Protein AF-L0IMA5-F1 (afdb_monomer)

pLDDT: mean 84.7, std 15.55, range [27.23, 98.81]

Solvent-accessible surface area (backbone atoms only — not comparable to full-atom values): 24412 Å² total; per-residue (Å²): 110,71,70,56,56,54,47,52,53,62,70,69,49,65,63,64,60,57,53,49,35,58,75,68,68,55,53,71,69,54,45,50,59,67,49,50,46,60,71,43,41,28,52,52,49,40,49,51,49,52,52,46,50,52,63,60,64,46,41,69,70,52,60,75,67,38,84,49,84,90,59,44,49,73,46,42,48,54,47,53,59,67,64,53,100,50,88,76,51,69,67,60,54,53,50,52,54,55,62,64,46,47,63,59,50,55,52,42,68,73,37,46,71,30,40,60,51,33,56,52,53,74,75,47,80,81,77,88,80,80,95,62,97,65,77,67,71,73,43,80,38,48,45,71,73,41,60,26,35,35,29,27,64,38,61,41,78,90,80,57,36,36,37,40,29,28,25,37,75,46,14,68,44,50,76,104,41,82,41,38,40,46,31,29,38,20,78,74,83,44,52,31,42,26,61,42,73,23,31,66,75,56,93,85,54,65,60,72,41,55,46,34,40,39,39,69,45,80,55,97,91,30,24,34,36,23,25,15,24,21,37,57,95,93,47,52,28,16,18,27,33,26,39,21,88,37,89,73,34,65,36,38,87,56,19,90,53,54,44,54,67,82,97,38,47,28,32,34,28,32,87,46,66,48,96,88,67,52,36,28,40,31,24,22,39,36,19,92,79,61,37,39,8,25,34,34,35,33,50,31,36,95,83,56,46,36,40,73,60,87,75,65,41,80,67,44,44,65,77,77,69,71,63,89,49,62,32,78,44,73,41,82,92,75,74,43,66,25,32,62,44,40,34,46,32,78,46,77,35,83,72,49,24,30,36,36,38,29,18,36,36,38,40,68,44,43,96,78,71,26,65,36,35,36,14,25,39,39,33,36,10,78,73,39,40,88,84,31,69,66,44,77,47,90,70,60,74,37,49,72,24,25,29,35,50,38,76,38,55,49,98,87,67,48,44,32,39,30,18,17,34,45,69,68,64,81,88,66,16,14,42,44,49,34,39,44,47,75,54,54,85,48,76,47,69,46,79,91,48,52,72,86,122

Nearest PDB structures (foldseek):
  5c0p-assembly1_A  TM=9.604E-01  e=7.590E-30  Bacteroides thetaiotaomicron VPI-5482
  3qed-assembly1_A  TM=7.618E-01  e=8.273E-16  Cellvibrio japonicus Ueda107
  3qef-assembly1_A  TM=7.280E-01  e=2.024E-16  Cellvibrio japonicus Ueda107
  8hcj-assembly2_F  TM=7.328E-01  e=5.503E-15  Pseudopedobacter saltans DSM 12145
  6nu7-assembly1_A  TM=6.766E-01  e=5.592E-08  Lactobacillus gasseri 224-1

Secondary structure (DSSP, 8-state):
-HHHHHHHHHHTS-HHHHHHHHHTT--HHHIIIIIIHHHHHHHHHHHHHHHHHHHHT--HHHHHH--SGGG--HHHHHHHHHSSS-TT-HHHHHHHHHHHHHHHHHHHHHHHHHHHHHHHHHHS----------PPPPEEEEGGGS--EEEEEEEETTTTEEEEEEE-TTTT--TTS---EEEEEESSSSEEEEEEEEE-PPTT-S--EEEEEEEEEEETTEEEEEEEEE-STTPPEEEEEEEESSTT--BEE-SSS--S-TTS-EEEEEEEE-TTS-EEEEEEEPHHHHSB-EEEEEEBPTTSSSBS-S-PEEEEETTTS--TTBPPEEETTTTEEEB--EEEEEEE-TTS-EEEEEEEEBPTTGGGT---SEEEEEEEETT--TT---EEEEEEEE-SSEEEEEEEE-TTS-EEEEEEE--SSTT--EEEEEEEEE-SS-EEEEEEEE---

InterPro domains:
  IPR000515 ABC transporter type 1, transmembrane domain MetI-like [PF00528] (4-119)
  IPR000515 ABC transporter type 1, transmembrane domain MetI-like [PS50928] (1-111)
  IPR000515 ABC transporter type 1, transmembrane domain MetI-like [cd06261] (3-105)
  IPR006710 Glycoside hydrolase, family 43 [PF04616] (149-425)
  IPR023296 Glycosyl hydrolase, five-bladed beta-propeller domain superfamily [G3DSA:2.115.10.20] (127-442)
  IPR023296 Glycosyl hydrolase, five-bladed beta-propeller domain superfamily [SSF75005] (146-431)
  IPR035906 MetI-like superfamily [G3DSA:1.10.3720.10] (1-117)
  IPR035906 MetI-like superfamily [SSF161098] (3-120)

Foldseek 3Di:
DLVVVLVVVVVLPDVVVVVVCVVVVPDPVCCVPPPSCVVCVLVCLQVVLVVCCCVLLDDPVQVVPVPDPVSHRLNPNLVVCVPDPPPPDPPVSVVSVVVSCVVSVVSCVVSVVSPVVVVVPVVPRDDDDDDDPDPDDKDKDFQLVDFFALWEWDQDLVVQKIKIWFDAPQQQPDPPDQRFTFIWIDNPNTITIDGDTQEDDDPPQFFRGDFGNWYWDDDPQWIKTWTWGAGDVPAAIATFIWTANDSSDNTHGQAPDHQAAGPFHKGQWDWDAAPVRWIKTWTWGFCLGVLWIWIWIFTADSSRRHGPDNDIQTADTRVPQPQQFFDWDADPVSRGIHWGKAQWEWDQFQLLKIKTKIWTWTDDCQVNDARTAIFIWMWIANVNDPNGPIGTDSDTQGRQCKDSWYWDARNVRWIKIKIWPNPPPPNSIGIKIFTWDGDRGDIHTPVVPIPPD

Radius of gyration: 26.71 Å; Cα contacts (8 Å, |Δi|>4): 977; chains: 1; bounding box: 71×65×70 Å

Structure (mmCIF, N/CA/C/O backbone):
data_AF-L0IMA5-F1
#
_entry.id   AF-L0IMA5-F1
#
loop_
_atom_site.group_PDB
_atom_site.id
_atom_site.type_symbol
_atom_site.label_atom_id
_atom_site.label_alt_id
_atom_site.label_comp_id
_atom_site.label_asym_id
_atom_site.label_entity_id
_atom_site.label_seq_id
_atom_site.pdbx_PDB_ins_code
_atom_site.Cartn_x
_atom_site.Cartn_y
_atom_site.Cartn_z
_atom_site.occupancy
_atom_site.B_iso_or_equiv
_atom_site.auth_seq_id
_atom_site.auth_comp_id
_atom_site.auth_asym_id
_atom_site.auth_atom_id
_atom_site.pdbx_PDB_model_num
ATOM 1 N N . MET A 1 1 ? 40.764 0.657 -14.087 1.00 55.31 1 MET A N 1
ATOM 2 C CA . MET A 1 1 ? 39.383 0.745 -13.569 1.00 55.31 1 MET A CA 1
ATOM 3 C C . MET A 1 1 ? 38.565 -0.447 -14.053 1.00 55.31 1 MET A C 1
ATOM 5 O O . MET A 1 1 ? 38.043 -1.174 -13.223 1.00 55.31 1 MET A O 1
ATOM 9 N N . ASP A 1 2 ? 38.570 -0.728 -15.355 1.00 59.28 2 ASP A N 1
ATOM 10 C CA . ASP A 1 2 ? 37.786 -1.817 -15.970 1.00 59.28 2 ASP A CA 1
ATOM 11 C C . ASP A 1 2 ? 38.118 -3.214 -15.414 1.00 59.28 2 ASP A C 1
ATOM 13 O O . ASP A 1 2 ? 37.226 -3.967 -15.036 1.00 59.28 2 ASP A O 1
ATOM 17 N N . VAL A 1 3 ? 39.411 -3.524 -15.248 1.00 72.94 3 VAL A N 1
ATOM 18 C CA . VAL A 1 3 ? 39.878 -4.788 -14.639 1.00 72.94 3 VAL A CA 1
ATOM 19 C C . VAL A 1 3 ? 39.411 -4.936 -13.185 1.00 72.94 3 VAL A C 1
ATOM 21 O O . VAL A 1 3 ? 39.095 -6.035 -12.746 1.00 72.94 3 VAL A O 1
ATOM 24 N N . TYR A 1 4 ? 39.330 -3.829 -12.443 1.00 69.94 4 TYR A N 1
ATOM 25 C CA . TYR A 1 4 ? 38.923 -3.823 -11.035 1.00 69.94 4 TYR A CA 1
ATOM 26 C C . TYR A 1 4 ? 37.420 -4.094 -10.871 1.00 69.94 4 TYR A C 1
ATOM 28 O O . TYR A 1 4 ? 37.024 -4.828 -9.972 1.00 69.94 4 TYR A O 1
ATOM 36 N N . LEU A 1 5 ? 36.586 -3.561 -11.771 1.00 63.78 5 LEU A N 1
ATOM 37 C CA . LEU A 1 5 ? 35.138 -3.795 -11.761 1.00 63.78 5 LEU A CA 1
ATOM 38 C C . LEU A 1 5 ? 34.787 -5.246 -12.103 1.00 63.78 5 LEU A C 1
ATOM 40 O O . LEU A 1 5 ? 33.967 -5.854 -11.420 1.00 63.78 5 LEU A O 1
ATOM 44 N N . ILE A 1 6 ? 35.456 -5.823 -13.105 1.00 71.94 6 ILE A N 1
ATOM 45 C CA . ILE A 1 6 ? 35.287 -7.242 -13.454 1.00 71.94 6 ILE A CA 1
ATOM 46 C C . ILE A 1 6 ? 35.784 -8.140 -12.313 1.00 71.94 6 ILE A C 1
ATOM 48 O O . ILE A 1 6 ? 35.131 -9.125 -11.979 1.00 71.94 6 ILE A O 1
ATOM 52 N N . TYR A 1 7 ? 36.909 -7.788 -11.685 1.00 74.44 7 TYR A N 1
ATOM 53 C CA . TYR A 1 7 ? 37.449 -8.529 -10.547 1.00 74.44 7 TYR A CA 1
ATOM 54 C C . TYR A 1 7 ? 36.499 -8.542 -9.342 1.00 74.44 7 TYR A C 1
ATOM 56 O O . TYR A 1 7 ? 36.273 -9.604 -8.770 1.00 74.44 7 TYR A O 1
ATOM 64 N N . ASN A 1 8 ? 35.916 -7.398 -8.972 1.00 66.56 8 ASN A N 1
ATOM 65 C CA . ASN A 1 8 ? 34.973 -7.341 -7.851 1.00 66.56 8 ASN A CA 1
ATOM 66 C C . ASN A 1 8 ? 33.707 -8.158 -8.124 1.00 66.56 8 ASN A C 1
ATOM 68 O O . ASN A 1 8 ? 33.292 -8.920 -7.262 1.00 66.56 8 ASN A O 1
ATOM 72 N N . PHE A 1 9 ? 33.160 -8.094 -9.341 1.00 67.31 9 PHE A N 1
ATOM 73 C CA . PHE A 1 9 ? 32.018 -8.931 -9.714 1.00 67.31 9 PHE A CA 1
ATOM 74 C C . PHE A 1 9 ? 32.332 -10.431 -9.630 1.00 67.31 9 PHE A C 1
ATOM 76 O O . PHE A 1 9 ? 31.527 -11.211 -9.136 1.00 67.31 9 PHE A O 1
ATOM 83 N N . LEU A 1 10 ? 33.516 -10.840 -10.094 1.00 70.75 10 LEU A N 1
ATOM 84 C CA . LEU A 1 10 ? 33.964 -12.230 -10.005 1.00 70.75 10 LEU A CA 1
ATOM 85 C C . LEU A 1 10 ? 34.194 -12.689 -8.563 1.00 70.75 10 LEU A C 1
ATOM 87 O O . LEU A 1 10 ? 34.015 -13.863 -8.260 1.00 70.75 10 LEU A O 1
ATOM 91 N N . LYS A 1 11 ? 34.602 -11.779 -7.677 1.00 71.00 11 LYS A N 1
ATOM 92 C CA . LYS A 1 11 ? 34.815 -12.073 -6.258 1.00 71.00 11 LYS A CA 1
ATOM 93 C C . LYS A 1 11 ? 33.499 -12.299 -5.507 1.00 71.00 11 LYS A C 1
ATOM 95 O O . LYS A 1 11 ? 33.481 -13.104 -4.580 1.00 71.00 11 LYS A O 1
ATOM 100 N N . ASP A 1 12 ? 32.438 -11.615 -5.927 1.00 61.12 12 ASP A N 1
ATOM 101 C CA . ASP A 1 12 ? 31.089 -11.723 -5.360 1.00 61.12 12 ASP A CA 1
ATOM 102 C C . ASP A 1 12 ? 30.232 -12.793 -6.070 1.00 61.12 12 ASP A C 1
ATOM 104 O O . ASP A 1 12 ? 29.037 -12.917 -5.807 1.00 61.12 12 ASP A O 1
ATOM 108 N N . PHE A 1 13 ? 30.827 -13.576 -6.979 1.00 68.44 13 PHE A N 1
ATOM 109 C CA . PHE A 1 13 ? 30.145 -14.676 -7.654 1.00 68.44 13 PHE A CA 1
ATOM 110 C C . PHE A 1 13 ? 29.778 -15.786 -6.641 1.00 68.44 13 PHE A C 1
ATOM 112 O O . PHE A 1 13 ? 30.637 -16.158 -5.833 1.00 68.44 13 PHE A O 1
ATOM 119 N N . PRO A 1 14 ? 28.540 -16.330 -6.659 1.00 62.06 14 PRO A N 1
ATOM 120 C CA . PRO A 1 14 ? 28.090 -17.294 -5.656 1.00 62.06 14 PRO A CA 1
ATOM 121 C C . PRO A 1 14 ? 28.953 -18.557 -5.681 1.00 62.06 14 PRO A C 1
ATOM 123 O O . PRO A 1 14 ? 29.070 -19.227 -6.713 1.00 62.06 14 PRO A O 1
ATOM 126 N N . LYS A 1 15 ? 29.537 -18.913 -4.533 1.00 63.50 15 LYS A N 1
ATOM 127 C CA . LYS A 1 15 ? 30.319 -20.155 -4.389 1.00 63.50 15 LYS A CA 1
ATOM 128 C C . LYS A 1 15 ? 29.440 -21.389 -4.548 1.00 63.50 15 LYS A C 1
ATOM 130 O O . LYS A 1 15 ? 29.908 -22.432 -4.990 1.00 63.50 15 LYS A O 1
ATOM 135 N N . GLU A 1 16 ? 28.158 -21.243 -4.254 1.00 58.91 16 GLU A N 1
ATOM 136 C CA . GLU A 1 16 ? 27.126 -22.261 -4.367 1.00 58.91 16 GLU A CA 1
ATOM 137 C C . GLU A 1 16 ? 26.983 -22.763 -5.814 1.00 58.91 16 GLU A C 1
ATOM 139 O O . GLU A 1 16 ? 26.757 -23.953 -6.026 1.00 58.91 16 GLU A O 1
ATOM 144 N N . LEU A 1 17 ? 27.187 -21.896 -6.819 1.00 62.25 17 LEU A N 1
ATOM 145 C CA . LEU A 1 17 ? 27.179 -22.286 -8.236 1.00 62.25 17 LEU A CA 1
ATOM 146 C C . LEU A 1 17 ? 28.426 -23.091 -8.625 1.00 62.25 17 LEU A C 1
ATOM 148 O O . LEU A 1 17 ? 28.335 -24.015 -9.436 1.00 62.25 17 LEU A O 1
ATOM 152 N N . GLU A 1 18 ? 29.585 -22.775 -8.042 1.00 60.94 18 GLU A N 1
ATOM 153 C CA . GLU A 1 18 ? 30.802 -23.574 -8.225 1.00 60.94 18 GLU A CA 1
ATOM 154 C C . GLU A 1 18 ? 30.660 -24.945 -7.550 1.00 60.94 18 GLU A C 1
ATOM 156 O O . GLU A 1 18 ? 30.978 -25.971 -8.153 1.00 60.94 18 GLU A O 1
ATOM 161 N N . GLU A 1 19 ? 30.117 -24.980 -6.331 1.00 64.50 19 GLU A N 1
ATOM 162 C CA . GLU A 1 19 ? 29.863 -26.210 -5.575 1.00 64.50 19 GLU A CA 1
ATOM 163 C C . GLU A 1 19 ? 28.814 -27.099 -6.262 1.00 64.50 19 GLU A C 1
ATOM 165 O O . GLU A 1 19 ? 29.023 -28.310 -6.386 1.00 64.50 19 GLU A O 1
ATOM 170 N N . ALA A 1 20 ? 27.740 -26.515 -6.804 1.00 60.12 20 ALA A N 1
ATOM 171 C CA . ALA A 1 20 ? 26.739 -27.229 -7.598 1.00 60.12 20 ALA A CA 1
ATOM 172 C C . ALA A 1 20 ? 27.345 -27.836 -8.873 1.00 60.12 20 ALA A C 1
ATOM 174 O O . ALA A 1 20 ? 27.118 -29.008 -9.177 1.00 60.12 20 ALA A O 1
ATOM 175 N N . ALA A 1 21 ? 28.190 -27.088 -9.584 1.00 60.59 21 ALA A N 1
ATOM 176 C CA . ALA A 1 21 ? 28.844 -27.582 -10.791 1.00 60.59 21 ALA A CA 1
ATOM 177 C C . ALA A 1 21 ? 29.867 -28.703 -10.505 1.00 60.59 21 ALA A C 1
ATOM 179 O O . ALA A 1 21 ? 30.040 -29.610 -11.328 1.00 60.59 21 ALA A O 1
ATOM 180 N N . VAL A 1 22 ? 30.505 -28.690 -9.326 1.00 64.12 22 VAL A N 1
ATOM 181 C CA . VAL A 1 22 ? 31.356 -29.790 -8.834 1.00 64.12 22 VAL A CA 1
ATOM 182 C C . VAL A 1 22 ? 30.520 -31.037 -8.526 1.00 64.12 22 VAL A C 1
ATOM 184 O O . VAL A 1 22 ? 30.923 -32.143 -8.901 1.00 64.12 22 VAL A O 1
ATOM 187 N N . ILE A 1 23 ? 29.346 -30.875 -7.907 1.00 71.12 23 ILE A N 1
ATOM 188 C CA . ILE A 1 23 ? 28.399 -31.972 -7.638 1.00 71.12 23 ILE A CA 1
ATOM 189 C C . ILE A 1 23 ? 27.889 -32.588 -8.954 1.00 71.12 23 ILE A C 1
ATOM 191 O O . ILE A 1 23 ? 27.809 -33.814 -9.070 1.00 71.12 23 ILE A O 1
ATOM 195 N N . GLU A 1 24 ? 27.640 -31.766 -9.975 1.00 66.69 24 GLU A N 1
ATOM 196 C CA . GLU A 1 24 ? 27.185 -32.194 -11.307 1.00 66.69 24 GLU A CA 1
ATOM 197 C C . GLU A 1 24 ? 28.314 -32.649 -12.259 1.00 66.69 24 GLU A C 1
ATOM 199 O O . GLU A 1 24 ? 28.050 -33.040 -13.397 1.00 66.69 24 GLU A O 1
ATOM 204 N N . ARG A 1 25 ? 29.578 -32.667 -11.804 1.00 68.62 25 ARG A N 1
ATOM 205 C CA . ARG A 1 25 ? 30.773 -33.056 -12.589 1.00 68.62 25 ARG A CA 1
ATOM 206 C C . ARG A 1 25 ? 30.966 -32.264 -13.891 1.00 68.62 25 ARG A C 1
ATOM 208 O O . ARG A 1 25 ? 31.522 -32.785 -14.864 1.00 68.62 25 ARG A O 1
ATOM 215 N N . VAL A 1 26 ? 30.551 -31.003 -13.918 1.00 73.81 26 VAL A N 1
ATOM 216 C CA . VAL A 1 26 ? 30.793 -30.109 -15.057 1.00 73.81 26 VAL A CA 1
ATOM 217 C C . VAL A 1 26 ? 32.269 -29.693 -15.063 1.00 73.81 26 VAL A C 1
ATOM 219 O O . VAL A 1 26 ? 32.867 -29.432 -14.020 1.00 73.81 26 VAL A O 1
ATOM 222 N N . SER A 1 27 ? 32.906 -29.653 -16.238 1.00 75.75 27 SER A N 1
ATOM 223 C CA . SER A 1 27 ? 34.314 -29.249 -16.330 1.00 75.75 27 SER A CA 1
ATOM 224 C C . SER A 1 27 ? 34.482 -27.754 -16.026 1.00 75.75 27 SER A C 1
ATOM 226 O O . SER A 1 27 ? 33.698 -26.928 -16.492 1.00 75.75 27 SER A O 1
ATOM 228 N N . LEU A 1 28 ? 35.552 -27.386 -15.311 1.00 68.00 28 LEU A N 1
ATOM 229 C CA . LEU A 1 28 ? 35.894 -25.988 -14.983 1.00 68.00 28 LEU A CA 1
ATOM 230 C C . LEU A 1 28 ? 35.919 -25.072 -16.212 1.00 68.00 28 LEU A C 1
ATOM 232 O O . LEU A 1 28 ? 35.494 -23.922 -16.156 1.00 68.00 28 LEU A O 1
ATOM 236 N N . PHE A 1 29 ? 36.371 -25.599 -17.350 1.00 73.31 29 PHE A N 1
ATOM 237 C CA . PHE A 1 29 ? 36.376 -24.859 -18.607 1.00 73.31 29 PHE A CA 1
ATOM 238 C C . PHE A 1 29 ? 34.958 -24.558 -19.119 1.00 73.31 29 PHE A C 1
ATOM 240 O O . PHE A 1 29 ? 34.708 -23.483 -19.659 1.00 73.31 29 PHE A O 1
ATOM 247 N N . SER A 1 30 ? 34.012 -25.479 -18.920 1.00 70.19 30 SER A N 1
ATOM 248 C CA . SER A 1 30 ? 32.616 -25.286 -19.311 1.00 70.19 30 SER A CA 1
ATOM 249 C C . SER A 1 30 ? 31.887 -24.317 -18.378 1.00 70.19 30 SER A C 1
ATOM 251 O O . SER A 1 30 ? 31.101 -23.510 -18.863 1.00 70.19 30 SER A O 1
ATOM 253 N N . ILE A 1 31 ? 32.213 -24.316 -17.081 1.00 67.31 31 ILE A N 1
ATOM 254 C CA . ILE A 1 31 ? 31.730 -23.313 -16.114 1.00 67.31 31 ILE A CA 1
ATOM 255 C C . ILE A 1 31 ? 32.220 -21.918 -16.517 1.00 67.31 31 ILE A C 1
ATOM 257 O O . ILE A 1 31 ? 31.425 -20.985 -16.641 1.00 67.31 31 ILE A O 1
ATOM 261 N N . LEU A 1 32 ? 33.522 -21.795 -16.798 1.00 72.44 32 LEU A N 1
ATOM 262 C CA . LEU A 1 32 ? 34.132 -20.534 -17.207 1.00 72.44 32 LEU A CA 1
ATOM 263 C C . LEU A 1 32 ? 33.472 -19.975 -18.470 1.00 72.44 32 LEU A C 1
ATOM 265 O O . LEU A 1 32 ? 33.096 -18.807 -18.487 1.00 72.44 32 LEU A O 1
ATOM 269 N N . ILE A 1 33 ? 33.307 -20.795 -19.513 1.00 72.94 33 ILE A N 1
ATOM 270 C CA . ILE A 1 33 ? 32.754 -20.324 -20.787 1.00 72.94 33 ILE A CA 1
ATOM 271 C C . ILE A 1 33 ? 31.238 -20.144 -20.742 1.00 72.94 33 ILE A C 1
ATOM 273 O O . ILE A 1 33 ? 30.765 -19.118 -21.209 1.00 72.94 33 ILE A O 1
ATOM 277 N N . ASN A 1 34 ? 30.458 -21.080 -20.205 1.00 69.75 34 ASN A N 1
ATOM 278 C CA . ASN A 1 34 ? 28.999 -21.037 -20.374 1.00 69.75 34 ASN A CA 1
ATOM 279 C C . ASN A 1 34 ? 28.280 -20.267 -19.264 1.00 69.75 34 ASN A C 1
ATOM 281 O O . ASN A 1 34 ? 27.252 -19.648 -19.529 1.00 69.75 34 ASN A O 1
ATOM 285 N N . ILE A 1 35 ? 28.812 -20.297 -18.040 1.00 69.88 35 ILE A N 1
ATOM 286 C CA . ILE A 1 35 ? 28.162 -19.699 -16.870 1.00 69.88 35 ILE A CA 1
ATOM 287 C C . ILE A 1 35 ? 28.781 -18.328 -16.601 1.00 69.88 35 ILE A C 1
ATOM 289 O O . ILE A 1 35 ? 28.105 -17.305 -16.699 1.00 69.88 35 ILE A O 1
ATOM 293 N N . ILE A 1 36 ? 30.092 -18.284 -16.355 1.00 73.19 36 ILE A N 1
ATOM 294 C CA . ILE A 1 36 ? 30.775 -17.052 -15.943 1.00 73.19 36 ILE A CA 1
ATOM 295 C C . ILE A 1 36 ? 30.734 -15.987 -17.051 1.00 73.19 36 ILE A C 1
ATOM 297 O O . ILE A 1 36 ? 30.405 -14.833 -16.770 1.00 73.19 36 ILE A O 1
ATOM 301 N N . THR A 1 37 ? 31.004 -16.333 -18.320 1.00 73.25 37 THR A N 1
ATOM 302 C CA . THR A 1 37 ? 30.959 -15.306 -19.386 1.00 73.25 37 THR A CA 1
ATOM 303 C C . THR A 1 37 ? 29.563 -14.728 -19.600 1.00 73.25 37 THR A C 1
ATOM 305 O O . THR A 1 37 ? 29.443 -13.533 -19.874 1.00 73.25 37 THR A O 1
ATOM 308 N N . GLN A 1 38 ? 28.510 -15.533 -19.442 1.00 70.06 38 GLN A N 1
ATOM 309 C CA . GLN A 1 38 ? 27.138 -15.074 -19.624 1.00 70.06 38 GLN A CA 1
ATOM 310 C C . GLN A 1 38 ? 26.720 -14.129 -18.491 1.00 70.06 38 GLN A C 1
ATOM 312 O O . GLN A 1 38 ? 26.073 -13.114 -18.756 1.00 70.06 38 GLN A O 1
ATOM 317 N N . SER A 1 39 ? 27.176 -14.398 -17.267 1.00 68.19 39 SER A N 1
ATOM 318 C CA . SER A 1 39 ? 26.950 -13.539 -16.101 1.00 68.19 39 SER A CA 1
ATOM 319 C C . SER A 1 39 ? 27.709 -12.211 -16.177 1.00 68.19 39 SER A C 1
ATOM 321 O O . SER A 1 39 ? 27.177 -11.178 -15.780 1.00 68.19 39 SER A O 1
ATOM 323 N N . ILE A 1 40 ? 28.926 -12.199 -16.734 1.00 77.12 40 ILE A N 1
ATOM 324 C CA . ILE A 1 40 ? 29.736 -10.973 -16.879 1.00 77.12 40 ILE A CA 1
ATOM 325 C C . ILE A 1 40 ? 29.323 -10.148 -18.109 1.00 77.12 40 ILE A C 1
ATOM 327 O O . ILE A 1 40 ? 29.597 -8.947 -18.182 1.00 77.12 40 ILE A O 1
ATOM 331 N N . LYS A 1 41 ? 28.642 -10.755 -19.088 1.00 75.94 41 LYS A N 1
ATOM 332 C CA . LYS A 1 41 ? 28.250 -10.110 -20.350 1.00 75.94 41 LYS A CA 1
ATOM 333 C C . LYS A 1 41 ? 27.603 -8.727 -20.170 1.00 75.94 41 LYS A C 1
ATOM 335 O O . LYS A 1 41 ? 28.018 -7.820 -20.891 1.00 75.94 41 LYS A O 1
ATOM 340 N N . PRO A 1 42 ? 26.665 -8.488 -19.231 1.00 74.62 42 PRO A N 1
ATOM 341 C CA . PRO A 1 42 ? 26.083 -7.158 -19.045 1.00 74.62 42 PRO A CA 1
ATOM 342 C C . PRO A 1 42 ? 27.115 -6.101 -18.627 1.00 74.62 42 PRO A C 1
ATOM 344 O O . PRO A 1 42 ? 27.108 -4.979 -19.137 1.00 74.62 42 PRO A O 1
ATOM 347 N N . ILE A 1 43 ? 28.049 -6.482 -17.753 1.00 76.12 43 ILE A N 1
ATOM 348 C CA . ILE A 1 43 ? 29.120 -5.617 -17.246 1.00 76.12 43 ILE A CA 1
ATOM 349 C C . ILE A 1 43 ? 30.123 -5.313 -18.355 1.00 76.12 43 ILE A C 1
ATOM 351 O O . ILE A 1 43 ? 30.461 -4.154 -18.575 1.00 76.12 43 ILE A O 1
ATOM 355 N N . VAL A 1 44 ? 30.546 -6.327 -19.111 1.00 83.06 44 VAL A N 1
ATOM 356 C CA . VAL A 1 44 ? 31.476 -6.147 -20.236 1.00 83.06 44 VAL A CA 1
ATOM 357 C C . VAL A 1 44 ? 30.872 -5.283 -21.338 1.00 83.06 44 VAL A C 1
ATOM 359 O O . VAL A 1 44 ? 31.563 -4.414 -21.861 1.00 83.06 44 VAL A O 1
ATOM 362 N N . MET A 1 45 ? 29.588 -5.457 -21.667 1.00 83.00 45 MET A N 1
ATOM 363 C CA . MET A 1 45 ? 28.919 -4.612 -22.665 1.00 83.00 45 MET A CA 1
ATOM 364 C C . MET A 1 45 ? 28.806 -3.158 -22.188 1.00 83.00 45 MET A C 1
ATOM 366 O O . MET A 1 45 ? 29.028 -2.238 -22.973 1.00 83.00 45 MET A O 1
ATOM 370 N N . THR A 1 46 ? 28.512 -2.948 -20.901 1.00 78.88 46 THR A N 1
ATOM 371 C CA . THR A 1 46 ? 28.428 -1.610 -20.293 1.00 78.88 46 THR A CA 1
ATOM 372 C C . THR A 1 46 ? 29.787 -0.916 -20.282 1.00 78.88 46 THR A C 1
ATOM 374 O O . THR A 1 46 ? 29.908 0.210 -20.762 1.00 78.88 46 THR A O 1
ATOM 377 N N . LEU A 1 47 ? 30.827 -1.602 -19.801 1.00 81.94 47 LEU A N 1
ATOM 378 C CA . LEU A 1 47 ? 32.194 -1.083 -19.793 1.00 81.94 47 LEU A CA 1
ATOM 379 C C . LEU A 1 47 ? 32.688 -0.817 -21.211 1.00 81.94 47 LEU A C 1
ATOM 381 O O . LEU A 1 47 ? 33.176 0.271 -21.483 1.00 81.94 47 LEU A O 1
ATOM 385 N N . GLY A 1 48 ? 32.471 -1.751 -22.138 1.00 87.19 48 GLY A N 1
ATOM 386 C CA . GLY A 1 48 ? 32.843 -1.583 -23.539 1.00 87.19 48 GLY A CA 1
ATOM 387 C C . GLY A 1 48 ? 32.189 -0.360 -24.182 1.00 87.19 48 GLY A C 1
ATOM 388 O O . GLY A 1 48 ? 32.844 0.355 -24.937 1.00 87.19 48 GLY A O 1
ATOM 389 N N . PHE A 1 49 ? 30.930 -0.067 -23.847 1.00 87.06 49 PHE A N 1
ATOM 390 C CA . PHE A 1 49 ? 30.257 1.143 -24.316 1.00 87.06 49 PHE A CA 1
ATOM 391 C C . PHE A 1 49 ? 30.843 2.422 -23.706 1.00 87.06 49 PHE A C 1
ATOM 393 O O . PHE A 1 49 ? 31.083 3.382 -24.436 1.00 87.06 49 PHE A O 1
ATOM 400 N N . ILE A 1 50 ? 31.133 2.433 -22.402 1.00 82.75 50 ILE A N 1
ATOM 401 C CA . ILE A 1 50 ? 31.780 3.577 -21.737 1.00 82.75 50 ILE A CA 1
ATOM 402 C C . ILE A 1 50 ? 33.176 3.821 -22.326 1.00 82.75 50 ILE A C 1
ATOM 404 O O . ILE A 1 50 ? 33.511 4.955 -22.668 1.00 82.75 50 ILE A O 1
ATOM 408 N N . THR A 1 51 ? 33.973 2.766 -22.513 1.00 87.75 51 THR A N 1
ATOM 409 C CA . THR A 1 51 ? 35.295 2.842 -23.147 1.00 87.75 51 THR A CA 1
ATOM 410 C C . THR A 1 51 ? 35.189 3.339 -24.587 1.00 87.75 51 THR A C 1
ATOM 412 O O . THR A 1 51 ? 35.962 4.207 -24.990 1.00 87.75 51 THR A O 1
ATOM 415 N N . PHE A 1 52 ? 34.209 2.847 -25.355 1.00 90.38 52 PHE A N 1
ATOM 416 C CA . PHE A 1 52 ? 33.929 3.343 -26.702 1.00 90.38 52 PHE A CA 1
ATOM 417 C C . PHE A 1 52 ? 33.627 4.842 -26.690 1.00 90.38 52 PHE A C 1
ATOM 419 O O . PHE A 1 52 ? 34.246 5.571 -27.455 1.00 90.38 52 PHE A O 1
ATOM 426 N N . LEU A 1 53 ? 32.736 5.317 -25.812 1.00 88.06 53 LEU A N 1
ATOM 427 C CA . LEU A 1 53 ? 32.430 6.746 -25.697 1.00 88.06 53 LEU A CA 1
ATOM 428 C C . LEU A 1 53 ? 33.670 7.564 -25.336 1.00 88.06 53 LEU A C 1
ATOM 430 O O . LEU A 1 53 ? 33.859 8.643 -25.890 1.00 88.06 53 LEU A O 1
ATOM 434 N N . GLY A 1 54 ? 34.520 7.049 -24.445 1.00 86.44 54 GLY A N 1
ATOM 435 C CA . GLY A 1 54 ? 35.780 7.690 -24.075 1.00 86.44 54 GLY A CA 1
ATOM 436 C C . GLY A 1 54 ? 36.719 7.865 -25.269 1.00 86.44 54 GLY A C 1
ATOM 437 O O . GLY A 1 54 ? 37.191 8.968 -25.512 1.00 86.44 54 GLY A O 1
ATOM 438 N N . ILE A 1 55 ? 36.937 6.803 -26.050 1.00 87.75 55 ILE A N 1
ATOM 439 C CA . ILE A 1 55 ? 37.804 6.838 -27.242 1.00 87.75 55 ILE A CA 1
ATOM 440 C C . ILE A 1 55 ? 37.176 7.687 -28.353 1.00 87.75 55 ILE A C 1
ATOM 442 O O . ILE A 1 55 ? 37.859 8.462 -29.017 1.00 87.75 55 ILE A O 1
ATOM 446 N N . TYR A 1 56 ? 35.868 7.548 -28.565 1.00 88.94 56 TYR A N 1
ATOM 447 C CA . TYR A 1 56 ? 35.137 8.225 -29.631 1.00 88.94 56 TYR A CA 1
ATOM 448 C C . TYR A 1 56 ? 35.061 9.740 -29.402 1.00 88.94 56 TYR A C 1
ATOM 450 O O . TYR A 1 56 ? 35.211 10.515 -30.346 1.00 88.94 56 TYR A O 1
ATOM 458 N N . ASN A 1 57 ? 34.902 10.169 -28.146 1.00 86.88 57 ASN A N 1
ATOM 459 C CA . ASN A 1 57 ? 34.873 11.580 -27.762 1.00 86.88 57 ASN A CA 1
ATOM 460 C C . ASN A 1 57 ? 36.264 12.156 -27.449 1.00 86.88 57 ASN A C 1
ATOM 462 O O . ASN A 1 57 ? 36.354 13.327 -27.073 1.00 86.88 57 ASN A O 1
ATOM 466 N N . ASP A 1 58 ? 37.344 11.379 -27.596 1.00 87.69 58 ASP A N 1
ATOM 467 C CA . ASP A 1 58 ? 38.686 11.880 -27.316 1.00 87.69 58 ASP A CA 1
ATOM 468 C C . ASP A 1 58 ? 39.090 12.946 -28.342 1.00 87.69 58 ASP A C 1
ATOM 470 O O . ASP A 1 58 ? 39.087 12.741 -29.562 1.00 87.69 58 ASP A O 1
ATOM 474 N N . TYR A 1 59 ? 39.426 14.119 -27.818 1.00 84.88 59 TYR A N 1
ATOM 475 C CA . TYR A 1 59 ? 39.826 15.280 -28.596 1.00 84.88 59 TYR A CA 1
ATOM 476 C C . TYR A 1 59 ? 41.328 15.539 -28.500 1.00 84.88 59 TYR A C 1
ATOM 478 O O . TYR A 1 59 ? 41.982 15.819 -29.506 1.00 84.88 59 TYR A O 1
ATOM 486 N N . LEU A 1 60 ? 41.883 15.452 -27.289 1.00 83.88 60 LEU A N 1
ATOM 487 C CA . LEU A 1 60 ? 43.211 15.978 -26.989 1.00 83.88 60 LEU A CA 1
ATOM 488 C C . LEU A 1 60 ? 44.293 15.187 -27.717 1.00 83.88 60 LEU A C 1
ATOM 490 O O . LEU A 1 60 ? 45.106 15.778 -28.428 1.00 83.88 60 LEU A O 1
ATOM 494 N N . TRP A 1 61 ? 44.274 13.861 -27.597 1.00 86.25 61 TRP A N 1
ATOM 495 C CA . TRP A 1 61 ? 45.303 13.018 -28.196 1.00 86.25 61 TRP A CA 1
ATOM 496 C C . TRP A 1 61 ? 45.259 13.027 -29.734 1.00 86.25 61 TRP A C 1
ATOM 498 O O . TRP A 1 61 ? 46.301 13.276 -30.352 1.00 86.25 61 TRP A O 1
ATOM 508 N N . PRO A 1 62 ? 44.088 12.879 -30.390 1.00 87.25 62 PRO A N 1
ATOM 509 C CA . PRO A 1 62 ? 44.019 12.969 -31.844 1.00 87.25 62 PRO A CA 1
ATOM 510 C C . PRO A 1 62 ? 44.352 14.366 -32.376 1.00 87.25 62 PRO A C 1
ATOM 512 O O . PRO A 1 62 ? 44.995 14.459 -33.416 1.00 87.25 62 PRO A O 1
ATOM 515 N N . SER A 1 63 ? 43.994 15.450 -31.676 1.00 82.62 63 SER A N 1
ATOM 516 C CA . SER A 1 63 ? 44.312 16.816 -32.133 1.00 82.62 63 SER A CA 1
ATOM 517 C C . SER A 1 63 ? 45.816 17.104 -32.192 1.00 82.62 63 SER A C 1
ATOM 519 O O . SER A 1 63 ? 46.254 17.926 -32.994 1.00 82.62 63 SER A O 1
ATOM 521 N N . LEU A 1 64 ? 46.609 16.407 -31.371 1.00 84.94 64 LEU A N 1
ATOM 522 C CA . LEU A 1 64 ? 48.060 16.557 -31.318 1.00 84.94 64 LEU A CA 1
ATOM 523 C C . LEU A 1 64 ? 48.776 15.782 -32.437 1.00 84.94 64 LEU A C 1
ATOM 525 O O . LEU A 1 64 ? 49.825 16.216 -32.908 1.00 84.94 64 LEU A O 1
ATOM 529 N N . ILE A 1 65 ? 48.232 14.632 -32.849 1.00 86.25 65 ILE A N 1
ATOM 530 C CA . ILE A 1 65 ? 48.923 13.666 -33.725 1.00 86.25 65 ILE A CA 1
ATOM 531 C C . ILE A 1 65 ? 48.342 13.646 -35.142 1.00 86.25 65 ILE A C 1
ATOM 533 O O . ILE A 1 65 ? 49.079 13.436 -36.108 1.00 86.25 65 ILE A O 1
ATOM 537 N N . ALA A 1 66 ? 47.037 13.881 -35.297 1.00 81.75 66 ALA A N 1
ATOM 538 C CA . ALA A 1 66 ? 46.368 13.906 -36.594 1.00 81.75 66 ALA A CA 1
ATOM 539 C C . ALA A 1 66 ? 46.620 15.244 -37.307 1.00 81.75 66 ALA A C 1
ATOM 541 O O . ALA A 1 66 ? 45.807 16.169 -37.271 1.00 81.75 66 ALA A O 1
ATOM 542 N N . THR A 1 67 ? 47.775 15.344 -37.964 1.00 73.38 67 THR A N 1
ATOM 543 C CA . THR A 1 67 ? 48.223 16.558 -38.664 1.00 73.38 67 THR A CA 1
ATOM 544 C C . THR A 1 67 ? 47.648 16.707 -40.078 1.00 73.38 67 THR A C 1
ATOM 546 O O . THR A 1 67 ? 47.588 17.828 -40.582 1.00 73.38 67 THR A O 1
ATOM 549 N N . SER A 1 68 ? 47.177 15.622 -40.709 1.00 80.31 68 SER A N 1
ATOM 550 C CA . SER A 1 68 ? 46.518 15.646 -42.025 1.00 80.31 68 SER A CA 1
ATOM 551 C C . SER A 1 68 ? 44.991 15.544 -41.911 1.00 80.31 68 SER A C 1
ATOM 553 O O . SER A 1 68 ? 44.465 15.011 -40.932 1.00 80.31 68 SER A O 1
ATOM 555 N N . ASN A 1 69 ? 44.258 16.061 -42.904 1.00 74.75 69 ASN A N 1
ATOM 556 C CA . ASN A 1 69 ? 42.788 16.079 -42.881 1.00 74.75 69 ASN A CA 1
ATOM 557 C C . ASN A 1 69 ? 42.177 14.671 -42.921 1.00 74.75 69 ASN A C 1
ATOM 559 O O . ASN A 1 69 ? 41.112 14.453 -42.353 1.00 74.75 69 ASN A O 1
ATOM 563 N N . GLU A 1 70 ? 42.857 13.718 -43.553 1.00 82.75 70 GLU A N 1
ATOM 564 C CA . GLU A 1 70 ? 42.400 12.336 -43.727 1.00 82.75 70 GLU A CA 1
ATOM 565 C C . GLU A 1 70 ? 42.492 11.522 -42.429 1.00 82.75 70 GLU A C 1
ATOM 567 O O . GLU A 1 70 ? 41.820 10.506 -42.288 1.00 82.75 70 GLU A O 1
ATOM 572 N N . MET A 1 71 ? 43.312 11.975 -41.477 1.00 82.44 71 MET A N 1
ATOM 573 C CA . MET A 1 71 ? 43.578 11.287 -40.210 1.00 82.44 71 MET A CA 1
ATOM 574 C C . MET A 1 71 ? 42.751 11.836 -39.042 1.00 82.44 71 MET A C 1
ATOM 576 O O . MET A 1 71 ? 42.865 11.344 -37.918 1.00 82.44 71 MET A O 1
ATOM 580 N N . ARG A 1 72 ? 41.939 12.877 -39.270 1.00 82.75 72 ARG A N 1
ATOM 581 C CA . ARG A 1 72 ? 41.152 13.513 -38.209 1.00 82.75 72 ARG A CA 1
ATOM 582 C C . ARG A 1 72 ? 40.022 12.598 -37.756 1.00 82.75 72 ARG A C 1
ATOM 584 O O . ARG A 1 72 ? 39.196 12.159 -38.552 1.00 82.75 72 ARG A O 1
ATOM 591 N N . THR A 1 73 ? 39.946 12.375 -36.448 1.00 86.94 73 THR A N 1
ATOM 592 C CA . THR A 1 73 ? 38.773 11.756 -35.824 1.00 86.94 73 THR A CA 1
ATOM 593 C C . THR A 1 73 ? 37.565 12.683 -35.952 1.00 86.94 73 THR A C 1
ATOM 595 O O . THR A 1 73 ? 37.719 13.894 -36.113 1.00 86.94 73 THR A O 1
ATOM 598 N N . ILE A 1 74 ? 36.352 12.131 -35.855 1.00 85.31 74 ILE A N 1
ATOM 599 C CA . ILE A 1 74 ? 35.096 12.894 -35.967 1.00 85.31 74 ILE A CA 1
ATOM 600 C C . ILE A 1 74 ? 35.093 14.105 -35.018 1.00 85.31 74 ILE A C 1
ATOM 602 O O . ILE A 1 74 ? 34.755 15.211 -35.434 1.00 85.31 74 ILE A O 1
ATOM 606 N N . THR A 1 75 ? 35.565 13.927 -33.784 1.00 84.88 75 THR A N 1
ATOM 607 C CA . THR A 1 75 ? 35.664 14.980 -32.761 1.00 84.88 75 THR A CA 1
ATOM 608 C C . THR A 1 75 ? 36.608 16.121 -33.169 1.00 84.88 75 THR A C 1
ATOM 610 O O . THR A 1 75 ? 36.251 17.292 -33.039 1.00 84.88 75 THR A O 1
ATOM 613 N N . VAL A 1 76 ? 37.780 15.811 -33.740 1.00 83.81 76 VAL A N 1
ATOM 614 C CA . VAL A 1 76 ? 38.739 16.819 -34.246 1.00 83.81 76 VAL A CA 1
ATOM 615 C C . VAL A 1 76 ? 38.269 17.448 -35.561 1.00 83.81 76 VAL A C 1
ATOM 617 O O . VAL A 1 76 ? 38.465 18.639 -35.802 1.00 83.81 76 VAL A O 1
ATOM 620 N N . GLY A 1 77 ? 37.614 16.670 -36.422 1.00 81.31 77 GLY A N 1
ATOM 621 C CA . GLY A 1 77 ? 37.013 17.158 -37.660 1.00 81.31 77 GLY A CA 1
ATOM 622 C C . GLY A 1 77 ? 35.949 18.217 -37.382 1.00 81.31 77 GLY A C 1
ATOM 623 O O . GLY A 1 77 ? 36.004 19.301 -37.960 1.00 81.31 77 GLY A O 1
ATOM 624 N N . ILE A 1 78 ? 35.048 17.952 -36.432 1.00 80.31 78 ILE A N 1
ATOM 625 C CA . ILE A 1 78 ? 34.002 18.898 -36.017 1.00 80.31 78 ILE A CA 1
ATOM 626 C C . ILE A 1 78 ? 34.604 20.144 -35.371 1.00 80.31 78 ILE A C 1
ATOM 628 O O . ILE A 1 78 ? 34.188 21.249 -35.712 1.00 80.31 78 ILE A O 1
ATOM 632 N N . SER A 1 79 ? 35.611 20.011 -34.501 1.00 76.12 79 SER A N 1
ATOM 633 C CA . SER A 1 79 ? 36.250 21.191 -33.899 1.00 76.12 79 SER A CA 1
ATOM 634 C C . SER A 1 79 ? 36.930 22.080 -34.946 1.00 76.12 79 SER A C 1
ATOM 636 O O . SER A 1 79 ? 36.904 23.302 -34.822 1.00 76.12 79 SER A O 1
ATOM 638 N N . SER A 1 80 ? 37.470 21.503 -36.026 1.00 75.81 80 SER A N 1
ATOM 639 C CA . SER A 1 80 ? 38.063 22.279 -37.121 1.00 75.81 80 SER A CA 1
ATOM 640 C C . SER A 1 80 ? 37.036 23.080 -37.932 1.00 75.81 80 SER A C 1
ATOM 642 O O . SER A 1 80 ? 37.398 24.071 -38.560 1.00 75.81 80 SER A O 1
ATOM 644 N N . LEU A 1 81 ? 35.752 22.703 -37.872 1.00 74.12 81 LEU A N 1
ATOM 645 C CA . LEU A 1 81 ? 34.648 23.505 -38.412 1.00 74.12 81 LEU A CA 1
ATOM 646 C C . LEU A 1 81 ? 34.305 24.702 -37.508 1.00 74.12 81 LEU A C 1
ATOM 648 O O . LEU A 1 81 ? 33.673 25.645 -37.972 1.00 74.12 81 LEU A O 1
ATOM 652 N N . VAL A 1 82 ? 34.720 24.667 -36.235 1.00 67.19 82 VAL A N 1
ATOM 653 C CA . VAL A 1 82 ? 34.512 25.730 -35.233 1.00 67.19 82 VAL A CA 1
ATOM 654 C C . VAL A 1 82 ? 35.716 26.680 -35.168 1.00 67.19 82 VAL A C 1
ATOM 656 O O . VAL A 1 82 ? 35.553 27.878 -34.949 1.00 67.19 82 VAL A O 1
ATOM 659 N N . ILE A 1 83 ? 36.933 26.159 -35.357 1.00 61.09 83 ILE A N 1
ATOM 660 C CA . ILE A 1 83 ? 38.197 26.889 -35.186 1.00 61.09 83 ILE A CA 1
ATOM 661 C C . ILE A 1 83 ? 38.730 27.316 -36.561 1.00 61.09 83 ILE A C 1
ATOM 663 O O . ILE A 1 83 ? 39.564 26.656 -37.176 1.00 61.09 83 ILE A O 1
ATOM 667 N N . GLY A 1 84 ? 38.230 28.442 -37.059 1.00 57.56 84 GLY A N 1
ATOM 668 C CA . GLY A 1 84 ? 38.683 29.078 -38.296 1.00 57.56 84 GLY A CA 1
ATOM 669 C C . GLY A 1 84 ? 37.773 30.246 -38.659 1.00 57.56 84 GLY A C 1
ATOM 670 O O . GLY A 1 84 ? 36.667 30.354 -38.141 1.00 57.56 84 GLY A O 1
ATOM 671 N N . SER A 1 85 ? 38.192 31.112 -39.582 1.00 51.81 85 SER A N 1
ATOM 672 C CA . SER A 1 85 ? 37.407 32.252 -40.101 1.00 51.81 85 SER A CA 1
ATOM 673 C C . SER A 1 85 ? 36.059 31.872 -40.754 1.00 51.81 85 SER A C 1
ATOM 675 O O . SER A 1 85 ? 35.339 32.741 -41.240 1.00 51.81 85 SER A O 1
ATOM 677 N N . ASN A 1 86 ? 35.686 30.591 -40.715 1.00 51.47 86 ASN A N 1
ATOM 678 C CA . ASN A 1 86 ? 34.429 30.024 -41.171 1.00 51.47 86 ASN A CA 1
ATOM 679 C C . ASN A 1 86 ? 33.413 29.853 -40.027 1.00 51.47 86 ASN A C 1
ATOM 681 O O . ASN A 1 86 ? 32.811 28.791 -39.889 1.00 51.47 86 ASN A O 1
ATOM 685 N N . PHE A 1 87 ? 33.040 30.943 -39.352 1.00 52.75 87 PHE A N 1
ATOM 686 C CA . PHE A 1 87 ? 31.690 31.068 -38.760 1.00 52.75 87 PHE A CA 1
ATOM 687 C C . PHE A 1 87 ? 30.574 31.061 -39.843 1.00 52.75 87 PHE A C 1
ATOM 689 O O . PHE A 1 87 ? 29.486 31.594 -39.651 1.00 52.75 87 PHE A O 1
ATOM 696 N N . ALA A 1 88 ? 30.850 30.514 -41.030 1.00 54.62 88 ALA A N 1
ATOM 697 C CA . ALA A 1 88 ? 30.172 30.836 -42.274 1.00 54.62 88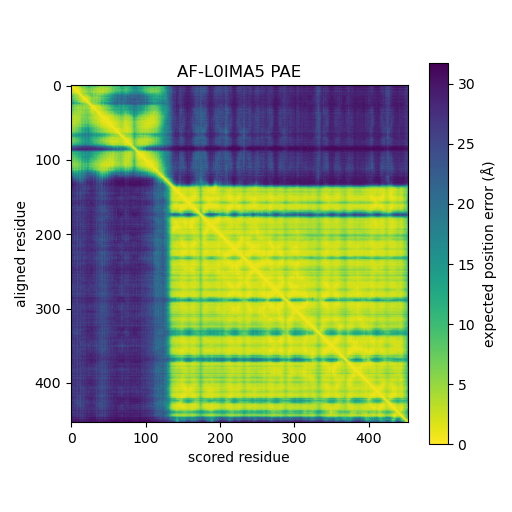 ALA A CA 1
ATOM 698 C C . ALA A 1 88 ? 29.051 29.854 -42.639 1.00 54.62 88 ALA A C 1
ATOM 700 O O . ALA A 1 88 ? 28.288 30.140 -43.559 1.00 54.62 88 ALA A O 1
ATOM 701 N N . ASN A 1 89 ? 28.912 28.707 -41.956 1.00 69.00 89 ASN A N 1
ATOM 702 C CA . ASN A 1 89 ? 27.843 27.762 -42.287 1.00 69.00 89 ASN A CA 1
ATOM 703 C C . ASN A 1 89 ? 27.294 26.973 -41.078 1.00 69.00 89 ASN A C 1
ATOM 705 O O . ASN A 1 89 ? 27.677 25.821 -40.853 1.00 69.00 89 ASN A O 1
ATOM 709 N N . PRO A 1 90 ? 26.331 27.555 -40.337 1.00 73.31 90 PRO A N 1
ATOM 710 C CA . PRO A 1 90 ? 25.621 26.876 -39.251 1.00 73.31 90 PRO A CA 1
ATOM 711 C C . PRO A 1 90 ? 24.950 25.561 -39.680 1.00 73.31 90 PRO A C 1
ATOM 713 O O . PRO A 1 90 ? 24.866 24.627 -38.886 1.00 73.31 90 PRO A O 1
ATOM 716 N N . VAL A 1 91 ? 24.515 25.455 -40.943 1.00 78.12 91 VAL A N 1
ATOM 717 C CA . VAL A 1 91 ? 23.856 24.251 -41.479 1.00 78.12 91 VAL A CA 1
ATOM 718 C C . VAL A 1 91 ? 24.834 23.077 -41.535 1.00 78.12 91 VAL A C 1
ATOM 720 O O . VAL A 1 91 ? 24.491 21.965 -41.138 1.00 78.12 91 VAL A O 1
ATOM 723 N N . MET A 1 92 ? 26.074 23.324 -41.966 1.00 78.19 92 MET A N 1
ATOM 724 C CA . MET A 1 92 ? 27.117 22.296 -42.017 1.00 78.19 92 MET A CA 1
ATOM 725 C C . MET A 1 92 ? 27.515 21.819 -40.614 1.00 78.19 92 MET A C 1
ATOM 727 O O . MET A 1 92 ? 27.717 20.623 -40.411 1.00 78.19 92 MET A O 1
ATOM 731 N N . MET A 1 93 ? 27.558 22.726 -39.633 1.00 76.88 93 MET A N 1
ATOM 732 C CA . MET A 1 93 ? 27.844 22.380 -38.236 1.00 76.88 93 MET A CA 1
ATOM 733 C C . MET A 1 93 ? 26.734 21.525 -37.619 1.00 76.88 93 MET A C 1
ATOM 735 O O . MET A 1 93 ? 27.017 20.509 -36.990 1.00 76.88 93 MET A O 1
ATOM 739 N N . MET A 1 94 ? 25.466 21.895 -37.827 1.00 80.19 94 MET A N 1
ATOM 740 C CA . MET A 1 94 ? 24.327 21.110 -37.337 1.00 80.19 94 MET A CA 1
ATOM 741 C C . MET A 1 94 ? 24.296 19.715 -37.968 1.00 80.19 94 MET A C 1
ATOM 743 O O . MET A 1 94 ? 24.122 18.729 -37.253 1.00 80.19 94 MET A O 1
ATOM 747 N N . ALA A 1 95 ? 24.530 19.613 -39.281 1.00 83.56 95 ALA A N 1
ATOM 748 C CA . ALA A 1 95 ? 24.602 18.327 -39.967 1.00 83.56 95 ALA A CA 1
ATOM 749 C C . ALA A 1 95 ? 25.738 17.450 -39.412 1.00 83.56 95 ALA A C 1
ATOM 751 O O . ALA A 1 95 ? 25.502 16.291 -39.070 1.00 83.56 95 ALA A O 1
ATOM 752 N N . ALA A 1 96 ? 26.945 18.003 -39.251 1.00 82.75 96 ALA A N 1
ATOM 753 C CA . ALA A 1 96 ? 28.094 17.271 -38.716 1.00 82.75 96 ALA A CA 1
ATOM 754 C C . ALA A 1 96 ? 27.851 16.752 -37.285 1.00 82.75 96 ALA A C 1
ATOM 756 O O . ALA A 1 96 ? 28.203 15.612 -36.982 1.00 82.75 96 ALA A O 1
ATOM 757 N N . THR A 1 97 ? 27.185 17.539 -36.434 1.00 81.06 97 THR A N 1
ATOM 758 C CA . THR A 1 97 ? 26.806 17.127 -35.071 1.00 81.06 97 THR A CA 1
ATOM 759 C C . THR A 1 97 ? 25.765 16.006 -35.065 1.00 81.06 97 THR A C 1
ATOM 761 O O . THR A 1 97 ? 25.858 15.080 -34.266 1.00 81.06 97 THR A O 1
ATOM 764 N N . VAL A 1 98 ? 24.781 16.027 -35.969 1.00 86.12 98 VAL A N 1
ATOM 765 C CA . VAL A 1 98 ? 23.798 14.930 -36.066 1.00 86.12 98 VAL A CA 1
ATOM 766 C C . VAL A 1 98 ? 24.483 13.628 -36.488 1.00 86.12 98 VAL A C 1
ATOM 768 O O . VAL A 1 98 ? 24.254 12.580 -35.881 1.00 86.12 98 VAL A O 1
ATOM 771 N N . PHE A 1 99 ? 25.369 13.687 -37.486 1.00 85.62 99 PHE A N 1
ATOM 772 C CA . PHE A 1 99 ? 26.107 12.509 -37.945 1.00 85.62 99 PHE A CA 1
ATOM 773 C C . PHE A 1 99 ? 27.101 11.972 -36.911 1.00 85.62 99 PHE A C 1
ATOM 775 O O . PHE A 1 99 ? 27.343 10.766 -36.887 1.00 85.62 99 PHE A O 1
ATOM 782 N N . SER A 1 100 ? 27.640 12.819 -36.031 1.00 85.06 100 SER A N 1
ATOM 783 C CA . SER A 1 100 ? 28.576 12.379 -34.993 1.00 85.06 100 SER A CA 1
ATOM 784 C C . SER A 1 100 ? 27.909 11.591 -33.870 1.00 85.06 100 SER A C 1
ATOM 786 O O . SER A 1 100 ? 28.524 10.672 -33.332 1.00 85.06 100 SER A O 1
ATOM 788 N N . VAL A 1 101 ? 26.649 11.896 -33.550 1.00 87.88 101 VAL A N 1
ATOM 789 C CA . VAL A 1 101 ? 25.891 11.222 -32.483 1.00 87.88 101 VAL A CA 1
ATOM 790 C C . VAL A 1 101 ? 25.337 9.865 -32.935 1.00 87.88 101 VAL A C 1
ATOM 792 O O . VAL A 1 101 ? 25.208 8.951 -32.120 1.00 87.88 101 VAL A O 1
ATOM 795 N N . LEU A 1 102 ? 25.041 9.697 -34.229 1.00 89.81 102 LEU A N 1
ATOM 796 C CA . LEU A 1 102 ? 24.387 8.496 -34.767 1.00 89.81 102 LEU A CA 1
ATOM 797 C C . LEU A 1 102 ? 25.081 7.165 -34.406 1.00 89.81 102 LEU A C 1
ATOM 799 O O . LEU A 1 102 ? 24.383 6.262 -33.942 1.00 89.81 102 LEU A O 1
ATOM 803 N N . PRO A 1 103 ? 26.411 6.997 -34.552 1.00 88.56 103 PRO A N 1
ATOM 804 C CA . PRO A 1 103 ? 27.076 5.738 -34.211 1.00 88.56 103 PRO A CA 1
ATOM 805 C C . PRO A 1 103 ? 26.948 5.380 -32.728 1.00 88.56 103 PRO A C 1
ATOM 807 O O . PRO A 1 103 ? 26.635 4.239 -32.389 1.00 88.56 103 PRO A O 1
ATOM 810 N N . ALA A 1 104 ? 27.126 6.367 -31.845 1.00 87.88 104 ALA A N 1
ATOM 811 C CA . ALA A 1 104 ? 26.971 6.180 -30.408 1.00 87.88 104 ALA A CA 1
ATOM 812 C C . ALA A 1 104 ? 25.524 5.825 -30.044 1.00 87.88 104 ALA A C 1
ATOM 814 O O . ALA A 1 104 ? 25.307 4.932 -29.229 1.00 87.88 104 ALA A O 1
ATOM 815 N N . LEU A 1 105 ? 24.540 6.460 -30.691 1.00 87.94 105 LEU A N 1
ATOM 816 C CA . LEU A 1 105 ? 23.123 6.157 -30.500 1.00 87.94 105 LEU A CA 1
ATOM 817 C C . LEU A 1 105 ? 22.774 4.732 -30.950 1.00 87.94 105 LEU A C 1
ATOM 819 O O . LEU A 1 105 ? 22.077 4.020 -30.235 1.00 87.94 105 LEU A O 1
ATOM 823 N N . ILE A 1 106 ? 23.279 4.291 -32.105 1.00 91.06 106 ILE A N 1
ATOM 824 C CA . ILE A 1 106 ? 23.053 2.928 -32.606 1.00 91.06 106 ILE A CA 1
ATOM 825 C C . ILE A 1 106 ? 23.624 1.907 -31.620 1.00 91.06 106 ILE A C 1
ATOM 827 O O . ILE A 1 106 ? 22.913 0.989 -31.217 1.00 91.06 106 ILE A O 1
ATOM 831 N N . ILE A 1 107 ? 24.875 2.086 -31.183 1.00 88.31 107 ILE A N 1
ATOM 832 C CA . ILE A 1 107 ? 25.503 1.193 -30.198 1.00 88.31 107 ILE A CA 1
ATOM 833 C C . ILE A 1 107 ? 24.721 1.229 -28.881 1.00 88.31 107 ILE A C 1
ATOM 835 O O . ILE A 1 107 ? 24.436 0.174 -28.315 1.00 88.31 107 ILE A O 1
ATOM 839 N N . PHE A 1 108 ? 24.303 2.414 -28.431 1.00 84.31 108 PHE A N 1
ATOM 840 C CA . PHE A 1 108 ? 23.489 2.570 -27.232 1.00 84.31 108 PHE A CA 1
ATOM 841 C C . PHE A 1 108 ? 22.186 1.774 -27.323 1.00 84.31 108 PHE A C 1
ATOM 843 O O . PHE A 1 108 ? 21.871 1.062 -26.383 1.00 84.31 108 PHE A O 1
ATOM 850 N N . LEU A 1 109 ? 21.463 1.789 -28.446 1.00 86.19 109 LEU A N 1
ATOM 851 C CA . LEU A 1 109 ? 20.226 1.007 -28.592 1.00 86.19 109 LEU A CA 1
ATOM 852 C C . LEU A 1 109 ? 20.450 -0.507 -28.420 1.00 86.19 109 LEU A C 1
ATOM 854 O O . LEU A 1 109 ? 19.605 -1.187 -27.836 1.00 86.19 109 LEU A O 1
ATOM 858 N N . PHE A 1 110 ? 21.594 -1.040 -28.863 1.00 82.81 110 PHE A N 1
ATOM 859 C CA . PHE A 1 110 ? 21.948 -2.452 -28.662 1.00 82.81 110 PHE A CA 1
ATOM 860 C C . PHE A 1 110 ? 22.434 -2.759 -27.238 1.00 82.81 110 PHE A C 1
ATOM 862 O O . PHE A 1 110 ? 22.213 -3.865 -26.734 1.00 82.81 110 PHE A O 1
ATOM 869 N N . VAL A 1 111 ? 23.095 -1.796 -26.595 1.00 83.69 111 VAL A N 1
ATOM 870 C CA . VAL A 1 111 ? 23.714 -1.945 -25.270 1.00 83.69 111 VAL A CA 1
ATOM 871 C C . VAL A 1 111 ? 22.753 -1.587 -24.129 1.00 83.69 111 VAL A C 1
ATOM 873 O O . VAL A 1 111 ? 22.880 -2.142 -23.043 1.00 83.69 111 VAL A O 1
ATOM 876 N N . ASN A 1 112 ? 21.732 -0.762 -24.375 1.00 77.38 112 ASN A N 1
ATOM 877 C CA . ASN A 1 112 ? 20.796 -0.226 -23.380 1.00 77.38 112 ASN A CA 1
ATOM 878 C C . ASN A 1 112 ? 20.165 -1.324 -22.511 1.00 77.38 112 ASN A C 1
ATOM 880 O O . ASN A 1 112 ? 20.147 -1.211 -21.289 1.00 77.38 112 ASN A O 1
ATOM 884 N N . LYS A 1 113 ? 19.753 -2.448 -23.117 1.00 73.81 113 LYS A N 1
ATOM 885 C CA . LYS A 1 113 ? 19.202 -3.588 -22.362 1.00 73.81 113 LYS A CA 1
ATOM 886 C C . LYS A 1 113 ? 20.196 -4.193 -21.360 1.00 73.81 113 LYS A C 1
ATOM 888 O O . LYS A 1 113 ? 19.797 -4.685 -20.317 1.00 73.81 113 LYS A O 1
ATOM 893 N N . TYR A 1 114 ? 21.492 -4.157 -21.668 1.00 72.44 114 TYR A N 1
ATOM 894 C CA . TYR A 1 114 ? 22.550 -4.682 -20.805 1.00 72.44 114 TYR A CA 1
ATOM 895 C C . TYR A 1 114 ? 22.990 -3.672 -19.743 1.00 72.44 114 TYR A C 1
ATOM 897 O O . TYR A 1 114 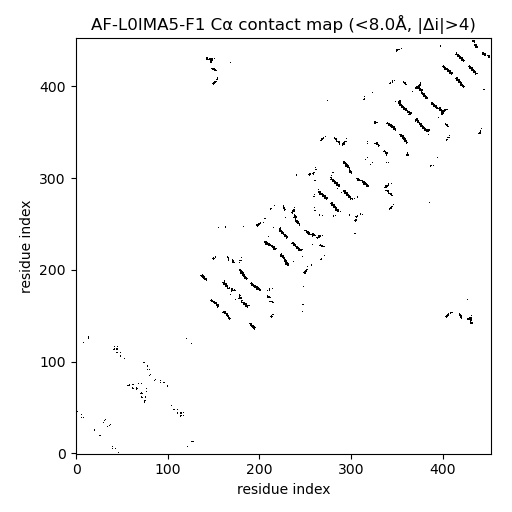? 23.349 -4.086 -18.647 1.00 72.44 114 TYR A O 1
ATOM 905 N N . VAL A 1 115 ? 22.928 -2.371 -20.043 1.00 64.69 115 VAL A N 1
ATOM 906 C CA . VAL A 1 115 ? 23.238 -1.292 -19.088 1.00 64.69 115 VAL A CA 1
ATOM 907 C C . VAL A 1 115 ? 22.189 -1.237 -17.986 1.00 64.69 115 VAL A C 1
ATOM 909 O O . VAL A 1 115 ? 22.542 -1.196 -16.811 1.00 64.69 115 VAL A O 1
ATOM 912 N N . VAL A 1 116 ? 20.906 -1.314 -18.356 1.00 61.25 116 VAL A N 1
ATOM 913 C CA . VAL A 1 116 ? 19.798 -1.347 -17.392 1.00 61.25 116 VAL A CA 1
ATOM 914 C C . VAL A 1 116 ? 19.915 -2.573 -16.482 1.00 61.25 116 VAL A C 1
ATOM 916 O O . VAL A 1 116 ? 19.841 -2.434 -15.268 1.00 61.25 116 VAL A O 1
ATOM 919 N N . ASN A 1 117 ? 20.197 -3.752 -17.041 1.00 54.88 117 ASN A N 1
ATOM 920 C CA . ASN A 1 117 ? 20.301 -4.986 -16.255 1.00 54.88 117 ASN A CA 1
ATOM 921 C C . ASN A 1 117 ? 21.601 -5.071 -15.429 1.00 54.88 117 ASN A C 1
ATOM 923 O O . ASN A 1 117 ? 21.603 -5.607 -14.324 1.00 54.88 117 ASN A O 1
ATOM 927 N N . GLY A 1 118 ? 22.712 -4.537 -15.944 1.00 52.09 118 GLY A N 1
ATOM 928 C CA . GLY A 1 118 ? 24.014 -4.567 -15.276 1.00 52.09 118 GLY A CA 1
ATOM 929 C C . GLY A 1 118 ? 24.083 -3.658 -14.050 1.00 52.09 118 GLY A C 1
ATOM 930 O O . GLY A 1 118 ? 24.684 -4.037 -13.051 1.00 52.09 118 GLY A O 1
ATOM 931 N N . ILE A 1 119 ? 23.434 -2.491 -14.094 1.00 50.81 119 ILE A N 1
ATOM 932 C CA . ILE A 1 119 ? 23.375 -1.574 -12.946 1.00 50.81 119 ILE A CA 1
ATOM 933 C C . ILE A 1 119 ? 22.486 -2.165 -11.842 1.00 50.81 119 ILE A C 1
ATOM 935 O O . ILE A 1 119 ? 22.862 -2.132 -10.675 1.00 50.81 119 ILE A O 1
ATOM 939 N N . THR A 1 120 ? 21.360 -2.788 -12.189 1.00 42.88 120 THR A N 1
ATOM 940 C CA . THR A 1 120 ? 20.462 -3.409 -11.201 1.00 42.88 120 THR A CA 1
ATOM 941 C C . THR A 1 120 ? 21.126 -4.582 -10.467 1.00 42.88 120 THR A C 1
ATOM 943 O O . THR A 1 120 ? 21.028 -4.665 -9.246 1.00 42.88 120 THR A O 1
ATOM 946 N N . ASN A 1 121 ? 21.883 -5.428 -11.177 1.00 43.88 121 ASN A N 1
ATOM 947 C CA . ASN A 1 121 ? 22.542 -6.607 -10.596 1.00 43.88 121 ASN A CA 1
ATOM 948 C C . ASN A 1 121 ? 23.778 -6.286 -9.736 1.00 43.88 121 ASN A C 1
ATOM 950 O O . ASN A 1 121 ? 24.166 -7.097 -8.902 1.00 43.88 121 ASN A O 1
ATOM 954 N N . VAL A 1 122 ? 24.419 -5.129 -9.939 1.00 44.66 122 VAL A N 1
ATOM 955 C CA . VAL A 1 122 ? 25.596 -4.713 -9.150 1.00 44.66 122 VAL A CA 1
ATOM 956 C C . VAL A 1 122 ? 25.191 -4.029 -7.838 1.00 44.66 122 VAL A C 1
ATOM 958 O O . VAL A 1 122 ? 25.950 -4.072 -6.875 1.00 44.66 122 VAL A O 1
ATOM 961 N N . PHE A 1 123 ? 24.000 -3.426 -7.768 1.00 38.59 123 PHE A N 1
ATOM 962 C CA . PHE A 1 123 ? 23.530 -2.714 -6.570 1.00 38.59 123 PHE A CA 1
ATOM 963 C C . PHE A 1 123 ? 22.546 -3.510 -5.700 1.00 38.59 123 PHE A C 1
ATOM 965 O O . PHE A 1 123 ? 22.388 -3.180 -4.526 1.00 38.59 123 PHE A O 1
ATOM 972 N N . LEU A 1 124 ? 21.906 -4.551 -6.236 1.00 36.84 124 LEU A N 1
ATOM 973 C CA . LEU A 1 124 ? 20.992 -5.425 -5.499 1.00 36.84 124 LEU A CA 1
ATOM 974 C C . LEU A 1 124 ? 21.584 -6.836 -5.498 1.00 36.84 124 LEU A C 1
ATOM 976 O O . LEU A 1 124 ? 21.543 -7.522 -6.515 1.00 36.84 124 LEU A O 1
ATOM 980 N N . GLY A 1 125 ? 22.200 -7.212 -4.373 1.00 33.69 125 GLY A N 1
ATOM 981 C CA . GLY A 1 125 ? 22.988 -8.433 -4.190 1.00 33.69 125 GLY A CA 1
ATOM 982 C C . GLY A 1 125 ? 22.413 -9.661 -4.898 1.00 33.69 125 GLY A C 1
ATOM 983 O O . GLY A 1 125 ? 21.249 -10.021 -4.716 1.00 33.69 125 GLY A O 1
ATOM 984 N N . GLY A 1 126 ? 23.260 -10.287 -5.715 1.00 35.19 126 GLY A N 1
ATOM 985 C CA . GLY A 1 126 ? 22.907 -11.434 -6.534 1.00 35.19 126 GLY A CA 1
ATOM 986 C C . GLY A 1 126 ? 22.362 -12.601 -5.714 1.00 35.19 126 GLY A C 1
ATOM 987 O O . GLY A 1 126 ? 22.976 -13.043 -4.745 1.00 35.19 126 GLY A O 1
ATOM 988 N N . ARG A 1 127 ? 21.221 -13.133 -6.158 1.00 32.72 127 ARG A N 1
ATOM 989 C CA . ARG A 1 127 ? 20.835 -14.525 -5.930 1.00 32.72 127 ARG A CA 1
ATOM 990 C C . ARG A 1 127 ? 20.343 -15.135 -7.240 1.00 32.72 127 ARG A C 1
ATOM 992 O O . ARG A 1 127 ? 19.626 -14.502 -8.012 1.00 32.72 127 ARG A O 1
ATOM 999 N N . ASP A 1 128 ? 20.823 -16.352 -7.440 1.00 32.12 128 ASP A N 1
ATOM 1000 C CA . ASP A 1 128 ? 20.738 -17.276 -8.569 1.00 32.12 128 ASP A CA 1
ATOM 1001 C C . ASP A 1 128 ? 19.488 -17.213 -9.452 1.00 32.12 128 ASP A C 1
ATOM 1003 O O . ASP A 1 128 ? 18.357 -17.216 -8.967 1.00 32.12 128 ASP A O 1
ATOM 1007 N N . TYR A 1 129 ? 19.698 -17.306 -10.770 1.00 31.08 129 TYR A N 1
ATOM 1008 C CA . TYR A 1 129 ? 18.638 -17.653 -11.715 1.00 31.08 129 TYR A CA 1
ATOM 1009 C C . TYR A 1 129 ? 19.121 -18.669 -12.748 1.00 31.08 129 TYR A C 1
ATOM 1011 O O . TYR A 1 129 ? 19.830 -18.349 -13.702 1.00 31.08 129 TYR A O 1
ATOM 1019 N N . ASN A 1 130 ? 18.672 -19.910 -12.560 1.00 27.23 130 ASN A N 1
ATOM 1020 C CA . ASN A 1 130 ? 18.612 -20.900 -13.621 1.0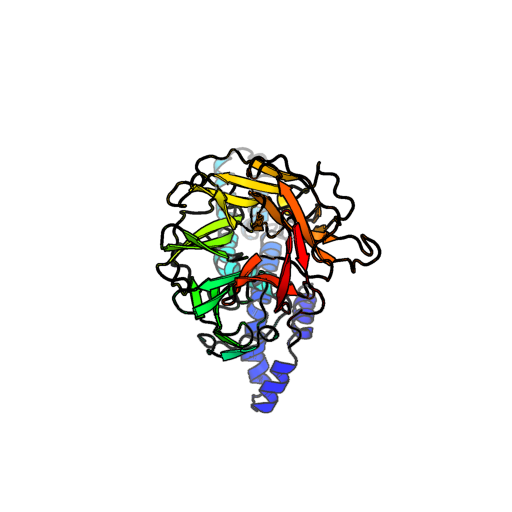0 27.23 130 ASN A CA 1
ATOM 1021 C C . ASN A 1 130 ? 17.473 -20.535 -14.582 1.00 27.23 130 ASN A C 1
ATOM 1023 O O . ASN A 1 130 ? 16.341 -20.281 -14.167 1.00 27.23 130 ASN A O 1
ATOM 1027 N N . MET A 1 131 ? 17.796 -20.516 -15.876 1.00 28.39 131 MET A N 1
ATOM 1028 C CA . MET A 1 131 ? 16.842 -20.352 -16.968 1.00 28.39 131 MET A CA 1
ATOM 1029 C C . MET A 1 131 ? 16.003 -21.623 -17.127 1.00 28.39 131 MET A C 1
ATOM 1031 O O . MET A 1 131 ? 16.328 -22.503 -17.918 1.00 28.39 131 MET A O 1
ATOM 1035 N N . GLU A 1 132 ? 14.878 -21.679 -16.431 1.00 30.03 132 GLU A N 1
ATOM 1036 C CA . GLU A 1 132 ? 13.696 -22.366 -16.931 1.00 30.03 132 GLU A CA 1
ATOM 1037 C C . GLU A 1 132 ? 12.532 -21.380 -16.890 1.00 30.03 132 GLU A C 1
ATOM 1039 O O . GLU A 1 132 ? 12.402 -20.555 -15.983 1.00 30.03 132 GLU A O 1
ATOM 1044 N N . THR A 1 133 ? 11.677 -21.446 -17.902 1.00 40.09 133 THR A N 1
ATOM 1045 C CA . THR A 1 133 ? 10.387 -20.758 -17.983 1.00 40.09 133 THR A CA 1
ATOM 1046 C C . THR A 1 133 ? 9.482 -21.317 -16.876 1.00 40.09 133 THR A C 1
ATOM 1048 O O . THR A 1 133 ? 8.606 -22.146 -17.108 1.00 40.09 133 THR A O 1
ATOM 1051 N N . THR A 1 134 ? 9.749 -20.944 -15.625 1.00 38.53 134 THR A N 1
ATOM 1052 C CA . THR A 1 134 ? 9.215 -21.652 -14.461 1.00 38.53 134 THR A CA 1
ATOM 1053 C C . THR A 1 134 ? 8.030 -20.873 -13.922 1.00 38.53 134 THR A C 1
ATOM 1055 O O . THR A 1 134 ? 8.175 -19.870 -13.228 1.00 38.53 134 THR A O 1
ATOM 1058 N N . THR A 1 135 ? 6.822 -21.349 -14.214 1.00 51.00 135 THR A N 1
ATOM 1059 C CA . THR A 1 135 ? 5.694 -21.048 -13.326 1.00 51.00 135 THR A CA 1
ATOM 1060 C C . THR A 1 135 ? 6.132 -21.529 -11.944 1.00 51.00 135 THR A C 1
ATOM 1062 O O . THR A 1 135 ? 6.437 -22.716 -11.808 1.00 51.00 135 THR A O 1
ATOM 1065 N N . LYS A 1 136 ? 6.265 -20.634 -10.950 1.00 63.19 136 LYS A N 1
ATOM 1066 C CA . LYS A 1 136 ? 6.651 -21.048 -9.592 1.00 63.19 136 LYS A CA 1
ATOM 1067 C C . LYS A 1 136 ? 5.774 -22.230 -9.187 1.00 63.19 136 LYS A C 1
ATOM 1069 O O . LYS A 1 136 ? 4.553 -22.188 -9.336 1.00 63.19 136 LYS A O 1
ATOM 1074 N N . LYS A 1 137 ? 6.406 -23.308 -8.722 1.00 77.44 137 LYS A N 1
ATOM 1075 C CA . LYS A 1 137 ? 5.678 -24.493 -8.270 1.00 77.44 137 LYS A CA 1
ATOM 1076 C C . LYS A 1 137 ? 4.744 -24.077 -7.134 1.00 77.44 137 LYS A C 1
ATOM 1078 O O . LYS A 1 137 ? 5.212 -23.432 -6.199 1.00 77.44 137 LYS A O 1
ATOM 1083 N N . ILE A 1 138 ? 3.472 -24.465 -7.220 1.00 87.31 138 ILE A N 1
ATOM 1084 C CA . ILE A 1 138 ? 2.511 -24.279 -6.129 1.00 87.31 138 ILE A CA 1
ATOM 1085 C C . ILE A 1 138 ? 3.016 -25.064 -4.915 1.00 87.31 138 ILE A C 1
ATOM 1087 O O . ILE A 1 138 ? 3.427 -26.224 -5.028 1.00 87.31 138 ILE A O 1
ATOM 1091 N N . ARG A 1 139 ? 3.025 -24.405 -3.764 1.00 91.81 139 ARG A N 1
ATOM 1092 C CA . ARG A 1 139 ? 3.483 -24.903 -2.471 1.00 91.81 139 ARG A CA 1
ATOM 1093 C C . ARG A 1 139 ? 2.415 -24.611 -1.432 1.00 91.81 139 ARG A C 1
ATOM 1095 O O . ARG A 1 139 ? 1.676 -23.640 -1.557 1.00 91.81 139 ARG A O 1
ATOM 1102 N N . LEU A 1 140 ? 2.389 -25.444 -0.403 1.00 94.19 140 LEU A N 1
ATOM 1103 C CA . LEU A 1 140 ? 1.698 -25.163 0.843 1.00 94.19 140 LEU A CA 1
ATOM 1104 C C . LEU A 1 140 ? 2.766 -24.751 1.854 1.00 94.19 140 LEU A C 1
ATOM 1106 O O . LEU A 1 140 ? 3.644 -25.559 2.152 1.00 94.19 140 LEU A O 1
ATOM 1110 N N . LEU A 1 141 ? 2.721 -23.505 2.311 1.00 94.62 141 LEU A N 1
ATOM 1111 C CA . LEU A 1 141 ? 3.695 -22.915 3.229 1.00 94.62 141 LEU A CA 1
ATOM 1112 C C . LEU A 1 141 ? 2.990 -22.376 4.469 1.00 94.62 141 LEU A C 1
ATOM 1114 O O . LEU A 1 141 ? 1.824 -21.984 4.399 1.00 94.62 141 LEU A O 1
ATOM 1118 N N . LYS A 1 142 ? 3.692 -22.319 5.596 1.00 95.25 142 LYS A N 1
ATOM 1119 C CA . LYS A 1 142 ? 3.263 -21.487 6.721 1.00 95.25 142 LYS A CA 1
ATOM 1120 C C . LYS A 1 142 ? 3.410 -20.007 6.368 1.00 95.25 142 LYS A C 1
ATOM 1122 O O . LYS A 1 142 ? 4.262 -19.644 5.559 1.00 95.25 142 LYS A O 1
ATOM 1127 N N . LEU A 1 143 ? 2.632 -19.140 7.016 1.00 93.56 143 LEU A N 1
ATOM 1128 C CA . LEU A 1 143 ? 2.677 -17.695 6.771 1.00 93.56 143 LEU A CA 1
ATOM 1129 C C . LEU A 1 143 ? 4.098 -17.108 6.864 1.00 93.56 143 LEU A C 1
ATOM 1131 O O . LEU A 1 143 ? 4.484 -16.355 5.977 1.00 93.56 143 LEU A O 1
ATOM 1135 N N . GLN A 1 144 ? 4.896 -17.483 7.875 1.00 89.38 144 GLN A N 1
ATOM 1136 C CA . GLN A 1 144 ? 6.244 -16.913 8.041 1.00 89.38 144 GLN A CA 1
ATOM 1137 C C . GLN A 1 144 ? 7.277 -17.469 7.046 1.00 89.38 144 GLN A C 1
ATOM 1139 O O . GLN A 1 144 ? 8.370 -16.926 6.928 1.00 89.38 144 GLN A O 1
ATOM 1144 N N . GLU A 1 145 ? 6.953 -18.544 6.322 1.00 92.12 145 GLU A N 1
ATOM 1145 C CA . GLU A 1 145 ? 7.800 -19.084 5.248 1.00 92.12 145 GLU A CA 1
ATOM 1146 C C . GLU A 1 145 ? 7.581 -18.341 3.917 1.00 92.12 145 GLU A C 1
ATOM 1148 O O . GLU A 1 145 ? 8.312 -18.560 2.947 1.00 92.12 145 GLU A O 1
ATOM 1153 N N . ILE A 1 146 ? 6.566 -17.473 3.843 1.00 92.06 146 ILE A N 1
ATOM 1154 C CA . ILE A 1 146 ? 6.300 -16.632 2.678 1.00 92.06 146 ILE A CA 1
ATOM 1155 C C . ILE A 1 146 ? 7.104 -15.343 2.815 1.00 92.06 146 ILE A C 1
ATOM 1157 O O . ILE A 1 146 ? 6.823 -14.517 3.677 1.00 92.06 146 ILE A O 1
ATOM 1161 N N . HIS A 1 147 ? 8.063 -15.143 1.912 1.00 91.81 147 HIS A N 1
ATOM 1162 C CA . HIS A 1 147 ? 8.800 -13.886 1.827 1.00 91.81 147 HIS A CA 1
ATOM 1163 C C . HIS A 1 147 ? 8.033 -12.855 0.993 1.00 91.81 147 HIS A C 1
ATOM 1165 O O . HIS A 1 147 ? 7.841 -13.035 -0.216 1.00 91.81 147 HIS A O 1
ATOM 1171 N N . MET A 1 148 ? 7.567 -11.797 1.651 1.00 91.31 148 MET A N 1
ATOM 1172 C CA . MET A 1 148 ? 6.681 -10.779 1.092 1.00 91.31 148 MET A CA 1
ATOM 1173 C C . MET A 1 148 ? 6.723 -9.506 1.942 1.00 91.31 148 MET A C 1
ATOM 1175 O O . MET A 1 148 ? 6.679 -9.566 3.171 1.00 91.31 148 MET A O 1
ATOM 1179 N N . ARG A 1 149 ? 6.737 -8.359 1.263 1.00 94.25 149 ARG A N 1
ATOM 1180 C CA . ARG A 1 149 ? 6.460 -7.045 1.848 1.00 94.25 149 ARG A CA 1
ATOM 1181 C C . ARG A 1 149 ? 5.022 -6.631 1.576 1.00 94.25 149 ARG A C 1
ATOM 1183 O O . ARG A 1 149 ? 4.386 -7.162 0.665 1.00 94.25 149 ARG A O 1
ATOM 1190 N N . ASP A 1 150 ? 4.556 -5.644 2.324 1.00 96.62 150 ASP A N 1
ATOM 1191 C CA . ASP A 1 150 ? 3.290 -4.960 2.069 1.00 96.62 150 ASP A CA 1
ATOM 1192 C C . ASP A 1 150 ? 2.082 -5.927 2.021 1.00 96.62 150 ASP A C 1
ATOM 1194 O O . ASP A 1 150 ? 1.322 -5.932 1.048 1.00 96.62 150 ASP A O 1
ATOM 1198 N N . PRO A 1 151 ? 1.937 -6.841 3.005 1.00 97.56 151 PRO A N 1
ATOM 1199 C CA . PRO A 1 151 ? 0.912 -7.865 2.950 1.00 97.56 151 PRO A CA 1
ATOM 1200 C C . PRO A 1 151 ? -0.482 -7.271 3.150 1.00 97.56 151 PRO A C 1
ATOM 1202 O O . PRO A 1 151 ? -0.759 -6.565 4.120 1.00 97.56 151 PRO A O 1
ATOM 1205 N N . TYR A 1 152 ? -1.394 -7.667 2.273 1.00 98.62 152 TYR A N 1
ATOM 1206 C CA . TYR A 1 152 ? -2.812 -7.359 2.355 1.00 98.62 152 TYR A CA 1
ATOM 1207 C C . TYR A 1 152 ? -3.617 -8.654 2.358 1.00 98.62 152 TYR A C 1
ATOM 1209 O O . TYR A 1 152 ? -3.414 -9.520 1.502 1.00 98.62 152 TYR A O 1
ATOM 1217 N N . ILE A 1 153 ? -4.556 -8.788 3.297 1.00 98.62 153 ILE A N 1
ATOM 1218 C CA . ILE A 1 153 ? -5.443 -9.953 3.378 1.00 98.62 153 ILE A CA 1
ATOM 1219 C C . ILE A 1 153 ? -6.879 -9.544 3.068 1.00 98.62 153 ILE A C 1
ATOM 1221 O O . ILE A 1 153 ? -7.517 -8.822 3.832 1.00 98.62 153 ILE A O 1
ATOM 1225 N N . PHE A 1 154 ? -7.420 -10.101 1.986 1.00 98.31 154 PHE A N 1
ATOM 1226 C CA . PHE A 1 154 ? -8.852 -10.079 1.715 1.00 98.31 154 PHE A CA 1
ATOM 1227 C C . PHE A 1 154 ? -9.503 -11.351 2.272 1.00 98.31 154 PHE A C 1
ATOM 1229 O O . PHE A 1 154 ? -9.201 -12.458 1.820 1.00 98.31 154 PHE A O 1
ATOM 1236 N N . ALA A 1 155 ? -10.394 -11.207 3.252 1.00 97.88 155 ALA A N 1
ATOM 1237 C CA . ALA A 1 155 ? -11.163 -12.315 3.815 1.00 97.88 155 ALA A CA 1
ATOM 1238 C C . ALA A 1 155 ? -12.484 -12.489 3.052 1.00 97.88 155 ALA A C 1
ATOM 1240 O O . ALA A 1 155 ? -13.470 -11.803 3.328 1.00 97.88 155 ALA A O 1
ATOM 1241 N N . ASP A 1 156 ? -12.520 -13.422 2.103 1.00 95.00 156 ASP A N 1
ATOM 1242 C CA . ASP A 1 156 ? -13.738 -13.727 1.359 1.00 95.00 156 ASP A CA 1
ATOM 1243 C C . ASP A 1 156 ? -14.663 -14.612 2.209 1.00 95.00 156 ASP A C 1
ATOM 1245 O O . ASP A 1 156 ? -14.412 -15.785 2.501 1.00 95.00 156 ASP A O 1
ATOM 1249 N N . THR A 1 157 ? -15.756 -14.009 2.669 1.00 93.00 157 THR A N 1
ATOM 1250 C CA . THR A 1 157 ? -16.728 -14.687 3.532 1.00 93.00 157 THR A CA 1
ATOM 1251 C C . THR A 1 157 ? -17.613 -15.676 2.778 1.00 93.00 157 THR A C 1
ATOM 1253 O O . THR A 1 157 ? -18.148 -16.588 3.420 1.00 93.00 157 THR A O 1
ATOM 1256 N N . ALA A 1 158 ? -17.753 -15.524 1.455 1.00 89.06 158 ALA A N 1
ATOM 1257 C CA . ALA A 1 158 ? -18.593 -16.375 0.621 1.00 89.06 158 ALA A CA 1
ATOM 1258 C C . ALA A 1 158 ? -17.923 -17.728 0.361 1.00 89.06 158 ALA A C 1
ATOM 1260 O O . ALA A 1 158 ? -18.566 -18.771 0.486 1.00 89.06 158 ALA A O 1
ATOM 1261 N N . ASP A 1 159 ? -16.627 -17.719 0.051 1.00 88.00 159 ASP A N 1
ATOM 1262 C CA . ASP A 1 159 ? -15.850 -18.934 -0.212 1.00 88.00 159 ASP A CA 1
ATOM 1263 C C . ASP A 1 159 ? -15.090 -19.458 1.028 1.00 88.00 159 ASP A C 1
ATOM 1265 O O . ASP A 1 159 ? -14.505 -20.551 0.993 1.00 88.00 159 ASP A O 1
ATOM 1269 N N . LYS A 1 160 ? -15.117 -18.692 2.130 1.00 94.12 160 LYS A N 1
ATOM 1270 C CA . LYS A 1 160 ? -14.348 -18.933 3.358 1.00 94.12 160 LYS A CA 1
ATOM 1271 C C . LYS A 1 160 ? -12.856 -19.105 3.063 1.00 94.12 160 LYS A C 1
ATOM 1273 O O . LYS A 1 160 ? -12.247 -20.072 3.522 1.00 94.12 160 LYS A O 1
ATOM 1278 N N . THR A 1 161 ? -12.276 -18.219 2.261 1.00 96.75 161 THR A N 1
ATOM 1279 C CA . THR A 1 161 ? -10.850 -18.178 1.908 1.00 96.75 161 THR A CA 1
ATOM 1280 C C . THR A 1 161 ? -10.250 -16.816 2.240 1.00 96.75 161 THR A C 1
ATOM 1282 O O . THR A 1 161 ? -10.819 -15.767 1.950 1.00 96.75 161 THR A O 1
ATOM 1285 N N . TYR A 1 162 ? -9.059 -16.829 2.823 1.00 98.44 162 TYR A N 1
ATOM 1286 C CA . TYR A 1 162 ? -8.209 -15.654 2.930 1.00 98.44 162 TYR A CA 1
ATOM 1287 C C . TYR A 1 162 ? -7.305 -15.574 1.711 1.00 98.44 162 TYR A C 1
ATOM 1289 O O . TYR A 1 162 ? -6.614 -16.542 1.383 1.00 98.44 162 TYR A O 1
ATOM 1297 N N . TYR A 1 163 ? -7.290 -14.418 1.067 1.00 98.31 163 TYR A N 1
ATOM 1298 C CA . TYR A 1 163 ? -6.429 -14.118 -0.063 1.00 98.31 163 TYR A CA 1
ATOM 1299 C C . TYR A 1 163 ? -5.349 -13.140 0.375 1.00 98.31 163 TYR A C 1
ATOM 1301 O O . TYR A 1 163 ? -5.661 -12.007 0.734 1.00 98.31 163 TYR A O 1
ATOM 1309 N N . LEU A 1 164 ? -4.099 -13.594 0.358 1.00 98.50 164 LEU A N 1
ATOM 1310 C CA . LEU A 1 164 ? -2.929 -12.799 0.708 1.00 98.50 164 LEU A CA 1
ATOM 1311 C C . LEU A 1 164 ? -2.252 -12.289 -0.568 1.00 98.50 164 LEU A C 1
ATOM 1313 O O . LEU A 1 164 ? -1.840 -13.081 -1.423 1.00 98.50 164 LEU A O 1
ATOM 1317 N N . TYR A 1 165 ? -2.126 -10.971 -0.651 1.00 98.06 165 TYR A N 1
ATOM 1318 C CA . TYR A 1 165 ? -1.402 -10.230 -1.680 1.00 98.06 165 TYR A CA 1
ATOM 1319 C C . TYR A 1 165 ? -0.245 -9.486 -1.025 1.00 98.06 165 TYR A C 1
ATOM 1321 O O . TYR A 1 165 ? -0.281 -9.226 0.173 1.00 98.06 165 TYR A O 1
ATOM 1329 N N . GLY A 1 166 ? 0.757 -9.128 -1.816 1.00 95.75 166 GLY A N 1
ATOM 1330 C CA . GLY A 1 166 ? 1.829 -8.244 -1.381 1.00 95.75 166 GLY A CA 1
ATOM 1331 C C . GLY A 1 166 ? 2.938 -8.160 -2.417 1.00 95.75 166 GLY A C 1
ATOM 1332 O O . GLY A 1 166 ? 2.873 -8.772 -3.491 1.00 95.75 166 GLY A O 1
ATOM 1333 N N . THR A 1 167 ? 3.968 -7.394 -2.091 1.00 93.94 167 THR A N 1
ATOM 1334 C CA . THR A 1 167 ? 5.149 -7.212 -2.931 1.00 93.94 167 THR A CA 1
ATOM 1335 C C . THR A 1 167 ? 6.114 -8.374 -2.710 1.00 93.94 167 THR A C 1
ATOM 1337 O O . THR A 1 167 ? 6.666 -8.547 -1.623 1.00 93.94 167 THR A O 1
ATOM 1340 N N . THR A 1 168 ? 6.347 -9.186 -3.743 1.00 88.88 168 THR A N 1
ATOM 1341 C CA . THR A 1 168 ? 7.352 -10.261 -3.720 1.00 88.88 168 THR A CA 1
ATOM 1342 C C . THR A 1 168 ? 8.528 -9.922 -4.633 1.00 88.88 168 THR A C 1
ATOM 1344 O O . THR A 1 168 ? 8.486 -8.961 -5.404 1.00 88.88 168 THR A O 1
ATOM 1347 N N . SER A 1 169 ? 9.594 -10.726 -4.590 1.00 80.75 169 SER A N 1
ATOM 1348 C CA . SER A 1 169 ? 10.779 -10.523 -5.438 1.00 80.75 169 SER A CA 1
ATOM 1349 C C . SER A 1 169 ? 10.466 -10.450 -6.937 1.00 80.75 169 SER A C 1
ATOM 1351 O O . SER A 1 169 ? 11.180 -9.785 -7.682 1.00 80.75 169 SER A O 1
ATOM 1353 N N . VAL A 1 170 ? 9.380 -11.083 -7.386 1.00 79.19 170 VAL A N 1
ATOM 1354 C CA . VAL A 1 170 ? 8.979 -11.102 -8.798 1.00 79.19 170 VAL A CA 1
ATOM 1355 C C . VAL A 1 170 ? 8.313 -9.793 -9.230 1.00 79.19 170 VAL A C 1
ATOM 1357 O O . VAL A 1 170 ? 8.393 -9.418 -10.398 1.00 79.19 170 VAL A O 1
ATOM 1360 N N . CYS A 1 171 ? 7.719 -9.051 -8.294 1.00 78.56 171 CYS A N 1
ATOM 1361 C CA . CYS A 1 171 ? 7.089 -7.765 -8.574 1.00 78.56 171 CYS A CA 1
ATOM 1362 C C . CYS A 1 171 ? 8.098 -6.700 -9.050 1.00 78.56 171 CYS A C 1
ATOM 1364 O O . CYS A 1 171 ? 7.758 -5.805 -9.819 1.00 78.56 171 CYS A O 1
ATOM 1366 N N . ASN A 1 172 ? 9.368 -6.816 -8.661 1.00 68.56 172 ASN A N 1
ATOM 1367 C CA . ASN A 1 172 ? 10.420 -5.892 -9.095 1.00 68.56 172 ASN A CA 1
ATOM 1368 C C . ASN A 1 172 ? 11.066 -6.274 -10.440 1.00 68.56 172 ASN A C 1
ATOM 1370 O O . ASN A 1 172 ? 11.996 -5.598 -10.872 1.00 68.56 172 ASN A O 1
ATOM 1374 N N . GLY A 1 173 ? 10.568 -7.323 -11.108 1.00 57.34 173 GLY A N 1
ATOM 1375 C CA . GLY A 1 173 ? 11.189 -7.895 -12.300 1.00 57.34 173 GLY A CA 1
ATOM 1376 C C . GLY A 1 173 ? 12.413 -8.717 -11.903 1.00 57.34 173 GLY A C 1
ATOM 1377 O O . GLY A 1 173 ? 13.500 -8.184 -11.701 1.00 57.34 173 GLY A O 1
ATOM 1378 N N . ALA A 1 174 ? 12.231 -10.028 -11.753 1.00 48.00 174 ALA A N 1
ATOM 1379 C CA . ALA A 1 174 ? 13.317 -10.953 -11.450 1.00 48.00 174 ALA A CA 1
ATOM 1380 C C . ALA A 1 174 ? 13.621 -11.800 -12.690 1.00 48.00 174 ALA A C 1
ATOM 1382 O O . ALA A 1 174 ? 12.745 -12.521 -13.172 1.00 48.00 174 ALA A O 1
ATOM 1383 N N . ALA A 1 175 ? 14.865 -11.720 -13.177 1.00 44.84 175 ALA A N 1
ATOM 1384 C CA . ALA A 1 175 ? 15.315 -12.370 -14.413 1.00 44.84 175 ALA A CA 1
ATOM 1385 C C . ALA A 1 175 ? 14.436 -12.021 -15.635 1.00 44.84 175 ALA A C 1
ATOM 1387 O O . ALA A 1 175 ? 13.727 -11.021 -15.617 1.00 44.84 175 ALA A O 1
ATOM 1388 N N . ASP A 1 176 ? 14.517 -12.793 -16.725 1.00 46.97 176 ASP A N 1
ATOM 1389 C CA . ASP A 1 176 ? 13.826 -12.555 -18.011 1.00 46.97 176 ASP A CA 1
ATOM 1390 C C . ASP A 1 176 ? 12.275 -12.657 -17.941 1.00 46.97 176 ASP A C 1
ATOM 1392 O O . ASP A 1 176 ? 11.617 -12.985 -18.931 1.00 46.97 176 ASP A O 1
ATOM 1396 N N . ILE A 1 177 ? 11.673 -12.427 -16.771 1.00 62.88 177 ILE A N 1
ATOM 1397 C CA . ILE A 1 177 ? 10.237 -12.524 -16.509 1.00 62.88 177 ILE A CA 1
ATOM 1398 C C . ILE A 1 177 ? 9.683 -11.123 -16.241 1.00 62.88 177 ILE A C 1
ATOM 1400 O O . ILE A 1 177 ? 10.142 -10.417 -15.342 1.00 62.88 177 ILE A O 1
ATOM 1404 N N . ASP A 1 178 ? 8.649 -10.749 -16.997 1.00 77.00 178 ASP A N 1
ATOM 1405 C CA . ASP A 1 178 ? 7.912 -9.507 -16.764 1.00 77.00 178 ASP A CA 1
ATOM 1406 C C . ASP A 1 178 ? 7.304 -9.491 -15.344 1.00 77.00 178 ASP A C 1
ATOM 1408 O O . ASP A 1 178 ? 6.735 -10.505 -14.911 1.00 77.00 178 ASP A O 1
ATOM 1412 N N . PRO A 1 179 ? 7.378 -8.358 -14.619 1.00 86.94 179 PRO A N 1
ATOM 1413 C CA . PRO A 1 179 ? 6.838 -8.246 -13.269 1.00 86.94 179 PRO A CA 1
ATOM 1414 C C . PRO A 1 179 ? 5.332 -8.516 -13.239 1.00 86.94 179 PRO A C 1
ATOM 1416 O O . PRO A 1 179 ? 4.590 -8.184 -14.166 1.00 86.94 179 PRO A O 1
ATOM 1419 N N . TYR A 1 180 ? 4.864 -9.155 -12.169 1.00 89.88 180 TYR A N 1
ATOM 1420 C CA . TYR A 1 180 ? 3.467 -9.557 -12.017 1.00 89.88 180 TYR A CA 1
ATOM 1421 C C . TYR A 1 180 ? 3.111 -9.700 -10.532 1.00 89.88 180 TYR A C 1
ATOM 1423 O O . TYR A 1 180 ? 4.005 -9.900 -9.712 1.00 89.88 180 TYR A O 1
ATOM 1431 N N . PHE A 1 181 ? 1.821 -9.631 -10.179 1.00 93.94 181 PHE A N 1
ATOM 1432 C CA . PHE A 1 181 ? 1.391 -9.829 -8.788 1.00 93.94 181 PHE A CA 1
ATOM 1433 C C . PHE A 1 181 ? 1.040 -11.281 -8.496 1.00 93.94 181 PHE A C 1
ATOM 1435 O O . PHE A 1 181 ? 0.302 -11.930 -9.248 1.00 93.94 181 PHE A O 1
ATOM 1442 N N . GLU A 1 182 ? 1.553 -11.768 -7.372 1.00 93.00 182 GLU A N 1
ATOM 1443 C CA . GLU A 1 182 ? 1.270 -13.087 -6.818 1.00 93.00 182 GLU A CA 1
ATOM 1444 C C . GLU A 1 182 ? 0.105 -13.033 -5.820 1.00 93.00 182 GLU A C 1
ATOM 1446 O O . GLU A 1 182 ? -0.180 -11.993 -5.232 1.00 93.00 182 GLU A O 1
ATOM 1451 N N 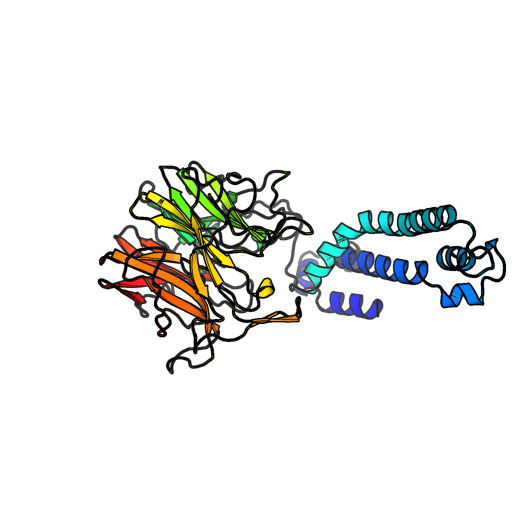. ILE A 1 183 ? -0.569 -14.167 -5.631 1.00 95.12 183 ILE A N 1
ATOM 1452 C CA . ILE A 1 183 ? -1.615 -14.350 -4.619 1.00 95.12 183 ILE A CA 1
ATOM 1453 C C . ILE A 1 183 ? -1.485 -15.716 -3.954 1.00 95.12 183 ILE A C 1
ATOM 1455 O O . ILE A 1 183 ? -1.228 -16.728 -4.616 1.00 95.12 183 ILE A O 1
ATOM 1459 N N . TRP A 1 184 ? -1.706 -15.736 -2.646 1.00 97.25 184 TRP A N 1
ATOM 1460 C CA . TRP A 1 184 ? -1.741 -16.934 -1.814 1.00 97.25 184 TRP A CA 1
ATOM 1461 C C . TRP A 1 184 ? -3.126 -17.113 -1.201 1.00 97.25 184 TRP A C 1
ATOM 1463 O O . TRP A 1 184 ? -3.831 -16.137 -0.950 1.00 97.25 184 TRP A O 1
ATOM 1473 N N . ARG A 1 185 ? -3.529 -18.361 -0.960 1.00 97.19 185 ARG A N 1
ATOM 1474 C CA . ARG A 1 185 ? -4.856 -18.700 -0.428 1.00 97.19 185 ARG A CA 1
ATOM 1475 C C . ARG A 1 185 ? -4.730 -19.478 0.867 1.00 97.19 185 ARG A C 1
ATOM 1477 O O . ARG A 1 185 ? -3.946 -20.415 0.927 1.00 97.19 185 ARG A O 1
ATOM 1484 N N . SER A 1 186 ? -5.532 -19.152 1.869 1.00 97.81 186 SER A N 1
ATOM 1485 C CA . SER A 1 186 ? -5.567 -19.883 3.138 1.00 97.81 186 SER A CA 1
ATOM 1486 C C . SER A 1 186 ? -6.994 -20.100 3.626 1.00 97.81 186 SER A C 1
ATOM 1488 O O . SER A 1 186 ? -7.900 -19.332 3.306 1.00 97.81 186 SER A O 1
ATOM 1490 N N . LYS A 1 187 ? -7.196 -21.153 4.419 1.00 95.69 187 LYS A N 1
ATOM 1491 C CA . LYS A 1 187 ? -8.444 -21.413 5.152 1.00 95.69 187 LYS A CA 1
ATOM 1492 C C . LYS A 1 187 ? -8.336 -21.090 6.645 1.00 95.69 187 LYS A C 1
ATOM 1494 O O . LYS A 1 187 ? -9.363 -20.970 7.305 1.00 95.69 187 LYS A O 1
ATOM 1499 N N . ASP A 1 188 ? -7.121 -20.945 7.167 1.00 94.69 188 ASP A N 1
ATOM 1500 C CA . ASP A 1 188 ? -6.830 -20.923 8.604 1.00 94.69 188 ASP A CA 1
ATOM 1501 C C . ASP A 1 188 ? -5.885 -19.787 9.041 1.00 94.69 188 ASP A C 1
ATOM 1503 O O . ASP A 1 188 ? -5.618 -19.669 10.231 1.00 94.69 188 ASP A O 1
ATOM 1507 N N . LEU A 1 189 ? -5.403 -18.947 8.112 1.00 96.56 189 LEU A N 1
ATOM 1508 C CA . LEU A 1 189 ? -4.371 -17.914 8.330 1.00 96.56 189 LEU A CA 1
ATOM 1509 C C . LEU A 1 189 ? -3.005 -18.458 8.779 1.00 96.56 189 LEU A C 1
ATOM 1511 O O . LEU A 1 189 ? -2.117 -17.676 9.119 1.00 96.56 189 LEU A O 1
ATOM 1515 N N . VAL A 1 190 ? -2.819 -19.777 8.751 1.00 94.69 190 VAL A N 1
ATOM 1516 C CA . VAL A 1 190 ? -1.566 -20.438 9.124 1.00 94.69 190 VAL A CA 1
ATOM 1517 C C . VAL A 1 190 ? -0.919 -21.024 7.882 1.00 94.69 190 VAL A C 1
ATOM 1519 O O . VAL A 1 190 ? 0.232 -20.708 7.596 1.00 94.69 190 VAL A O 1
ATOM 1522 N N . HIS A 1 191 ? -1.662 -21.826 7.121 1.00 96.06 191 HIS A N 1
ATOM 1523 C CA . HIS A 1 191 ? -1.186 -22.503 5.924 1.00 96.06 191 HIS A CA 1
ATOM 1524 C C . HIS A 1 191 ? -1.734 -21.819 4.676 1.00 96.06 191 HIS A C 1
ATOM 1526 O O . HIS A 1 191 ? -2.944 -21.641 4.513 1.00 96.06 191 HIS A O 1
ATOM 1532 N N . PHE A 1 192 ? -0.827 -21.463 3.779 1.00 97.25 192 PHE A N 1
ATOM 1533 C CA . PHE A 1 192 ? -1.095 -20.730 2.557 1.00 97.25 192 PHE A CA 1
ATOM 1534 C C . PHE A 1 192 ? -0.630 -21.530 1.345 1.00 97.25 192 PHE A C 1
ATOM 1536 O O . PHE A 1 192 ? 0.521 -21.952 1.247 1.00 97.25 192 PHE A O 1
ATOM 1543 N N . GLU A 1 193 ? -1.542 -21.723 0.402 1.00 96.06 193 GLU A N 1
ATOM 1544 C CA . GLU A 1 193 ? -1.299 -22.379 -0.872 1.00 96.06 193 GLU A CA 1
ATOM 1545 C C . GLU A 1 193 ? -1.046 -21.334 -1.969 1.00 96.06 193 GLU A C 1
ATOM 1547 O O . GLU A 1 193 ? -1.847 -20.413 -2.163 1.00 96.06 193 GLU A O 1
ATOM 1552 N N . GLY A 1 194 ? 0.060 -21.468 -2.700 1.00 93.88 194 GLY A N 1
ATOM 1553 C CA . GLY A 1 194 ? 0.455 -20.530 -3.753 1.00 93.88 194 GLY A CA 1
ATOM 1554 C C . GLY A 1 194 ? 1.931 -20.662 -4.162 1.00 93.88 194 GLY A C 1
ATOM 1555 O O . GLY A 1 194 ? 2.553 -21.686 -3.879 1.00 93.88 194 GLY A O 1
ATOM 1556 N N . PRO A 1 195 ? 2.512 -19.661 -4.845 1.00 92.19 195 PRO A N 1
ATOM 1557 C CA . PRO A 1 195 ? 1.847 -18.465 -5.351 1.00 92.19 195 PRO A CA 1
ATOM 1558 C C . PRO A 1 195 ? 1.101 -18.748 -6.663 1.00 92.19 195 PRO A C 1
ATOM 1560 O O . PRO A 1 195 ? 1.615 -19.408 -7.567 1.00 92.19 195 PRO A O 1
ATOM 1563 N N . TYR A 1 196 ? -0.100 -18.193 -6.791 1.00 89.31 196 TYR A N 1
ATOM 1564 C CA . TYR A 1 196 ? -0.826 -18.077 -8.056 1.00 89.31 196 TYR A CA 1
ATOM 1565 C C . TYR A 1 196 ? -0.568 -16.697 -8.677 1.00 89.31 196 TYR A C 1
ATOM 1567 O O . TYR A 1 196 ? -0.173 -15.767 -7.981 1.00 89.31 196 TYR A O 1
ATOM 1575 N N . ALA A 1 197 ? -0.803 -16.531 -9.979 1.00 91.00 197 ALA A N 1
ATOM 1576 C CA . ALA A 1 197 ? -0.709 -15.218 -10.619 1.00 91.00 197 ALA A CA 1
ATOM 1577 C C . ALA A 1 197 ? -2.047 -14.471 -10.509 1.00 91.00 197 ALA A C 1
ATOM 1579 O O . ALA A 1 197 ? -3.032 -14.893 -11.114 1.00 91.00 197 ALA A O 1
ATOM 1580 N N . ALA A 1 198 ? -2.067 -13.359 -9.774 1.00 92.50 198 ALA A N 1
ATOM 1581 C CA . ALA A 1 198 ? -3.236 -12.492 -9.634 1.00 92.50 198 ALA A CA 1
ATOM 1582 C C . ALA A 1 198 ? -3.377 -11.539 -10.825 1.00 92.50 198 ALA A C 1
ATOM 1584 O O . ALA A 1 198 ? -4.449 -11.405 -11.408 1.00 92.50 198 ALA A O 1
ATOM 1585 N N . PHE A 1 199 ? -2.279 -10.901 -11.223 1.00 93.44 199 PHE A N 1
ATOM 1586 C CA . PHE A 1 199 ? -2.228 -9.963 -12.341 1.00 93.44 199 PHE A CA 1
ATOM 1587 C C . PHE A 1 199 ? -1.005 -10.264 -13.184 1.00 93.44 199 PHE A C 1
ATOM 1589 O O . PHE A 1 199 ? 0.079 -10.381 -12.628 1.00 93.44 199 PHE A O 1
ATOM 1596 N N . ARG A 1 200 ? -1.168 -10.331 -14.509 1.00 90.38 200 ARG A N 1
ATOM 1597 C CA . ARG A 1 200 ? -0.057 -10.293 -15.467 1.00 90.38 200 ARG A CA 1
ATOM 1598 C C . ARG A 1 200 ? -0.263 -9.107 -16.406 1.00 90.38 200 ARG A C 1
ATOM 1600 O O . ARG A 1 200 ? -1.324 -9.050 -17.041 1.00 90.38 200 ARG A O 1
ATOM 1607 N N . PRO A 1 201 ? 0.703 -8.183 -16.520 1.00 87.75 201 PRO A N 1
ATOM 1608 C CA . PRO A 1 201 ? 0.561 -7.050 -17.417 1.00 87.75 201 PRO A CA 1
ATOM 1609 C C . PRO A 1 201 ? 0.447 -7.543 -18.859 1.00 87.75 201 PRO A C 1
ATOM 1611 O O . PRO A 1 201 ? 1.181 -8.424 -19.310 1.00 87.75 201 PRO A O 1
ATOM 1614 N N . LYS A 1 202 ? -0.507 -6.983 -19.605 1.00 85.19 202 LYS A N 1
ATOM 1615 C CA . LYS A 1 202 ? -0.563 -7.192 -21.054 1.00 85.19 202 LYS A CA 1
ATOM 1616 C C . LYS A 1 202 ? 0.485 -6.310 -21.721 1.00 85.19 202 LYS A C 1
ATOM 1618 O O . LYS A 1 202 ? 0.824 -5.240 -21.221 1.00 85.19 202 LYS A O 1
ATOM 1623 N N . LYS A 1 203 ? 0.938 -6.717 -22.908 1.00 83.06 203 LYS A N 1
ATOM 1624 C CA . LYS A 1 203 ? 1.782 -5.866 -23.750 1.00 83.06 203 LYS A CA 1
ATOM 1625 C C . LYS A 1 203 ? 1.115 -4.498 -23.945 1.00 83.06 203 LYS A C 1
ATOM 1627 O O . LYS A 1 203 ? -0.024 -4.437 -24.400 1.00 83.06 203 LYS A O 1
ATOM 1632 N N . GLY A 1 204 ? 1.847 -3.431 -23.631 1.00 83.06 204 GLY A N 1
ATOM 1633 C CA . GLY A 1 204 ? 1.348 -2.055 -23.693 1.00 83.06 204 GLY A CA 1
ATOM 1634 C C . GLY A 1 204 ? 0.773 -1.518 -22.379 1.00 83.06 204 GLY A C 1
ATOM 1635 O O . GLY A 1 204 ? 0.330 -0.375 -22.368 1.00 83.06 204 GLY A O 1
ATOM 1636 N N . PHE A 1 205 ? 0.795 -2.297 -21.292 1.00 89.06 205 PHE A N 1
ATOM 1637 C CA . PHE A 1 205 ? 0.535 -1.770 -19.954 1.00 89.06 205 PHE A CA 1
ATOM 1638 C C . PHE A 1 205 ? 1.557 -0.677 -19.611 1.00 89.06 205 PHE A C 1
ATOM 1640 O O . PHE A 1 205 ? 2.749 -0.831 -19.874 1.00 89.06 205 PHE A O 1
ATOM 1647 N N . TRP A 1 206 ? 1.073 0.437 -19.063 1.00 89.12 206 TRP A N 1
ATOM 1648 C CA . TRP A 1 206 ? 1.879 1.640 -18.838 1.00 89.12 206 TRP A CA 1
ATOM 1649 C C . TRP A 1 206 ? 2.909 1.470 -17.709 1.00 89.12 206 TRP A C 1
ATOM 1651 O O . TRP A 1 206 ? 3.985 2.059 -17.762 1.00 89.12 206 TRP A O 1
ATOM 1661 N N . GLY A 1 207 ? 2.587 0.661 -16.693 1.00 89.06 207 GLY A N 1
ATOM 1662 C CA . GLY A 1 207 ? 3.465 0.392 -15.559 1.00 89.06 207 GLY A CA 1
ATOM 1663 C C . GLY A 1 207 ? 4.619 -0.519 -15.965 1.00 89.06 207 GLY A C 1
ATOM 1664 O O . GLY A 1 207 ? 4.436 -1.729 -16.124 1.00 89.06 207 GLY A O 1
ATOM 1665 N N . VAL A 1 208 ? 5.813 0.054 -16.121 1.00 85.69 208 VAL A N 1
ATOM 1666 C CA . VAL A 1 208 ? 7.003 -0.679 -16.585 1.00 85.69 208 VAL A CA 1
ATOM 1667 C C . VAL A 1 208 ? 7.817 -1.283 -15.442 1.00 85.69 208 VAL A C 1
ATOM 1669 O O . VAL A 1 208 ? 8.579 -2.215 -15.677 1.00 85.69 208 VAL A O 1
ATOM 1672 N N . LYS A 1 209 ? 7.679 -0.761 -14.217 1.00 86.75 209 LYS A N 1
ATOM 1673 C CA . LYS A 1 209 ? 8.363 -1.256 -13.010 1.00 86.75 209 LYS A CA 1
ATOM 1674 C C . LYS A 1 209 ? 7.626 -0.827 -11.734 1.00 86.75 209 LYS A C 1
ATOM 1676 O O . LYS A 1 209 ? 6.570 -0.202 -11.817 1.00 86.75 209 LYS A O 1
ATOM 1681 N N . ASP A 1 210 ? 8.214 -1.133 -10.580 1.00 89.25 210 ASP A N 1
ATOM 1682 C CA . ASP A 1 210 ? 7.749 -0.748 -9.241 1.00 89.25 210 ASP A CA 1
ATOM 1683 C C . ASP A 1 210 ? 6.341 -1.274 -8.912 1.00 89.25 210 ASP A C 1
ATOM 1685 O O . ASP A 1 210 ? 5.479 -0.499 -8.518 1.00 89.25 210 ASP A O 1
ATOM 1689 N N . TYR A 1 211 ? 6.094 -2.575 -9.120 1.00 94.38 211 TYR A N 1
ATOM 1690 C CA . TYR A 1 211 ? 4.805 -3.216 -8.827 1.00 94.38 211 TYR A CA 1
ATOM 1691 C C . TYR A 1 211 ? 4.691 -3.398 -7.312 1.00 94.38 211 TYR A C 1
ATOM 1693 O O . TYR A 1 211 ? 5.084 -4.432 -6.775 1.00 94.38 211 TYR A O 1
ATOM 1701 N N . TRP A 1 212 ? 4.212 -2.382 -6.606 1.00 96.12 212 TRP A N 1
ATOM 1702 C CA . TRP A 1 212 ? 4.285 -2.350 -5.143 1.00 96.12 212 TRP A CA 1
ATOM 1703 C C . TRP A 1 212 ? 2.913 -2.290 -4.485 1.00 96.12 212 TRP A C 1
ATOM 1705 O O . TRP A 1 212 ? 1.972 -1.722 -5.047 1.00 96.12 212 TRP A O 1
ATOM 1715 N N . ALA A 1 213 ? 2.855 -2.867 -3.285 1.00 97.00 213 ALA A N 1
ATOM 1716 C CA . ALA A 1 213 ? 1.774 -2.754 -2.314 1.00 97.00 213 ALA A CA 1
ATOM 1717 C C . ALA A 1 213 ? 0.368 -2.981 -2.903 1.00 97.00 213 ALA A C 1
ATOM 1719 O O . ALA A 1 213 ? -0.453 -2.062 -2.924 1.00 97.00 213 ALA A O 1
ATOM 1720 N N . PRO A 1 214 ? 0.080 -4.178 -3.454 1.00 98.12 214 PRO A N 1
ATOM 1721 C CA . PRO A 1 214 ? -1.243 -4.483 -3.978 1.00 98.12 214 PRO A CA 1
ATOM 1722 C C . PRO A 1 214 ? -2.270 -4.671 -2.849 1.00 98.12 214 PRO A C 1
ATOM 1724 O O . PRO A 1 214 ? -2.178 -5.614 -2.065 1.00 98.12 214 PRO A O 1
ATOM 1727 N N . GLU A 1 215 ? -3.322 -3.857 -2.848 1.00 98.44 215 GLU A N 1
ATOM 1728 C CA . GLU A 1 215 ? -4.492 -4.017 -1.980 1.00 98.44 215 GLU A CA 1
ATOM 1729 C C . GLU A 1 215 ? -5.739 -4.364 -2.788 1.00 98.44 215 GLU A C 1
ATOM 1731 O O . GLU A 1 215 ? -6.030 -3.705 -3.785 1.00 98.44 215 GLU A O 1
ATOM 1736 N N . VAL A 1 216 ? -6.521 -5.357 -2.358 1.00 98.56 216 VAL A N 1
ATOM 1737 C CA . VAL A 1 216 ? -7.726 -5.795 -3.085 1.00 98.56 216 VAL A CA 1
ATOM 1738 C C . VAL A 1 216 ? -8.990 -5.507 -2.295 1.00 98.56 216 VAL A C 1
ATOM 1740 O O . VAL A 1 216 ? -9.274 -6.156 -1.294 1.00 98.56 216 VAL A O 1
ATOM 1743 N N . HIS A 1 217 ? -9.809 -4.606 -2.828 1.00 98.25 217 HIS A N 1
ATOM 1744 C CA . HIS A 1 217 ? -11.057 -4.173 -2.211 1.00 98.25 217 HIS A CA 1
ATOM 1745 C C . HIS A 1 217 ? -12.269 -4.663 -3.007 1.00 98.25 217 HIS A C 1
ATOM 1747 O O . HIS A 1 217 ? -12.288 -4.593 -4.240 1.00 98.25 217 HIS A O 1
ATOM 1753 N N . GLU A 1 218 ? -13.312 -5.125 -2.318 1.00 97.62 218 GLU A N 1
ATOM 1754 C CA . GLU A 1 218 ? -14.615 -5.352 -2.947 1.00 97.62 218 GLU A CA 1
ATOM 1755 C C . GLU A 1 218 ? -15.390 -4.031 -3.025 1.00 97.62 218 GLU A C 1
ATOM 1757 O O . GLU A 1 218 ? -15.590 -3.343 -2.026 1.00 97.62 218 GLU A O 1
ATOM 1762 N N . TYR A 1 219 ? -15.869 -3.678 -4.217 1.00 98.25 219 TYR A N 1
ATOM 1763 C CA . TYR A 1 219 ? -16.700 -2.498 -4.428 1.00 98.25 219 TYR A CA 1
ATOM 1764 C C . TYR A 1 219 ? -17.786 -2.782 -5.468 1.00 98.25 219 TYR A C 1
ATOM 1766 O O . TYR A 1 219 ? -17.506 -3.194 -6.595 1.00 98.25 219 TYR A O 1
ATOM 1774 N N . LYS A 1 220 ? -19.056 -2.569 -5.099 1.00 96.56 220 LYS A N 1
ATOM 1775 C CA . LYS A 1 220 ? -20.228 -2.806 -5.970 1.00 96.56 220 LYS A CA 1
ATOM 1776 C C . LYS A 1 220 ? -20.215 -4.205 -6.635 1.00 96.56 220 LYS A C 1
ATOM 1778 O O . LYS A 1 220 ? -20.506 -4.335 -7.825 1.00 96.56 220 LYS A O 1
ATOM 1783 N N . GLY A 1 221 ? -19.861 -5.246 -5.871 1.00 95.31 221 GLY A N 1
ATOM 1784 C CA . GLY A 1 221 ? -19.874 -6.652 -6.307 1.00 95.31 221 GLY A CA 1
ATOM 1785 C C . GLY A 1 221 ? -18.763 -7.045 -7.290 1.00 95.31 221 GLY A C 1
ATOM 1786 O O . GLY A 1 221 ? -18.909 -8.016 -8.035 1.00 95.31 221 GLY A O 1
ATOM 1787 N N . LYS A 1 222 ? -17.681 -6.261 -7.356 1.00 97.31 222 LYS A N 1
ATOM 1788 C CA . LYS A 1 222 ? -16.465 -6.546 -8.131 1.00 97.31 222 LYS A CA 1
ATOM 1789 C C . LYS A 1 222 ? -15.235 -6.275 -7.273 1.00 97.31 222 LYS A C 1
ATOM 1791 O O . LYS A 1 222 ? -15.328 -5.552 -6.285 1.00 97.31 222 LYS A O 1
ATOM 1796 N N . TYR A 1 223 ? -14.094 -6.818 -7.679 1.00 98.38 223 TYR A N 1
ATOM 1797 C CA . TYR A 1 223 ? -12.846 -6.721 -6.926 1.00 98.38 223 TYR A CA 1
ATOM 1798 C C . TYR A 1 223 ? -11.886 -5.782 -7.639 1.00 98.38 223 TYR A C 1
ATOM 1800 O O . TYR A 1 223 ? -11.681 -5.906 -8.850 1.00 98.38 223 TYR A O 1
ATOM 1808 N N . TYR A 1 224 ? -11.310 -4.849 -6.891 1.00 98.81 224 TYR A N 1
ATOM 1809 C CA . TYR A 1 224 ? -10.417 -3.826 -7.411 1.00 98.81 224 TYR A CA 1
ATOM 1810 C C . TYR A 1 224 ? -9.086 -3.881 -6.677 1.00 98.81 224 TYR A C 1
ATOM 1812 O O . TYR A 1 224 ? -9.042 -3.686 -5.466 1.00 98.81 224 TYR A O 1
ATOM 1820 N N . MET A 1 225 ? -8.016 -4.154 -7.421 1.00 98.81 225 MET A N 1
ATOM 1821 C CA . MET A 1 225 ? -6.653 -4.110 -6.906 1.00 98.81 225 MET A CA 1
ATOM 1822 C C . MET A 1 225 ? -6.097 -2.706 -7.100 1.00 98.81 225 MET A C 1
ATOM 1824 O O . MET A 1 225 ? -5.980 -2.247 -8.237 1.00 98.81 225 MET A O 1
ATOM 1828 N N . PHE A 1 226 ? -5.752 -2.044 -6.009 1.00 98.75 226 PHE A N 1
ATOM 1829 C CA . PHE A 1 226 ? -4.985 -0.814 -6.012 1.00 98.75 226 PHE A CA 1
ATOM 1830 C C . PHE A 1 226 ? -3.522 -1.194 -5.848 1.00 98.75 226 PHE A C 1
ATOM 1832 O O . PHE A 1 226 ? -3.181 -1.919 -4.922 1.00 98.75 226 PHE A O 1
ATOM 1839 N N . ALA A 1 227 ? -2.675 -0.766 -6.774 1.00 98.25 227 ALA A N 1
ATOM 1840 C CA . ALA A 1 227 ? -1.253 -1.063 -6.717 1.00 98.25 227 ALA A CA 1
ATOM 1841 C C . ALA A 1 227 ? -0.441 0.076 -7.322 1.00 98.25 227 ALA A C 1
ATOM 1843 O O . ALA A 1 227 ? -0.872 0.724 -8.285 1.00 98.25 227 ALA A O 1
ATOM 1844 N N . SER A 1 228 ? 0.737 0.312 -6.760 1.00 98.00 228 SER A N 1
ATOM 1845 C CA . SER A 1 228 ? 1.676 1.300 -7.277 1.00 98.00 228 SER A CA 1
ATOM 1846 C C . SER A 1 228 ? 2.394 0.747 -8.498 1.00 98.00 228 SER A C 1
ATOM 1848 O O . SER A 1 228 ? 2.721 -0.437 -8.553 1.00 98.00 228 SER A O 1
ATOM 1850 N N . PHE A 1 229 ? 2.634 1.619 -9.473 1.00 95.56 229 PHE A N 1
ATOM 1851 C CA . PHE A 1 229 ? 3.474 1.340 -10.630 1.00 95.56 229 PHE A CA 1
ATOM 1852 C C . PHE A 1 229 ? 4.241 2.595 -11.017 1.00 95.56 229 PHE A C 1
ATOM 1854 O O . PHE A 1 229 ? 3.777 3.722 -10.822 1.00 95.56 229 PHE A O 1
ATOM 1861 N N . LYS A 1 230 ? 5.397 2.405 -11.642 1.00 91.44 230 LYS A N 1
ATOM 1862 C CA . LYS A 1 230 ? 6.179 3.473 -12.255 1.00 91.44 230 LYS A CA 1
ATOM 1863 C C . LYS A 1 230 ? 6.130 3.338 -13.766 1.00 91.44 230 LYS A C 1
ATOM 1865 O O . LYS A 1 230 ? 6.376 2.262 -14.314 1.00 91.44 230 LYS A O 1
ATOM 1870 N N . GLY A 1 231 ? 5.803 4.450 -14.413 1.00 85.75 231 GLY A N 1
ATOM 1871 C CA . GLY A 1 231 ? 5.804 4.568 -15.861 1.00 85.75 231 GLY A CA 1
ATOM 1872 C C . GLY A 1 231 ? 7.209 4.625 -16.465 1.00 85.75 231 GLY A C 1
ATOM 1873 O O . GLY A 1 231 ? 8.225 4.452 -15.780 1.00 85.75 231 GLY A O 1
ATOM 1874 N N . GLY A 1 232 ? 7.259 4.859 -17.775 1.00 80.44 232 GLY A N 1
ATOM 1875 C CA . GLY A 1 232 ? 8.497 4.977 -18.543 1.00 80.44 232 GLY A CA 1
ATOM 1876 C C . GLY A 1 232 ? 9.360 6.188 -18.162 1.00 80.44 232 GLY A C 1
ATOM 1877 O O . GLY A 1 232 ? 9.143 6.880 -17.168 1.00 80.44 232 GLY A O 1
ATOM 1878 N N . ILE A 1 233 ? 10.381 6.468 -18.976 1.00 76.69 233 ILE A N 1
ATOM 1879 C CA . ILE A 1 233 ? 11.259 7.629 -18.765 1.00 76.69 233 ILE A CA 1
ATOM 1880 C C . ILE A 1 233 ? 10.421 8.916 -18.762 1.00 76.69 233 ILE A C 1
ATOM 1882 O O . ILE A 1 233 ? 9.745 9.217 -19.741 1.00 76.69 233 ILE A O 1
ATOM 1886 N N . GLY A 1 234 ? 10.513 9.688 -17.675 1.00 77.81 234 GLY A N 1
ATOM 1887 C CA . GLY A 1 234 ? 9.795 10.955 -17.506 1.00 77.81 234 GLY A CA 1
ATOM 1888 C C . GLY A 1 234 ? 8.377 10.827 -16.940 1.00 77.81 234 GLY A C 1
ATOM 1889 O O . GLY A 1 234 ? 7.745 11.850 -16.694 1.00 77.81 234 GLY A O 1
ATOM 1890 N N . GLU A 1 235 ? 7.887 9.612 -16.691 1.00 86.44 235 GLU A N 1
ATOM 1891 C CA . GLU A 1 235 ? 6.582 9.382 -16.066 1.00 86.44 235 GLU A CA 1
ATOM 1892 C C . GLU A 1 235 ? 6.736 9.168 -14.557 1.00 86.44 235 GLU A C 1
ATOM 1894 O O . GLU A 1 235 ? 7.680 8.521 -14.096 1.00 86.44 235 GLU A O 1
ATOM 1899 N N . ASN A 1 236 ? 5.819 9.719 -13.761 1.00 92.19 236 ASN A N 1
ATOM 1900 C CA . ASN A 1 236 ? 5.845 9.572 -12.308 1.00 92.19 236 ASN A CA 1
ATOM 1901 C C . ASN A 1 236 ? 5.292 8.214 -11.848 1.00 92.19 236 ASN A C 1
ATOM 1903 O O . ASN A 1 236 ? 4.534 7.560 -12.568 1.00 92.19 236 ASN A O 1
ATOM 1907 N N . ARG A 1 237 ? 5.684 7.782 -10.645 1.00 94.81 237 ARG A N 1
ATOM 1908 C CA . ARG A 1 237 ? 5.037 6.675 -9.943 1.00 94.81 237 ARG A CA 1
ATOM 1909 C C . ARG A 1 237 ? 3.637 7.095 -9.524 1.00 94.81 237 ARG A C 1
ATOM 1911 O O . ARG A 1 237 ? 3.416 8.253 -9.172 1.00 94.81 237 ARG A O 1
ATOM 1918 N N . GLY A 1 238 ? 2.708 6.154 -9.542 1.00 97.56 238 GLY A N 1
ATOM 1919 C CA . GLY A 1 238 ? 1.388 6.358 -8.976 1.00 97.56 238 GLY A CA 1
ATOM 1920 C C . GLY A 1 238 ? 0.601 5.065 -8.880 1.00 97.56 238 GLY A C 1
ATOM 1921 O O . GLY A 1 238 ? 0.951 4.051 -9.487 1.00 97.56 238 GLY A O 1
ATOM 1922 N N . THR A 1 239 ? -0.493 5.118 -8.132 1.00 98.56 239 THR A N 1
ATOM 1923 C CA . THR A 1 239 ? -1.371 3.965 -7.937 1.00 98.56 239 THR A CA 1
ATOM 1924 C C . THR A 1 239 ? -2.336 3.843 -9.101 1.00 98.56 239 THR A C 1
ATOM 1926 O O . THR A 1 239 ? -3.089 4.780 -9.373 1.00 98.56 239 THR A O 1
ATOM 1929 N N . ALA A 1 240 ? -2.340 2.699 -9.782 1.00 98.00 240 ALA A N 1
ATOM 1930 C CA . ALA A 1 240 ? -3.394 2.333 -10.722 1.00 98.00 240 ALA A CA 1
ATOM 1931 C C . ALA A 1 240 ? -4.371 1.346 -10.086 1.00 98.00 240 ALA A C 1
ATOM 1933 O O . ALA A 1 240 ? -4.079 0.692 -9.085 1.00 98.00 240 ALA A O 1
ATOM 1934 N N . ILE A 1 241 ? -5.542 1.250 -10.707 1.00 98.69 241 ILE A N 1
ATOM 1935 C CA . ILE A 1 241 ? -6.611 0.354 -10.299 1.00 98.69 241 ILE A CA 1
ATOM 1936 C C . ILE A 1 241 ? -6.752 -0.723 -11.370 1.00 98.69 241 ILE A C 1
ATOM 1938 O O . ILE A 1 241 ? -6.883 -0.435 -12.567 1.00 98.69 241 ILE A O 1
ATOM 1942 N N . LEU A 1 242 ? -6.738 -1.974 -10.931 1.00 98.50 242 LEU A N 1
ATOM 1943 C CA . LEU A 1 242 ? -7.027 -3.159 -11.727 1.00 98.50 242 LEU A CA 1
ATOM 1944 C C . LEU A 1 242 ? -8.358 -3.754 -11.265 1.00 98.50 242 LEU A C 1
ATOM 1946 O O . LEU A 1 242 ? -8.746 -3.580 -10.116 1.00 98.50 242 LEU A O 1
ATOM 1950 N N . LYS A 1 243 ? -9.059 -4.481 -12.133 1.00 98.31 243 LYS A N 1
ATOM 1951 C CA . LYS A 1 243 ? -10.375 -5.065 -11.843 1.00 98.31 243 LYS A CA 1
ATOM 1952 C C . LYS A 1 243 ? -10.409 -6.564 -12.120 1.00 98.31 243 LYS A C 1
ATOM 1954 O O . LYS A 1 243 ? -9.868 -7.011 -13.131 1.00 98.31 243 LYS A O 1
ATOM 1959 N N . ALA A 1 244 ? -11.118 -7.303 -11.273 1.00 97.00 244 ALA A N 1
ATOM 1960 C CA . ALA A 1 244 ? -11.456 -8.708 -11.457 1.00 97.00 244 ALA A CA 1
ATOM 1961 C C . ALA A 1 244 ? -12.917 -9.004 -11.067 1.00 97.00 244 ALA A C 1
ATOM 1963 O O . ALA A 1 244 ? -13.576 -8.240 -10.355 1.00 97.00 244 ALA A O 1
ATOM 1964 N N . ASP A 1 245 ? -13.416 -10.149 -11.535 1.00 91.44 245 ASP A N 1
ATOM 1965 C CA . ASP A 1 245 ? -14.725 -10.696 -11.149 1.00 91.44 245 ASP A CA 1
ATOM 1966 C C . ASP A 1 245 ? -14.660 -11.588 -9.895 1.00 91.44 245 ASP A C 1
ATOM 1968 O O . ASP A 1 245 ? -15.698 -11.949 -9.350 1.00 91.44 245 ASP A O 1
ATOM 1972 N N . SER A 1 246 ? -13.453 -11.929 -9.440 1.00 94.25 246 SER A N 1
ATOM 1973 C CA . SER A 1 246 ? -13.160 -12.763 -8.270 1.00 94.25 246 SER A CA 1
ATOM 1974 C C . SER A 1 246 ? -11.965 -12.164 -7.522 1.00 94.25 246 SER A C 1
ATOM 1976 O O . SER A 1 246 ? -11.089 -11.603 -8.191 1.00 94.25 246 SER A O 1
ATOM 1978 N N . PRO A 1 247 ? -11.865 -12.306 -6.184 1.00 92.00 247 PRO A N 1
ATOM 1979 C CA . PRO A 1 247 ? -10.678 -11.855 -5.457 1.00 92.00 247 PRO A CA 1
ATOM 1980 C C . PRO A 1 247 ? -9.429 -12.585 -5.970 1.00 92.00 247 PRO A C 1
ATOM 1982 O O . PRO A 1 247 ? -8.376 -11.989 -6.131 1.00 92.00 247 PRO A O 1
ATOM 1985 N N . ALA A 1 248 ? -9.562 -13.843 -6.395 1.00 88.81 248 ALA A N 1
ATOM 1986 C CA . ALA A 1 248 ? -8.465 -14.617 -6.963 1.00 88.81 248 ALA A CA 1
ATOM 1987 C C . ALA A 1 248 ? -7.885 -14.073 -8.288 1.00 88.81 248 ALA A C 1
ATOM 1989 O O . ALA A 1 248 ? -6.877 -14.600 -8.767 1.00 88.81 248 ALA A O 1
ATOM 1990 N N . GLY A 1 249 ? -8.520 -13.074 -8.905 1.00 90.19 249 GLY A N 1
ATOM 1991 C CA . GLY A 1 249 ? -8.209 -12.627 -10.255 1.00 90.19 249 GLY A CA 1
ATOM 1992 C C . GLY A 1 249 ? -8.758 -13.577 -11.338 1.00 90.19 249 GLY A C 1
ATOM 1993 O O . GLY A 1 249 ? -9.693 -14.340 -11.086 1.00 90.19 249 GLY A O 1
ATOM 1994 N N . PRO A 1 250 ? -8.196 -13.546 -12.559 1.00 94.12 250 PRO A N 1
ATOM 1995 C CA . PRO A 1 250 ? -7.148 -12.626 -12.994 1.00 94.12 250 PRO A CA 1
ATOM 1996 C C . PRO A 1 250 ? -7.633 -11.170 -12.991 1.00 94.12 250 PRO A C 1
ATOM 1998 O O . PRO A 1 250 ? -8.749 -10.871 -13.417 1.00 94.12 250 PRO A O 1
ATOM 2001 N N . PHE A 1 251 ? -6.781 -10.266 -12.520 1.00 95.81 251 PHE A N 1
ATOM 2002 C CA . PHE A 1 251 ? -7.002 -8.828 -12.608 1.00 95.81 251 PHE A CA 1
ATOM 2003 C C . PHE A 1 251 ? -6.603 -8.303 -13.986 1.00 95.81 251 PHE A C 1
ATOM 2005 O O . PHE A 1 251 ? -5.707 -8.830 -14.649 1.00 95.81 251 PHE A O 1
ATOM 2012 N N . TYR A 1 252 ? -7.262 -7.229 -14.407 1.00 94.56 252 TYR A N 1
ATOM 2013 C CA . TYR A 1 252 ? -6.981 -6.528 -15.653 1.00 94.56 252 TYR A CA 1
ATOM 2014 C C . TYR A 1 252 ? -6.935 -5.025 -15.417 1.00 94.56 252 TYR A C 1
ATOM 2016 O O . TYR A 1 252 ? -7.637 -4.515 -14.548 1.00 94.56 252 TYR A O 1
ATOM 2024 N N . GLU A 1 253 ? -6.145 -4.315 -16.221 1.00 95.38 253 GLU A N 1
ATOM 2025 C CA . GLU A 1 253 ? -6.087 -2.852 -16.197 1.00 95.38 253 GLU A CA 1
ATOM 2026 C C . GLU A 1 253 ? -7.495 -2.239 -16.261 1.00 95.38 253 GLU A C 1
ATOM 2028 O O . GLU A 1 253 ? -8.293 -2.564 -17.149 1.00 95.38 253 GLU A O 1
ATOM 2033 N N . TRP A 1 254 ? -7.799 -1.360 -15.304 1.00 97.44 254 TRP A N 1
ATOM 2034 C CA . TRP A 1 254 ? -9.102 -0.713 -15.193 1.00 97.44 254 TRP A CA 1
ATOM 2035 C C . TRP A 1 254 ? -9.009 0.809 -15.314 1.00 97.44 254 TRP A C 1
ATOM 2037 O O . TRP A 1 254 ? -9.726 1.398 -16.137 1.00 97.44 254 TRP A O 1
ATOM 2047 N N . SER A 1 255 ? -8.106 1.436 -14.555 1.00 96.94 255 SER A N 1
ATOM 2048 C CA . SER A 1 255 ? -7.718 2.832 -14.764 1.00 96.94 255 SER A CA 1
ATOM 2049 C C . SER A 1 255 ? -6.704 2.935 -15.906 1.00 96.94 255 SER A C 1
ATOM 2051 O O . SER A 1 255 ? -5.811 2.103 -16.037 1.00 96.94 255 SER A O 1
ATOM 2053 N N . LYS A 1 256 ? -6.834 3.965 -16.750 1.00 92.62 256 LYS A N 1
ATOM 2054 C CA . LYS A 1 256 ? -5.831 4.268 -17.784 1.00 92.62 256 LYS A CA 1
ATOM 2055 C C . LYS A 1 256 ? -4.727 5.116 -17.158 1.00 92.62 256 LYS A C 1
ATOM 2057 O O . LYS A 1 256 ? -4.816 6.343 -17.186 1.00 92.62 256 LYS A O 1
ATOM 2062 N N . GLY A 1 257 ? -3.727 4.465 -16.573 1.00 93.62 257 GLY A N 1
ATOM 2063 C CA . GLY A 1 257 ? -2.686 5.140 -15.796 1.00 93.62 257 GLY A CA 1
ATOM 2064 C C . GLY A 1 257 ? -3.034 5.302 -14.309 1.00 93.62 257 GLY A C 1
ATOM 2065 O O . GLY A 1 257 ? -4.009 4.702 -13.830 1.00 93.62 257 GLY A O 1
ATOM 2066 N N . PRO A 1 258 ? -2.241 6.098 -13.572 1.00 96.75 258 PRO A N 1
ATOM 2067 C CA . PRO A 1 258 ? -2.435 6.306 -12.146 1.00 96.75 258 PRO A CA 1
ATOM 2068 C C . PRO A 1 258 ? -3.659 7.183 -11.849 1.00 96.75 258 PRO A C 1
ATOM 2070 O O . PRO A 1 258 ? -3.989 8.106 -12.599 1.00 96.75 258 PRO A O 1
ATOM 2073 N N . VAL A 1 259 ? -4.319 6.909 -10.724 1.00 98.25 259 VAL A N 1
ATOM 2074 C CA . VAL A 1 259 ? -5.456 7.691 -10.204 1.00 98.25 259 VAL A CA 1
ATOM 2075 C C . VAL A 1 259 ? -5.049 8.710 -9.133 1.00 98.25 259 VAL A C 1
ATOM 2077 O O . VAL A 1 259 ? -5.879 9.515 -8.708 1.00 98.25 259 VAL A O 1
ATOM 2080 N N . THR A 1 260 ? -3.778 8.694 -8.727 1.00 98.19 260 THR A N 1
ATOM 2081 C CA . THR A 1 260 ? -3.156 9.620 -7.768 1.00 98.19 260 THR A CA 1
ATOM 2082 C C . THR A 1 260 ? -2.859 10.991 -8.392 1.00 98.19 260 THR A C 1
ATOM 2084 O O . THR A 1 260 ? -3.222 11.267 -9.540 1.00 98.19 260 THR A O 1
ATOM 2087 N N . LEU A 1 261 ? -2.221 11.880 -7.623 1.00 96.50 261 LEU A N 1
ATOM 2088 C CA . LEU A 1 261 ? -1.881 13.233 -8.064 1.00 96.50 261 LEU A CA 1
ATOM 2089 C C . LEU A 1 261 ? -0.938 13.211 -9.281 1.00 96.50 261 LEU A C 1
ATOM 2091 O O . LEU A 1 261 ? 0.106 12.562 -9.273 1.00 96.50 261 LEU A O 1
ATOM 2095 N N . ARG A 1 262 ? -1.304 13.931 -10.342 1.00 93.94 262 ARG A N 1
ATOM 2096 C CA . ARG A 1 262 ? -0.532 13.986 -11.592 1.00 93.94 262 ARG A CA 1
ATOM 2097 C C . ARG A 1 262 ? 0.704 14.868 -11.458 1.00 93.94 262 ARG A C 1
ATOM 2099 O O . ARG A 1 262 ? 0.634 15.935 -10.863 1.00 93.94 262 ARG A O 1
ATOM 2106 N N . GLY A 1 263 ? 1.799 14.473 -12.109 1.00 92.31 263 GLY A N 1
ATOM 2107 C CA . GLY A 1 263 ? 3.053 15.241 -12.118 1.00 92.31 263 GLY A CA 1
ATOM 2108 C C . GLY A 1 263 ? 3.893 15.086 -10.847 1.00 92.31 263 GLY A C 1
ATOM 2109 O O . GLY A 1 263 ? 4.895 15.779 -10.687 1.00 92.31 263 GLY A O 1
ATOM 2110 N N . HIS A 1 264 ? 3.491 14.184 -9.952 1.00 94.00 264 HIS A N 1
ATOM 2111 C CA . HIS A 1 264 ? 4.148 13.921 -8.682 1.00 94.00 264 HIS A CA 1
ATOM 2112 C C . HIS A 1 264 ? 4.399 12.427 -8.516 1.00 94.00 264 HIS A C 1
ATOM 2114 O O . HIS A 1 264 ? 3.626 11.610 -9.008 1.00 94.00 264 HIS A O 1
ATOM 2120 N N . GLU A 1 265 ? 5.474 12.074 -7.813 1.00 94.50 265 GLU A N 1
ATOM 2121 C CA . GLU A 1 265 ? 5.707 10.692 -7.405 1.00 94.50 265 GLU A CA 1
ATOM 2122 C C . GLU A 1 265 ? 4.743 10.330 -6.271 1.00 94.50 265 GLU A C 1
ATOM 2124 O O . GLU A 1 265 ? 4.749 10.957 -5.207 1.00 94.50 265 GLU A O 1
ATOM 2129 N N . CYS A 1 266 ? 3.889 9.342 -6.514 1.00 97.38 266 CYS A N 1
ATOM 2130 C CA . CYS A 1 266 ? 2.926 8.839 -5.546 1.00 97.38 266 CYS A CA 1
ATOM 2131 C C . CYS A 1 266 ? 3.011 7.318 -5.427 1.00 97.38 266 CYS A C 1
ATOM 2133 O O . CYS A 1 266 ? 3.432 6.637 -6.363 1.00 97.38 266 CYS A O 1
ATOM 2135 N N . LEU A 1 267 ? 2.578 6.791 -4.286 1.00 97.88 267 LEU A N 1
ATOM 2136 C CA . LEU A 1 267 ? 2.555 5.358 -3.997 1.00 97.88 267 LEU A CA 1
ATOM 2137 C C . LEU A 1 267 ? 1.499 5.018 -2.936 1.00 97.88 267 LEU A C 1
ATOM 2139 O O . LEU A 1 267 ? 0.868 5.916 -2.375 1.00 97.88 267 LEU A O 1
ATOM 2143 N N . ASP A 1 268 ? 1.313 3.721 -2.709 1.00 98.38 268 ASP A N 1
ATOM 2144 C CA . ASP A 1 268 ? 0.478 3.099 -1.677 1.00 98.38 268 ASP A CA 1
ATOM 2145 C C . ASP A 1 268 ? -0.938 3.667 -1.624 1.00 98.38 268 ASP A C 1
ATOM 2147 O O . ASP A 1 268 ? -1.400 4.191 -0.614 1.00 98.38 268 ASP A O 1
ATOM 2151 N N . GLY A 1 269 ? -1.626 3.630 -2.764 1.00 98.50 269 GLY A N 1
ATOM 2152 C CA . GLY A 1 269 ? -3.013 4.079 -2.806 1.00 98.50 269 GLY A CA 1
ATOM 2153 C C . GLY A 1 269 ? -3.945 3.007 -2.252 1.00 98.50 269 GLY A C 1
ATOM 2154 O O . GLY A 1 269 ? -3.970 1.909 -2.789 1.00 98.50 269 GLY A O 1
ATOM 2155 N N . THR A 1 270 ? -4.759 3.347 -1.259 1.00 98.69 270 THR A N 1
ATOM 2156 C CA . THR A 1 270 ? -5.835 2.503 -0.724 1.00 98.69 270 THR A CA 1
ATOM 2157 C C . THR A 1 270 ? -7.210 3.059 -1.104 1.00 98.69 270 THR A C 1
ATOM 2159 O O . THR A 1 270 ? -7.368 4.267 -1.333 1.00 98.69 270 THR A O 1
ATOM 2162 N N . LEU A 1 271 ? -8.222 2.190 -1.175 1.00 98.62 271 LEU A N 1
ATOM 2163 C CA . LEU A 1 271 ? -9.613 2.597 -1.358 1.00 98.62 271 LEU A CA 1
ATOM 2164 C C . LEU A 1 271 ? -10.242 2.947 -0.008 1.00 98.62 271 LEU A C 1
ATOM 2166 O O . LEU A 1 271 ? -10.246 2.149 0.924 1.00 98.62 271 LEU A O 1
ATOM 2170 N N . TYR A 1 272 ? -10.904 4.097 0.043 1.00 98.19 272 TYR A N 1
ATOM 2171 C CA . TYR A 1 272 ? -11.833 4.434 1.113 1.00 98.19 272 TYR A CA 1
ATOM 2172 C C . TYR A 1 272 ? -13.175 4.862 0.524 1.00 98.19 272 TYR A C 1
ATOM 2174 O O . TYR A 1 272 ? -13.227 5.632 -0.429 1.00 98.19 272 TYR A O 1
ATOM 2182 N N . VAL A 1 273 ? -14.277 4.367 1.083 1.00 98.12 273 VAL A N 1
ATOM 2183 C CA . VAL A 1 273 ? -15.632 4.764 0.684 1.00 98.12 273 VAL A CA 1
ATOM 2184 C C . VAL A 1 273 ? -16.282 5.456 1.871 1.00 98.12 273 VAL A C 1
ATOM 2186 O O . VAL A 1 273 ? -16.378 4.869 2.948 1.00 98.12 273 VAL A O 1
ATOM 2189 N N . ASP A 1 274 ? -16.697 6.708 1.690 1.00 96.19 274 ASP A N 1
ATOM 2190 C CA . ASP A 1 274 ? -17.340 7.459 2.765 1.00 96.19 274 ASP A CA 1
ATOM 2191 C C . ASP A 1 274 ? -18.809 7.060 2.974 1.00 96.19 274 ASP A C 1
ATOM 2193 O O . ASP A 1 274 ? -19.381 6.256 2.235 1.00 96.19 274 ASP A O 1
ATOM 2197 N N . GLU A 1 275 ? -19.436 7.630 4.003 1.00 93.00 275 GLU A N 1
ATOM 2198 C CA . GLU A 1 275 ? -20.814 7.310 4.398 1.00 93.00 275 GLU A CA 1
ATOM 2199 C C . GLU A 1 275 ? -21.857 7.632 3.318 1.00 93.00 275 GLU A C 1
ATOM 2201 O O . GLU A 1 275 ? -22.935 7.041 3.306 1.00 93.00 275 GLU A O 1
ATOM 2206 N N . SER A 1 276 ? -21.539 8.536 2.385 1.00 95.19 276 SER A N 1
ATOM 2207 C CA . SER A 1 276 ? -22.399 8.840 1.238 1.00 95.19 276 SER A CA 1
ATOM 2208 C C . SER A 1 276 ? -22.247 7.835 0.089 1.00 95.19 276 SER A C 1
ATOM 2210 O O . SER A 1 276 ? -22.973 7.909 -0.902 1.00 95.19 276 SER A O 1
ATOM 2212 N N . GLY A 1 277 ? -21.315 6.884 0.212 1.00 96.44 277 GLY A N 1
ATOM 2213 C CA . GLY A 1 277 ? -20.951 5.929 -0.830 1.00 96.44 277 GLY A CA 1
ATOM 2214 C C . GLY A 1 277 ? -19.924 6.473 -1.824 1.00 96.44 277 GLY A C 1
ATOM 2215 O O . GLY A 1 277 ? -19.641 5.805 -2.827 1.00 96.44 277 GLY A O 1
ATOM 2216 N N . LYS A 1 278 ? -19.358 7.661 -1.569 1.00 97.81 278 LYS A N 1
ATOM 2217 C CA . LYS A 1 278 ? -18.365 8.286 -2.442 1.00 97.81 278 LYS A CA 1
ATOM 2218 C C . LYS A 1 278 ? -17.015 7.584 -2.271 1.00 97.81 278 LYS A C 1
ATOM 2220 O O . LYS A 1 278 ? -16.511 7.520 -1.148 1.00 97.81 278 LYS A O 1
ATOM 2225 N N . PRO A 1 279 ? -16.412 7.060 -3.352 1.00 98.62 279 PRO A N 1
ATOM 2226 C CA . PRO A 1 279 ? -15.092 6.458 -3.276 1.00 98.62 279 PRO A CA 1
ATOM 2227 C C . PRO A 1 279 ? -13.987 7.518 -3.317 1.00 98.62 279 PRO A C 1
ATOM 2229 O O . PRO A 1 279 ? -14.085 8.526 -4.017 1.00 98.62 279 PRO A O 1
ATOM 2232 N N . TRP A 1 280 ? -12.905 7.239 -2.606 1.00 98.75 280 TRP A N 1
ATOM 2233 C CA . TRP A 1 280 ? -11.700 8.047 -2.481 1.00 98.75 280 TRP A CA 1
ATOM 2234 C C . TRP A 1 280 ? -10.479 7.143 -2.635 1.00 98.75 280 TRP A C 1
ATOM 2236 O O . TRP A 1 280 ? -10.488 6.000 -2.181 1.00 98.75 280 TRP A O 1
ATOM 2246 N N . VAL A 1 281 ? -9.420 7.666 -3.247 1.00 98.81 281 VAL A N 1
ATOM 2247 C CA . VAL A 1 281 ? -8.079 7.086 -3.132 1.00 98.81 281 VAL A CA 1
ATOM 2248 C C . VAL A 1 281 ? -7.324 7.871 -2.074 1.00 98.81 281 VAL A C 1
ATOM 2250 O O . VAL A 1 281 ? -7.260 9.099 -2.163 1.00 98.81 281 VAL A O 1
ATOM 2253 N N . VAL A 1 282 ? -6.761 7.178 -1.088 1.00 98.81 282 VAL A N 1
ATOM 2254 C CA . VAL A 1 282 ? -5.848 7.764 -0.097 1.00 98.81 282 VAL A CA 1
ATOM 2255 C C . VAL A 1 282 ? -4.459 7.212 -0.358 1.00 98.81 282 VAL A C 1
ATOM 2257 O O . VAL A 1 282 ? -4.321 6.009 -0.508 1.00 98.81 282 VAL A O 1
ATOM 2260 N N . PHE A 1 283 ? -3.457 8.070 -0.505 1.00 98.75 283 PHE A N 1
ATOM 2261 C CA . PHE A 1 283 ? -2.143 7.692 -1.029 1.00 98.75 283 PHE A CA 1
ATOM 2262 C C . PHE A 1 283 ? -1.033 8.575 -0.459 1.00 98.75 283 PHE A C 1
ATOM 2264 O O . PHE A 1 283 ? -1.288 9.660 0.072 1.00 98.75 283 PHE A O 1
ATOM 2271 N N . CYS A 1 284 ? 0.210 8.136 -0.628 1.00 98.31 284 CYS A N 1
ATOM 2272 C CA . CYS A 1 284 ? 1.393 8.897 -0.254 1.00 98.31 284 CYS A CA 1
ATOM 2273 C C . CYS A 1 284 ? 1.896 9.763 -1.411 1.00 98.31 284 CYS A C 1
ATOM 2275 O O . CYS A 1 284 ? 2.019 9.303 -2.547 1.00 98.31 284 CYS A O 1
ATOM 2277 N N . LEU A 1 285 ? 2.260 11.005 -1.100 1.00 96.31 285 LEU A N 1
ATOM 2278 C CA . LEU A 1 285 ? 3.159 11.825 -1.902 1.00 96.31 285 LEU A CA 1
ATOM 2279 C C . LEU A 1 285 ? 4.596 11.516 -1.471 1.00 96.31 285 LEU A C 1
ATOM 2281 O O . LEU A 1 285 ? 4.960 11.713 -0.310 1.00 96.31 285 LEU A O 1
ATOM 2285 N N . GLU A 1 286 ? 5.413 11.026 -2.397 1.00 89.75 286 GLU A N 1
ATOM 2286 C CA . GLU A 1 286 ? 6.709 10.453 -2.056 1.00 89.75 286 GLU A CA 1
ATOM 2287 C C . GLU A 1 286 ? 7.729 11.516 -1.627 1.00 89.75 286 GLU A C 1
ATOM 2289 O O . GLU A 1 286 ? 8.022 12.490 -2.335 1.00 89.75 286 GLU A O 1
ATOM 2294 N N . TRP A 1 287 ? 8.349 11.267 -0.476 1.00 79.25 287 TRP A N 1
ATOM 2295 C CA . TRP A 1 287 ? 9.344 12.138 0.146 1.00 79.25 287 TRP A CA 1
ATOM 2296 C C . TRP A 1 287 ? 10.608 12.342 -0.703 1.00 79.25 287 TRP A C 1
ATOM 2298 O O . TRP A 1 287 ? 11.246 13.389 -0.616 1.00 79.25 287 TRP A O 1
ATOM 2308 N N . THR A 1 288 ? 10.968 11.395 -1.575 1.00 72.19 288 THR A N 1
ATOM 2309 C CA . THR A 1 288 ? 12.118 11.537 -2.487 1.00 72.19 288 THR A CA 1
ATOM 2310 C C . THR A 1 288 ? 11.896 12.644 -3.521 1.00 72.19 288 THR A C 1
ATOM 2312 O O . THR A 1 288 ? 12.854 13.165 -4.089 1.00 72.19 288 THR A O 1
ATOM 2315 N N . SER A 1 289 ? 10.653 13.076 -3.743 1.00 69.50 289 SER A N 1
ATOM 2316 C CA . SER A 1 289 ? 10.339 14.258 -4.547 1.00 69.50 289 SER A CA 1
ATOM 2317 C C . SER A 1 289 ? 10.143 15.504 -3.676 1.00 69.50 289 SER A C 1
ATOM 2319 O O . SER A 1 289 ? 10.695 16.555 -4.005 1.00 69.50 289 SER A O 1
ATOM 2321 N N . ALA A 1 290 ? 9.448 15.362 -2.542 1.00 70.25 290 ALA A N 1
ATOM 2322 C CA . ALA A 1 290 ? 8.929 16.470 -1.740 1.00 70.25 290 ALA A CA 1
ATOM 2323 C C . ALA A 1 290 ? 9.755 16.843 -0.493 1.00 70.25 290 ALA A C 1
ATOM 2325 O O . ALA A 1 290 ? 9.442 17.846 0.140 1.00 70.25 290 ALA A O 1
ATOM 2326 N N . TYR A 1 291 ? 10.782 16.066 -0.122 1.00 80.38 291 TYR A N 1
ATOM 2327 C CA . TYR A 1 291 ? 11.519 16.097 1.162 1.00 80.38 291 TYR A CA 1
ATOM 2328 C C . TYR A 1 291 ? 10.654 15.767 2.392 1.00 80.38 291 TYR A C 1
ATOM 2330 O O . TYR A 1 291 ? 11.107 15.092 3.313 1.00 80.38 291 TYR A O 1
ATOM 2338 N N . PHE A 1 292 ? 9.389 16.164 2.381 1.00 89.62 292 PHE A N 1
ATOM 2339 C CA . PHE A 1 292 ? 8.399 15.898 3.410 1.00 89.62 292 PHE A CA 1
ATOM 2340 C C . PHE A 1 292 ? 7.317 15.010 2.803 1.00 89.62 292 PHE A C 1
ATOM 2342 O O . PHE A 1 292 ? 6.549 15.461 1.951 1.00 89.62 292 PHE A O 1
ATOM 2349 N N . GLY A 1 293 ? 7.295 13.734 3.188 1.00 93.62 293 GLY A N 1
ATOM 2350 C CA . GLY A 1 293 ? 6.226 12.816 2.816 1.00 93.62 293 GLY A CA 1
ATOM 2351 C C . GLY A 1 293 ? 4.881 13.345 3.307 1.00 93.62 293 GLY A C 1
ATOM 2352 O O . GLY A 1 293 ? 4.791 13.939 4.390 1.00 93.62 293 GLY A O 1
ATOM 2353 N N . LYS A 1 294 ? 3.842 13.164 2.494 1.00 97.12 294 LYS A N 1
ATOM 2354 C CA . LYS A 1 294 ? 2.476 13.582 2.830 1.00 97.12 294 LYS A CA 1
ATOM 2355 C C . LYS A 1 294 ? 1.504 12.456 2.508 1.00 97.12 294 LYS A C 1
ATOM 2357 O O . LYS A 1 294 ? 1.719 11.722 1.547 1.00 97.12 294 LYS A O 1
ATOM 2362 N N . ILE A 1 295 ? 0.416 12.359 3.265 1.00 98.50 295 ILE A N 1
ATOM 2363 C CA . ILE A 1 295 ? -0.709 11.468 2.953 1.00 98.50 295 ILE A CA 1
ATOM 2364 C C . ILE A 1 295 ? -1.883 12.327 2.516 1.00 98.50 295 ILE A C 1
ATOM 2366 O O . ILE A 1 295 ? -2.301 13.245 3.230 1.00 98.50 295 ILE A O 1
ATOM 2370 N N . LEU A 1 296 ? -2.390 12.028 1.325 1.00 97.75 296 LEU A N 1
ATOM 2371 C CA . LEU A 1 296 ? -3.394 12.810 0.618 1.00 97.75 296 LEU A CA 1
ATOM 2372 C C . LEU A 1 296 ? -4.585 11.932 0.244 1.00 97.75 296 LEU A C 1
ATOM 2374 O O . LEU A 1 296 ? -4.428 10.732 0.036 1.00 97.75 296 LEU A O 1
ATOM 2378 N N . ALA A 1 297 ? -5.756 12.541 0.071 1.00 98.56 297 ALA A N 1
ATOM 2379 C CA . ALA A 1 297 ? -6.923 11.880 -0.501 1.00 98.56 297 ALA A CA 1
ATOM 2380 C C . ALA A 1 297 ? -7.474 12.635 -1.714 1.00 98.56 297 ALA A C 1
ATOM 2382 O O . ALA A 1 297 ? -7.565 13.864 -1.704 1.00 98.56 297 ALA A O 1
ATOM 2383 N N . LEU A 1 298 ? -7.884 11.896 -2.747 1.00 98.75 298 LEU A N 1
ATOM 2384 C CA . LEU A 1 298 ? -8.604 12.422 -3.910 1.00 98.75 298 LEU A CA 1
ATOM 2385 C C . LEU A 1 298 ? -9.922 11.664 -4.103 1.00 98.75 298 LEU A C 1
ATOM 2387 O O . LEU A 1 298 ? -9.934 10.435 -3.986 1.00 98.75 298 LEU A O 1
ATOM 2391 N N . PRO A 1 299 ? -11.025 12.355 -4.442 1.00 98.50 299 PRO A N 1
ATOM 2392 C CA . PRO A 1 299 ? -12.274 11.680 -4.754 1.00 98.50 299 PRO A CA 1
ATOM 2393 C C . PRO A 1 299 ? -12.123 10.922 -6.073 1.00 98.50 299 PRO A C 1
ATOM 2395 O O . PRO A 1 299 ? -11.603 11.452 -7.061 1.00 98.50 299 PRO A O 1
ATOM 2398 N N . LEU A 1 300 ? -12.589 9.679 -6.095 1.00 98.75 300 LEU A N 1
ATOM 2399 C CA . LEU A 1 300 ? -12.662 8.853 -7.291 1.00 98.75 300 LEU A CA 1
ATOM 2400 C C . LEU A 1 300 ? -14.030 8.994 -7.952 1.00 98.75 300 LEU A C 1
ATOM 2402 O O . LEU A 1 300 ? -15.053 9.258 -7.317 1.00 98.75 300 LEU A O 1
ATOM 2406 N N . THR A 1 301 ? -14.041 8.786 -9.260 1.00 98.56 301 THR A N 1
ATOM 2407 C CA . THR A 1 301 ? -15.264 8.517 -10.018 1.00 98.56 301 THR A CA 1
ATOM 2408 C C . THR A 1 301 ? -15.962 7.271 -9.469 1.00 98.56 301 THR A C 1
ATOM 2410 O O . THR A 1 301 ? -15.321 6.357 -8.954 1.00 98.56 301 THR A O 1
ATOM 2413 N N . ASP A 1 302 ? -17.285 7.210 -9.597 1.00 98.06 302 ASP A N 1
ATOM 2414 C CA . ASP A 1 302 ? -18.109 6.110 -9.072 1.00 98.06 302 ASP A CA 1
ATOM 2415 C C . ASP A 1 302 ? -17.789 4.726 -9.654 1.00 98.06 302 ASP A C 1
ATOM 2417 O O . ASP A 1 302 ? -18.216 3.713 -9.094 1.00 98.06 302 ASP A O 1
ATOM 2421 N N . ASP A 1 303 ? -17.101 4.679 -10.795 1.00 98.00 303 ASP A N 1
ATOM 2422 C CA . ASP A 1 303 ? -16.610 3.459 -11.432 1.00 98.00 303 ASP A CA 1
ATOM 2423 C C . ASP A 1 303 ? -15.125 3.190 -11.145 1.00 98.00 303 ASP A C 1
ATOM 2425 O O . ASP A 1 303 ? -14.579 2.218 -11.664 1.00 98.00 303 ASP A O 1
ATOM 2429 N N . LEU A 1 304 ? -14.486 4.018 -10.312 1.00 98.62 304 LEU A N 1
ATOM 2430 C CA . LEU A 1 304 ? -13.085 3.946 -9.899 1.00 98.62 304 LEU A CA 1
ATOM 2431 C C . LEU A 1 304 ? -12.070 4.061 -11.050 1.00 98.62 304 LEU A C 1
ATOM 2433 O O . LEU A 1 304 ? -10.922 3.658 -10.895 1.00 98.62 304 LEU A O 1
ATOM 2437 N N . ARG A 1 305 ? -12.438 4.567 -12.233 1.00 97.50 305 ARG A N 1
ATOM 2438 C CA . ARG A 1 305 ? -11.486 4.629 -13.363 1.00 97.50 305 ARG A CA 1
ATOM 2439 C C . ARG A 1 305 ? -10.484 5.771 -13.264 1.00 97.50 305 ARG A C 1
ATOM 2441 O O . ARG A 1 305 ? -9.421 5.703 -13.883 1.00 97.50 305 ARG A O 1
ATOM 2448 N N . SER A 1 306 ? -10.838 6.828 -12.546 1.00 98.00 306 SER A N 1
ATOM 2449 C CA . SER A 1 306 ? -10.021 8.031 -12.389 1.00 98.00 306 SER A CA 1
ATOM 2450 C C . SER A 1 306 ? -10.406 8.815 -11.140 1.00 98.00 306 SER A C 1
ATOM 2452 O O . SER A 1 306 ? -11.536 8.704 -10.660 1.00 98.00 306 SER A O 1
ATOM 2454 N N . SER A 1 307 ? -9.503 9.671 -10.668 1.00 97.75 307 SER A N 1
ATOM 2455 C CA . SER A 1 307 ? -9.848 10.766 -9.759 1.00 97.75 307 SER A CA 1
ATOM 2456 C C . SER A 1 307 ? -10.717 11.811 -10.469 1.00 97.75 307 SER A C 1
ATOM 2458 O O . SER A 1 307 ? -10.554 12.062 -11.666 1.00 97.75 307 SER A O 1
ATOM 2460 N N . GLU A 1 308 ? -11.677 12.396 -9.754 1.00 97.00 308 GLU A N 1
ATOM 2461 C CA . GLU A 1 308 ? -12.616 13.380 -10.318 1.00 97.00 308 GLU A CA 1
ATOM 2462 C C . GLU A 1 308 ? -11.975 14.745 -10.539 1.00 97.00 308 GLU A C 1
ATOM 2464 O O . GLU A 1 308 ? -12.340 15.484 -11.452 1.00 97.00 308 GLU A O 1
ATOM 2469 N N . ASN A 1 309 ? -11.024 15.092 -9.679 1.00 96.19 309 ASN A N 1
ATOM 2470 C CA . ASN A 1 309 ? -10.271 16.331 -9.735 1.00 96.19 309 ASN A CA 1
ATOM 2471 C C . ASN A 1 309 ? -8.859 16.103 -9.169 1.00 96.19 309 ASN A C 1
ATOM 2473 O O . ASN A 1 309 ? -8.483 14.979 -8.838 1.00 96.19 309 ASN A O 1
ATOM 2477 N N . GLN A 1 310 ? -8.055 17.162 -9.122 1.00 96.94 310 GLN A N 1
ATOM 2478 C CA . GLN A 1 310 ? -6.678 17.144 -8.618 1.00 96.94 310 GLN A CA 1
ATOM 2479 C C . GLN A 1 310 ? -6.525 18.075 -7.405 1.00 96.94 310 GLN A C 1
ATOM 2481 O O . GLN A 1 310 ? -5.470 18.670 -7.215 1.00 96.94 310 GLN A O 1
ATOM 2486 N N . ASN A 1 311 ? -7.592 18.223 -6.611 1.00 97.00 311 ASN A N 1
ATOM 2487 C CA . ASN A 1 311 ? -7.619 19.036 -5.398 1.00 97.00 311 ASN A CA 1
ATOM 2488 C C . ASN A 1 311 ? -7.567 18.095 -4.182 1.00 97.00 311 ASN A C 1
ATOM 2490 O O . ASN A 1 311 ? -8.618 17.620 -3.744 1.00 97.00 311 ASN A O 1
ATOM 2494 N N . PRO A 1 312 ? -6.367 17.762 -3.673 1.00 96.94 312 PRO A N 1
ATOM 2495 C CA . PRO A 1 312 ? -6.232 16.793 -2.599 1.00 96.94 312 PRO A CA 1
ATOM 2496 C C . PRO A 1 312 ? -6.705 17.351 -1.258 1.00 96.94 312 PRO A C 1
ATOM 2498 O O . PRO A 1 312 ? -6.507 18.524 -0.938 1.00 96.94 312 PRO A O 1
ATOM 2501 N N . VAL A 1 313 ? -7.261 16.461 -0.444 1.00 97.56 313 VAL A N 1
ATOM 2502 C CA . VAL A 1 313 ? -7.373 16.653 1.002 1.00 97.56 313 VAL A CA 1
ATOM 2503 C C . VAL A 1 313 ? -6.055 16.214 1.632 1.00 97.56 313 VAL A C 1
ATOM 2505 O O . VAL A 1 313 ? -5.592 15.107 1.364 1.00 97.56 313 VAL A O 1
ATOM 2508 N N . PHE A 1 314 ? -5.455 17.063 2.463 1.00 96.50 314 PHE A N 1
ATOM 2509 C CA . PHE A 1 314 ? -4.242 16.736 3.213 1.00 96.50 314 PHE A CA 1
ATOM 2510 C C . PHE A 1 314 ? -4.624 16.087 4.544 1.00 96.50 314 PHE A C 1
ATOM 2512 O O . PHE A 1 314 ? -5.440 16.639 5.283 1.00 96.50 314 PHE A O 1
ATOM 2519 N N . ILE A 1 315 ? -4.053 14.915 4.830 1.00 97.88 315 ILE A N 1
ATOM 2520 C CA . ILE A 1 315 ? -4.337 14.147 6.050 1.00 97.88 315 ILE A CA 1
ATOM 2521 C C . ILE A 1 315 ? -3.126 14.139 6.980 1.00 97.88 315 ILE A C 1
ATOM 2523 O O . ILE A 1 315 ? -3.261 14.444 8.162 1.00 97.88 315 ILE A O 1
ATOM 2527 N N . VAL A 1 316 ? -1.954 13.810 6.432 1.00 97.88 316 VAL A N 1
ATOM 2528 C CA . VAL A 1 316 ? -0.670 13.870 7.138 1.00 97.88 316 VAL A CA 1
ATOM 2529 C C . VAL A 1 316 ? 0.276 14.754 6.351 1.00 97.88 316 VAL A C 1
ATOM 2531 O O . VAL A 1 316 ? 0.448 14.563 5.144 1.00 97.88 316 VAL A O 1
ATOM 2534 N N . ASP A 1 317 ? 0.921 15.677 7.047 1.00 95.94 317 ASP A N 1
ATOM 2535 C CA . ASP A 1 317 ? 1.970 16.527 6.514 1.00 95.94 317 ASP A CA 1
ATOM 2536 C C . ASP A 1 317 ? 3.177 16.532 7.461 1.00 95.94 317 ASP A C 1
ATOM 2538 O O . ASP A 1 317 ? 3.206 17.221 8.483 1.00 95.94 317 ASP A O 1
ATOM 2542 N N . THR A 1 318 ? 4.210 15.764 7.107 1.00 94.94 318 THR A N 1
ATOM 2543 C CA . THR A 1 318 ? 5.415 15.626 7.945 1.00 94.94 318 THR A CA 1
ATOM 2544 C C . THR A 1 318 ? 6.209 16.926 8.115 1.00 94.94 318 THR A C 1
ATOM 2546 O O . THR A 1 318 ? 7.066 16.998 8.993 1.00 94.94 318 THR A O 1
ATOM 2549 N N . GLU A 1 319 ? 5.930 17.959 7.316 1.00 92.62 319 GLU A N 1
ATOM 2550 C CA . GLU A 1 319 ? 6.539 19.285 7.445 1.00 92.62 319 GLU A CA 1
ATOM 2551 C C . GLU A 1 319 ? 5.903 20.103 8.575 1.00 92.62 319 GLU A C 1
ATOM 2553 O O . GLU A 1 319 ? 6.605 20.777 9.331 1.00 92.62 319 GLU A O 1
ATOM 2558 N N . THR A 1 320 ? 4.574 20.048 8.699 1.00 93.19 320 THR A N 1
ATOM 2559 C CA . THR A 1 320 ? 3.806 20.972 9.549 1.00 93.19 320 THR A CA 1
ATOM 2560 C C . THR A 1 320 ? 3.188 20.324 10.778 1.00 93.19 320 THR A C 1
ATOM 2562 O O . THR A 1 320 ? 2.890 21.028 11.741 1.00 93.19 320 THR A O 1
ATOM 2565 N N . ASP A 1 321 ? 3.018 19.001 10.787 1.00 94.06 321 ASP A N 1
ATOM 2566 C CA . ASP A 1 321 ? 2.283 18.300 11.848 1.00 94.06 321 ASP A CA 1
ATOM 2567 C C . ASP A 1 321 ? 3.072 18.156 13.157 1.00 94.06 321 ASP A C 1
ATOM 2569 O O . ASP A 1 321 ? 2.509 17.762 14.179 1.00 94.06 321 ASP A O 1
ATOM 2573 N N . GLY A 1 322 ? 4.371 18.481 13.153 1.00 92.94 322 GLY A N 1
ATOM 2574 C CA . GLY A 1 322 ? 5.207 18.470 14.353 1.00 92.94 322 GLY A CA 1
ATOM 2575 C C . GLY A 1 322 ? 5.291 17.085 14.993 1.00 92.94 322 GLY A C 1
ATOM 2576 O O . GLY A 1 322 ? 4.923 16.919 16.151 1.00 92.94 322 GLY A O 1
ATOM 2577 N N . LEU A 1 323 ? 5.762 16.088 14.238 1.00 94.44 323 LEU A N 1
ATOM 2578 C CA . LEU A 1 323 ? 5.835 14.685 14.657 1.00 94.44 323 LEU A CA 1
ATOM 2579 C C . LEU A 1 323 ? 7.180 14.391 15.357 1.00 94.44 323 LEU A C 1
ATOM 2581 O O . LEU A 1 323 ? 8.159 14.094 14.683 1.00 94.44 323 LEU A O 1
ATOM 2585 N N . PRO A 1 324 ? 7.293 14.438 16.698 1.00 93.06 324 PRO A N 1
ATOM 2586 C CA . PRO A 1 324 ? 8.589 14.331 17.386 1.00 93.06 324 PRO A CA 1
ATOM 2587 C C . PRO A 1 324 ? 9.240 12.943 17.303 1.00 93.06 324 PRO A C 1
ATOM 2589 O O . PRO A 1 324 ? 10.428 12.798 17.584 1.00 93.06 324 PRO A O 1
ATOM 2592 N N . TRP A 1 325 ? 8.460 11.916 16.969 1.00 93.50 325 TRP A N 1
ATOM 2593 C CA . TRP A 1 325 ? 8.913 10.531 16.910 1.00 93.50 325 TRP A CA 1
ATOM 2594 C C . TRP A 1 325 ? 9.543 10.162 15.571 1.00 93.50 325 TRP A C 1
ATOM 2596 O O . TRP A 1 325 ? 10.270 9.172 15.508 1.00 93.50 325 TRP A O 1
ATOM 2606 N N . ILE A 1 326 ? 9.254 10.918 14.509 1.00 93.62 326 ILE A N 1
ATOM 2607 C CA . ILE A 1 326 ? 9.637 10.554 13.147 1.00 93.62 326 ILE A CA 1
ATOM 2608 C C . ILE A 1 326 ? 11.129 10.816 12.918 1.00 93.62 326 ILE A C 1
ATOM 2610 O O . ILE A 1 326 ? 11.694 11.832 13.329 1.00 93.62 326 ILE A O 1
ATOM 2614 N N . ARG A 1 327 ? 11.790 9.873 12.257 1.00 90.75 327 ARG A N 1
ATOM 2615 C CA . ARG A 1 327 ? 13.211 9.924 11.922 1.00 90.75 327 ARG A CA 1
ATOM 2616 C C . ARG A 1 327 ? 13.387 10.364 10.475 1.00 90.75 327 ARG A C 1
ATOM 2618 O O . ARG A 1 327 ? 12.654 9.928 9.591 1.00 90.75 327 ARG A O 1
ATOM 2625 N N . HIS A 1 328 ? 14.420 11.163 10.223 1.00 86.31 328 HIS A N 1
ATOM 2626 C CA . HIS A 1 328 ? 14.849 11.438 8.857 1.00 86.31 328 HIS A CA 1
ATOM 2627 C C . HIS A 1 328 ? 15.388 10.180 8.173 1.00 86.31 328 HIS A C 1
ATOM 2629 O O . HIS A 1 328 ? 16.162 9.413 8.751 1.00 86.31 328 HIS A O 1
ATOM 2635 N N . MET A 1 329 ? 15.026 10.025 6.910 1.00 84.62 329 MET A N 1
ATOM 2636 C CA . MET A 1 329 ? 15.546 9.021 5.999 1.00 84.62 329 MET A CA 1
ATOM 2637 C C . MET A 1 329 ? 16.471 9.692 4.993 1.00 84.62 329 MET A C 1
ATOM 2639 O O . MET A 1 329 ? 16.237 10.832 4.597 1.00 84.62 329 MET A O 1
ATOM 2643 N N . SER A 1 330 ? 17.522 8.986 4.587 1.00 78.75 330 SER A N 1
ATOM 2644 C CA . SER A 1 330 ? 18.436 9.412 3.530 1.00 78.75 330 SER A CA 1
ATOM 2645 C C . SER A 1 330 ? 18.439 8.385 2.410 1.00 78.75 330 SER A C 1
ATOM 2647 O O . SER A 1 330 ? 18.614 7.198 2.682 1.00 78.75 330 SER A O 1
ATOM 2649 N N . ASP A 1 331 ? 18.312 8.833 1.165 1.00 71.44 331 ASP A N 1
ATOM 2650 C CA . ASP A 1 331 ? 18.459 7.978 -0.011 1.00 71.44 331 ASP A CA 1
ATOM 2651 C C . ASP A 1 331 ? 19.653 8.463 -0.829 1.00 71.44 331 ASP A C 1
ATOM 2653 O O . ASP A 1 331 ? 19.613 9.519 -1.465 1.00 71.44 331 ASP A O 1
ATOM 2657 N N . ALA A 1 332 ? 20.731 7.677 -0.795 1.00 69.06 332 ALA A N 1
ATOM 2658 C CA . ALA A 1 332 ? 21.978 7.994 -1.481 1.00 69.06 332 ALA A CA 1
ATOM 2659 C C . ALA A 1 332 ? 21.831 8.021 -3.012 1.00 69.06 332 ALA A C 1
ATOM 2661 O O . ALA A 1 332 ? 22.628 8.672 -3.679 1.00 69.06 332 ALA A O 1
ATOM 2662 N N . ARG A 1 333 ? 20.814 7.360 -3.585 1.00 63.34 333 ARG A N 1
ATOM 2663 C CA . ARG A 1 333 ? 20.586 7.320 -5.043 1.00 63.34 333 ARG A CA 1
ATOM 2664 C C . ARG A 1 333 ? 20.098 8.658 -5.587 1.00 63.34 333 ARG A C 1
ATOM 2666 O O . ARG A 1 333 ? 20.311 8.954 -6.758 1.00 63.34 333 ARG A O 1
ATOM 2673 N N . VAL A 1 334 ? 19.413 9.432 -4.748 1.00 67.25 334 VAL A N 1
ATOM 2674 C CA . VAL A 1 334 ? 18.851 10.746 -5.094 1.00 67.25 334 VAL A CA 1
ATOM 2675 C C . VAL A 1 334 ? 19.446 11.881 -4.260 1.00 67.25 334 VAL A C 1
ATOM 2677 O O . VAL A 1 334 ? 19.007 13.016 -4.405 1.00 67.25 334 VAL A O 1
ATOM 2680 N N . GLU A 1 335 ? 20.426 11.581 -3.399 1.00 72.38 335 GLU A N 1
ATOM 2681 C CA . GLU A 1 335 ? 21.107 12.523 -2.497 1.00 72.38 335 GLU A CA 1
ATOM 2682 C C . GLU A 1 335 ? 20.140 13.379 -1.657 1.00 72.38 335 GLU A C 1
ATOM 2684 O O . GLU A 1 335 ? 20.360 14.569 -1.426 1.00 72.38 335 GLU A O 1
ATOM 2689 N N . LYS A 1 336 ? 19.039 12.775 -1.190 1.00 75.94 336 LYS A N 1
ATOM 2690 C CA . LYS A 1 336 ? 17.993 13.477 -0.431 1.00 75.94 336 LYS A CA 1
ATOM 2691 C C . LYS A 1 336 ? 17.845 12.954 0.984 1.00 75.94 336 LYS A C 1
ATOM 2693 O O . LYS A 1 336 ? 17.989 11.759 1.237 1.00 75.94 336 LYS A O 1
ATOM 2698 N N . ILE A 1 337 ? 17.505 13.879 1.880 1.00 83.50 337 ILE A N 1
ATOM 2699 C CA . ILE A 1 337 ? 17.145 13.624 3.273 1.00 83.50 337 ILE A CA 1
ATOM 2700 C C . ILE A 1 337 ? 15.728 14.148 3.495 1.00 83.50 337 ILE A C 1
ATOM 2702 O O . ILE A 1 337 ? 15.426 15.269 3.090 1.00 83.50 337 ILE A O 1
ATOM 2706 N N . GLY A 1 338 ? 14.866 13.360 4.127 1.00 88.12 338 GLY A N 1
ATOM 2707 C CA . GLY A 1 338 ? 13.468 13.728 4.314 1.00 88.12 338 GLY A CA 1
ATOM 2708 C C . GLY A 1 338 ? 12.711 12.812 5.263 1.00 88.12 338 GLY A C 1
ATOM 2709 O O . GLY A 1 338 ? 13.314 11.968 5.921 1.00 88.12 338 GLY A O 1
ATOM 2710 N N . TYR A 1 339 ? 11.398 12.987 5.354 1.00 91.69 339 TYR A N 1
ATOM 2711 C CA . TYR A 1 339 ? 10.527 12.159 6.190 1.00 91.69 339 TYR A CA 1
ATOM 2712 C C . TYR A 1 339 ? 9.629 11.289 5.329 1.00 91.69 339 TYR A C 1
ATOM 2714 O O . TYR A 1 339 ? 8.919 11.793 4.465 1.00 91.69 339 TYR A O 1
ATOM 2722 N N . LEU A 1 340 ? 9.661 9.985 5.573 1.00 93.19 340 LEU A N 1
ATOM 2723 C CA . LEU A 1 340 ? 8.896 9.012 4.808 1.00 93.19 340 LEU A CA 1
ATOM 2724 C C . LEU A 1 340 ? 7.447 8.941 5.310 1.00 93.19 340 LEU A C 1
ATOM 2726 O O . LEU A 1 340 ? 7.197 8.975 6.513 1.00 93.19 340 LEU A O 1
ATOM 2730 N N . THR A 1 341 ? 6.508 8.804 4.382 1.00 96.50 341 THR A N 1
ATOM 2731 C CA . THR A 1 341 ? 5.118 8.408 4.635 1.00 96.50 341 THR A CA 1
ATOM 2732 C C . THR A 1 341 ? 4.821 7.195 3.769 1.00 96.50 341 THR A C 1
ATOM 2734 O O . THR A 1 341 ? 5.103 7.247 2.572 1.00 96.50 341 THR A O 1
ATOM 2737 N N . ASP A 1 342 ? 4.247 6.156 4.361 1.00 97.19 342 ASP A N 1
ATOM 2738 C CA . ASP A 1 342 ? 3.953 4.872 3.716 1.00 97.19 342 ASP A CA 1
ATOM 2739 C C . ASP A 1 342 ? 2.588 4.337 4.142 1.00 97.19 342 ASP A C 1
ATOM 2741 O O . ASP A 1 342 ? 2.105 4.671 5.230 1.00 97.19 342 ASP A O 1
ATOM 2745 N N . ALA A 1 343 ? 2.033 3.441 3.325 1.00 97.38 343 ALA A N 1
ATOM 2746 C CA . ALA A 1 343 ? 0.953 2.528 3.696 1.00 97.38 343 ALA A CA 1
ATOM 2747 C C . ALA A 1 343 ? -0.249 3.156 4.433 1.00 97.38 343 ALA A C 1
ATOM 2749 O O . ALA A 1 343 ? -0.576 2.732 5.549 1.00 97.38 343 ALA A O 1
ATOM 2750 N N . PRO A 1 344 ? -0.907 4.187 3.871 1.00 98.50 344 PRO A N 1
ATOM 2751 C CA . PRO A 1 344 ? -2.132 4.705 4.450 1.00 98.50 344 PRO A CA 1
ATOM 2752 C C . PRO A 1 344 ? -3.218 3.627 4.401 1.00 98.50 344 PRO A C 1
ATOM 2754 O O . PRO A 1 344 ? -3.520 3.099 3.338 1.00 98.50 344 PRO A O 1
ATOM 2757 N N . PHE A 1 345 ? -3.860 3.353 5.532 1.00 98.56 345 PHE A N 1
ATOM 2758 C CA . PHE A 1 345 ? -4.981 2.421 5.617 1.00 98.56 345 PHE A CA 1
ATOM 2759 C C . PHE A 1 345 ? -6.072 2.975 6.532 1.00 98.56 345 PHE A C 1
ATOM 2761 O O . PHE A 1 345 ? -5.814 3.314 7.690 1.00 98.56 345 PHE A O 1
ATOM 2768 N N . LEU A 1 346 ? -7.305 3.076 6.028 1.00 97.75 346 LEU A N 1
ATOM 2769 C CA . LEU A 1 346 ? -8.415 3.662 6.779 1.00 97.75 346 LEU A CA 1
ATOM 2770 C C . LEU A 1 346 ? -9.293 2.606 7.436 1.00 97.75 346 LEU A C 1
ATOM 2772 O O . LEU A 1 346 ? -9.648 1.593 6.840 1.00 97.75 346 LEU A O 1
ATOM 2776 N N . HIS A 1 347 ? -9.719 2.901 8.660 1.00 96.44 347 HIS A N 1
ATOM 2777 C CA . HIS A 1 347 ? -10.641 2.079 9.428 1.00 96.44 347 HIS A CA 1
ATOM 2778 C C . HIS A 1 347 ? -11.665 2.959 10.136 1.00 96.44 347 HIS A C 1
ATOM 2780 O O . HIS A 1 347 ? -11.317 3.945 10.784 1.00 96.44 347 HIS A O 1
ATOM 2786 N N . ARG A 1 348 ? -12.947 2.613 10.021 1.00 95.69 348 ARG A N 1
ATOM 2787 C CA . ARG A 1 348 ? -14.016 3.318 10.735 1.00 95.69 348 ARG A CA 1
ATOM 2788 C C . ARG A 1 348 ? -14.225 2.670 12.097 1.00 95.69 348 ARG A C 1
ATOM 2790 O O . ARG A 1 348 ? -14.487 1.470 12.191 1.00 95.69 348 ARG A O 1
ATOM 2797 N N . ASN A 1 349 ? -14.111 3.472 13.144 1.00 95.00 349 ASN A N 1
ATOM 2798 C CA . ASN A 1 349 ? -14.367 3.039 14.507 1.00 95.00 349 ASN A CA 1
ATOM 2799 C C . ASN A 1 349 ? -15.881 2.936 14.793 1.00 95.00 349 ASN A C 1
ATOM 2801 O O . ASN A 1 349 ? -16.682 3.552 14.083 1.00 95.00 349 ASN A O 1
ATOM 2805 N N . PRO A 1 350 ? -16.291 2.170 15.824 1.00 94.81 350 PRO A N 1
ATOM 2806 C CA . PRO A 1 350 ? -17.689 2.038 16.229 1.00 94.81 350 PRO A CA 1
ATOM 2807 C C . PRO A 1 350 ? -18.379 3.366 16.550 1.00 94.81 350 PRO A C 1
ATOM 2809 O O . PRO A 1 350 ? -19.568 3.505 16.272 1.00 94.81 350 PRO A O 1
ATOM 2812 N N . ASP A 1 351 ? -17.648 4.346 17.087 1.00 94.75 351 ASP A N 1
ATOM 2813 C CA . ASP A 1 351 ? -18.164 5.692 17.372 1.00 94.75 351 ASP A CA 1
ATOM 2814 C C . ASP A 1 351 ? -18.365 6.571 16.120 1.00 94.75 351 ASP A C 1
ATOM 2816 O O . ASP A 1 351 ? -18.859 7.694 16.224 1.00 94.75 351 ASP A O 1
ATOM 2820 N N . GLY A 1 352 ? -17.993 6.071 14.937 1.00 95.31 352 GLY A N 1
ATOM 2821 C CA . GLY A 1 352 ? -18.044 6.795 13.668 1.00 95.31 352 GLY A CA 1
ATOM 2822 C C . GLY A 1 352 ? -16.795 7.628 13.370 1.00 95.31 352 GLY A C 1
ATOM 2823 O O . GLY A 1 352 ? -16.697 8.198 12.282 1.00 95.31 352 GLY A O 1
ATOM 2824 N N . SER A 1 353 ? -15.815 7.687 14.274 1.00 96.62 353 SER A N 1
ATOM 2825 C CA . SER A 1 353 ? -14.529 8.320 13.984 1.00 96.62 353 SER A CA 1
ATOM 2826 C C . SER A 1 353 ? -13.760 7.538 12.917 1.00 96.62 353 SER A C 1
ATOM 2828 O O . SER A 1 353 ? -13.887 6.319 12.769 1.00 96.62 353 SER A O 1
ATOM 2830 N N . LEU A 1 354 ? -12.969 8.263 12.130 1.00 97.25 354 LEU A N 1
ATOM 2831 C CA . LEU A 1 354 ? -12.181 7.696 11.045 1.00 97.25 354 LEU A CA 1
ATOM 2832 C C . LEU A 1 354 ? -10.718 7.625 11.474 1.00 97.25 354 LEU A C 1
ATOM 2834 O O . LEU A 1 354 ? -10.073 8.652 11.672 1.00 97.25 354 LEU A O 1
ATOM 2838 N N . LEU A 1 355 ? -10.208 6.411 11.630 1.00 97.25 355 LEU A N 1
ATOM 2839 C CA . LEU A 1 355 ? -8.815 6.126 11.933 1.00 97.25 355 LEU A CA 1
ATOM 2840 C C . LEU A 1 355 ? -8.037 5.967 10.625 1.00 97.25 355 LEU A C 1
ATOM 2842 O O . LEU A 1 355 ? -8.460 5.226 9.740 1.00 97.25 355 LEU A O 1
ATOM 2846 N N . LEU A 1 356 ? -6.882 6.617 10.529 1.00 98.06 356 LEU A N 1
ATOM 2847 C CA . LEU A 1 356 ? -5.855 6.321 9.539 1.00 98.06 356 LEU A CA 1
ATOM 2848 C C . LEU A 1 356 ? -4.682 5.650 10.254 1.00 98.06 356 LEU A C 1
ATOM 2850 O O . LEU A 1 356 ? -4.100 6.231 11.175 1.00 98.06 356 LEU A O 1
ATOM 2854 N N . LEU A 1 357 ? -4.326 4.452 9.805 1.00 98.19 357 LEU A N 1
ATOM 2855 C CA . LEU A 1 357 ? -3.019 3.854 10.043 1.00 98.19 357 LEU A CA 1
ATOM 2856 C C . LEU A 1 357 ? -2.072 4.256 8.924 1.00 98.19 357 LEU A C 1
ATOM 2858 O O . LEU A 1 357 ? -2.494 4.400 7.781 1.00 98.19 357 LEU A O 1
ATOM 2862 N N . TRP A 1 358 ? -0.807 4.452 9.263 1.00 98.31 358 TRP A N 1
ATOM 2863 C CA . TRP A 1 358 ? 0.237 4.730 8.287 1.00 98.31 358 TRP A CA 1
ATOM 2864 C C . TRP A 1 358 ? 1.605 4.374 8.855 1.00 98.31 358 TRP A C 1
ATOM 2866 O O . TRP A 1 358 ? 1.769 4.253 10.072 1.00 98.31 358 TRP A O 1
ATOM 2876 N N . SER A 1 359 ? 2.593 4.215 7.984 1.00 97.44 359 SER A N 1
ATOM 2877 C CA . SER A 1 359 ? 3.939 3.806 8.366 1.00 97.44 359 SER A CA 1
ATOM 2878 C C . SER A 1 359 ? 4.995 4.862 8.064 1.00 97.44 359 SER A C 1
ATOM 2880 O O . SER A 1 359 ? 4.869 5.699 7.170 1.00 97.44 359 SER A O 1
ATOM 2882 N N . SER A 1 360 ? 6.048 4.837 8.877 1.00 96.00 360 SER A N 1
ATOM 2883 C CA . SER A 1 360 ? 7.250 5.655 8.726 1.00 96.00 360 SER A CA 1
ATOM 2884 C C . SER A 1 360 ? 8.390 5.035 9.540 1.00 96.00 360 SER A C 1
ATOM 2886 O O . SER A 1 360 ? 8.285 3.888 9.972 1.00 96.00 360 SER A O 1
ATOM 2888 N N . TYR A 1 361 ? 9.472 5.778 9.773 1.00 93.69 361 TYR A N 1
ATOM 2889 C CA . TYR A 1 361 ? 10.565 5.357 10.643 1.00 93.69 361 TYR A CA 1
ATOM 2890 C C . TYR A 1 361 ? 10.608 6.182 11.923 1.00 93.69 361 TYR A C 1
ATOM 2892 O O . TYR A 1 361 ? 10.578 7.410 11.865 1.00 93.69 361 TYR A O 1
ATOM 2900 N N . SER A 1 362 ? 10.724 5.522 13.075 1.00 92.94 362 SER A N 1
ATOM 2901 C CA . SER A 1 362 ? 10.850 6.190 14.373 1.00 92.94 362 SER A CA 1
ATOM 2902 C C . SER A 1 362 ? 12.307 6.413 14.788 1.00 92.94 362 SER A C 1
ATOM 2904 O O . SER A 1 362 ? 13.238 5.714 14.361 1.00 92.94 362 SER A O 1
ATOM 2906 N N . ILE A 1 363 ? 12.524 7.407 15.651 1.00 90.81 363 ILE A N 1
ATOM 2907 C CA . ILE A 1 363 ? 13.767 7.537 16.412 1.00 90.81 363 ILE A CA 1
ATOM 2908 C C . ILE A 1 363 ? 13.863 6.422 17.462 1.00 90.81 363 ILE A C 1
ATOM 2910 O O . ILE A 1 363 ? 12.864 5.989 18.035 1.00 90.81 363 ILE A O 1
ATOM 2914 N N . SER A 1 364 ? 15.083 5.968 17.751 1.00 85.69 364 SER A N 1
ATOM 2915 C CA . SER A 1 364 ? 15.294 4.921 18.757 1.00 85.69 364 SER A CA 1
ATOM 2916 C C . SER A 1 364 ? 14.822 5.373 20.144 1.00 85.69 364 SER A C 1
ATOM 2918 O O . SER A 1 364 ? 15.047 6.519 20.539 1.00 85.69 364 SER A O 1
ATOM 2920 N N . LYS A 1 365 ? 14.208 4.453 20.899 1.00 82.88 365 LYS A N 1
ATOM 2921 C CA . LYS A 1 365 ? 13.690 4.654 22.264 1.00 82.88 365 LYS A CA 1
ATOM 2922 C C . LYS A 1 365 ? 12.558 5.679 22.384 1.00 82.88 365 LYS A C 1
ATOM 2924 O O . LYS A 1 365 ? 12.313 6.174 23.490 1.00 82.88 365 LYS A O 1
ATOM 2929 N N . TRP A 1 366 ? 11.833 5.972 21.299 1.00 88.50 366 TRP A N 1
ATOM 2930 C CA . TRP A 1 366 ? 10.578 6.721 21.402 1.00 88.50 366 TRP A CA 1
ATOM 2931 C C . TRP A 1 366 ? 9.629 6.044 22.410 1.00 88.50 366 TRP A C 1
ATOM 2933 O O . TRP A 1 366 ? 9.562 4.815 22.498 1.00 88.50 366 TRP A O 1
ATOM 2943 N N . GLY A 1 367 ? 8.962 6.838 23.255 1.00 80.12 367 GLY A N 1
ATOM 2944 C CA . GLY A 1 367 ? 8.082 6.317 24.313 1.00 80.12 367 GLY A CA 1
ATOM 2945 C C . GLY A 1 367 ? 8.772 5.407 25.346 1.00 80.12 367 GLY A C 1
ATOM 2946 O O . GLY A 1 367 ? 8.099 4.654 26.045 1.00 80.12 367 GLY A O 1
ATOM 2947 N N . GLY A 1 368 ? 10.111 5.420 25.425 1.00 76.50 368 GLY A N 1
ATOM 2948 C CA . GLY A 1 368 ? 10.909 4.633 26.373 1.00 76.50 368 GLY A CA 1
ATOM 2949 C C . GLY A 1 368 ? 11.071 3.145 26.037 1.00 76.50 368 GLY A C 1
ATOM 2950 O O . GLY A 1 368 ? 11.851 2.468 26.703 1.00 76.50 368 GLY A O 1
ATOM 2951 N N . THR A 1 369 ? 10.376 2.634 25.016 1.00 68.50 369 THR A N 1
ATOM 2952 C CA . THR A 1 369 ? 10.364 1.200 24.656 1.00 68.50 369 THR A CA 1
ATOM 2953 C C . THR A 1 369 ? 10.570 0.921 23.165 1.00 68.50 369 THR A C 1
ATOM 2955 O O . THR A 1 369 ? 10.823 -0.228 22.812 1.00 68.50 369 THR A O 1
ATOM 2958 N N . GLY A 1 370 ? 10.504 1.941 22.301 1.00 67.06 370 GLY A N 1
ATOM 2959 C CA . GLY A 1 370 ? 10.638 1.787 20.852 1.00 67.06 370 GLY A CA 1
ATOM 2960 C C . GLY A 1 370 ? 12.013 1.280 20.421 1.00 67.06 370 GLY A C 1
ATOM 2961 O O . GLY A 1 370 ? 13.044 1.808 20.857 1.00 67.06 370 GLY A O 1
ATOM 2962 N N . GLN A 1 371 ? 12.043 0.265 19.555 1.00 71.25 371 GLN A N 1
ATOM 2963 C CA . GLN A 1 371 ? 13.301 -0.272 19.026 1.00 71.25 371 GLN A CA 1
ATOM 2964 C C . GLN A 1 371 ? 13.966 0.724 18.062 1.00 71.25 371 GLN A C 1
ATOM 2966 O O . GLN A 1 371 ? 15.198 0.783 17.988 1.00 71.25 371 GLN A O 1
ATOM 2971 N N . GLY A 1 372 ? 13.171 1.591 17.424 1.00 75.94 372 GLY A N 1
ATOM 2972 C CA . GLY A 1 372 ? 13.629 2.441 16.334 1.00 75.94 372 GLY A CA 1
ATOM 2973 C C . GLY A 1 372 ? 13.714 1.621 15.052 1.00 75.94 372 GLY A C 1
ATOM 2974 O O . GLY A 1 372 ? 14.343 0.567 15.018 1.00 75.94 372 GLY A O 1
ATOM 2975 N N . GLY A 1 373 ? 13.087 2.092 13.982 1.00 87.12 373 GLY A N 1
ATOM 2976 C CA . GLY A 1 373 ? 12.939 1.301 12.761 1.00 87.12 373 GLY A CA 1
ATOM 2977 C C . GLY A 1 373 ? 11.630 1.621 12.071 1.00 87.12 373 GLY A C 1
ATOM 2978 O O . GLY A 1 373 ? 11.084 2.698 12.299 1.00 87.12 373 GLY A O 1
ATOM 2979 N N . TYR A 1 374 ? 11.161 0.715 11.218 1.00 92.94 374 TYR A N 1
ATOM 2980 C CA . TYR A 1 374 ? 9.867 0.858 10.559 1.00 92.94 374 TYR A CA 1
ATOM 2981 C C . TYR A 1 374 ? 8.731 0.661 11.576 1.00 92.94 374 TYR A C 1
ATOM 2983 O O . TYR A 1 374 ? 8.772 -0.276 12.380 1.00 92.94 374 TYR A O 1
ATOM 2991 N N . VAL A 1 375 ? 7.767 1.582 11.589 1.00 94.38 375 VAL A N 1
ATOM 2992 C CA . VAL A 1 375 ? 6.715 1.677 12.614 1.00 94.38 375 VAL A CA 1
ATOM 2993 C C . VAL A 1 375 ? 5.331 1.871 12.010 1.00 94.38 375 VAL A C 1
ATOM 2995 O O . VAL A 1 375 ? 5.185 2.189 10.829 1.00 94.38 375 VAL A O 1
ATOM 2998 N N . VAL A 1 376 ? 4.310 1.745 12.856 1.00 96.06 376 VAL A N 1
ATOM 2999 C CA . VAL A 1 376 ? 2.911 2.033 12.525 1.00 96.06 376 VAL A CA 1
ATOM 3000 C C . VAL A 1 376 ? 2.415 3.152 13.430 1.00 96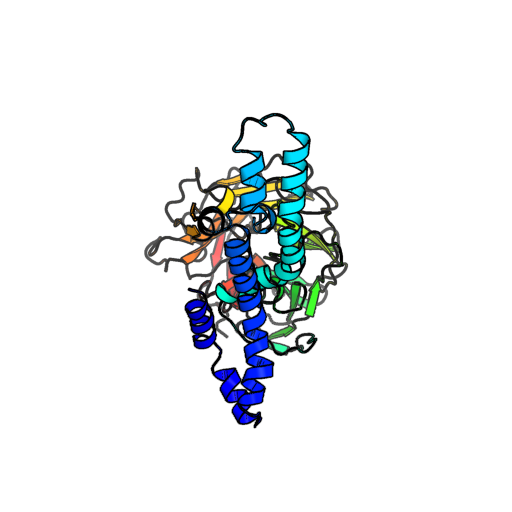.06 376 VAL A C 1
ATOM 3002 O O . VAL A 1 376 ? 2.294 2.988 14.648 1.00 96.06 376 VAL A O 1
ATOM 3005 N N . ALA A 1 377 ? 2.135 4.298 12.827 1.00 96.19 377 ALA A N 1
ATOM 3006 C CA . ALA A 1 377 ? 1.540 5.464 13.455 1.00 96.19 377 ALA A CA 1
ATOM 3007 C C . ALA A 1 377 ? 0.033 5.519 13.184 1.00 96.19 377 ALA A C 1
ATOM 3009 O O . ALA A 1 377 ? -0.509 4.775 12.361 1.00 96.19 377 ALA A O 1
ATOM 3010 N N . ARG A 1 378 ? -0.657 6.408 13.903 1.00 95.44 378 ARG A N 1
ATOM 3011 C CA . ARG A 1 378 ? -2.094 6.609 13.737 1.00 95.44 378 ARG A CA 1
ATOM 3012 C C . ARG A 1 378 ? -2.499 8.069 13.871 1.00 95.44 378 ARG A C 1
ATOM 3014 O O . ARG A 1 378 ? -1.993 8.788 14.734 1.00 95.44 378 ARG A O 1
ATOM 3021 N N . CYS A 1 379 ? -3.462 8.482 13.061 1.00 95.25 379 CYS A N 1
ATOM 3022 C CA . CYS A 1 379 ? -4.185 9.732 13.258 1.00 95.25 379 CYS A CA 1
ATOM 3023 C C . CYS A 1 379 ? -5.688 9.508 13.098 1.00 95.25 379 CYS A C 1
ATOM 3025 O O . CYS A 1 379 ? -6.128 8.610 12.384 1.00 95.25 379 CYS A O 1
ATOM 3027 N N . ILE A 1 380 ? -6.485 10.308 13.799 1.00 96.56 380 ILE A N 1
ATOM 3028 C CA . ILE A 1 380 ? -7.934 10.130 13.900 1.00 96.56 380 ILE A CA 1
ATOM 3029 C C . ILE A 1 380 ? -8.628 11.405 13.447 1.00 96.56 380 ILE A C 1
ATOM 3031 O O . ILE A 1 380 ? -8.289 12.501 13.901 1.00 96.56 380 ILE A O 1
ATOM 3035 N N . SER A 1 381 ? -9.648 11.255 12.608 1.00 97.31 381 SER A N 1
ATOM 3036 C CA . SER A 1 381 ? -10.672 12.268 12.424 1.00 97.31 381 SER A CA 1
ATOM 3037 C C . SER A 1 381 ? -11.899 11.937 13.265 1.00 97.31 381 SER A C 1
ATOM 3039 O O . SER A 1 381 ? -12.694 11.055 12.933 1.00 97.31 381 SER A O 1
ATOM 3041 N N . ARG A 1 382 ? -12.081 12.679 14.363 1.00 96.12 382 ARG A N 1
ATOM 3042 C CA . ARG A 1 382 ? -13.232 12.504 15.267 1.00 96.12 382 ARG A CA 1
ATOM 3043 C C . ARG A 1 382 ? -14.570 12.882 14.629 1.00 96.12 382 ARG A C 1
ATOM 3045 O O . ARG A 1 382 ? -15.607 12.490 15.141 1.00 96.12 382 ARG A O 1
ATOM 3052 N N . SER A 1 383 ? -14.557 13.632 13.525 1.00 96.00 383 SER A N 1
ATOM 3053 C CA . SER A 1 383 ? -15.770 13.930 12.752 1.00 96.00 383 SER A CA 1
ATOM 3054 C C . SER A 1 383 ? -16.235 12.744 11.899 1.00 96.00 383 SER A C 1
ATOM 3056 O O . SER A 1 383 ? -17.338 12.787 11.365 1.00 96.00 383 SER A O 1
ATOM 3058 N N . GLY A 1 384 ? -15.382 11.730 11.706 1.00 95.62 384 GLY A N 1
ATOM 3059 C CA . GLY A 1 384 ? -15.627 10.635 10.768 1.00 95.62 384 GLY A CA 1
ATOM 3060 C C . GLY A 1 384 ? -15.431 11.010 9.295 1.00 95.62 384 GLY A C 1
ATOM 3061 O O . GLY A 1 384 ? -15.604 10.154 8.424 1.00 95.62 384 GLY A O 1
ATOM 3062 N N . SER A 1 385 ? -15.072 12.263 9.000 1.00 96.88 385 SER A N 1
ATOM 3063 C CA . SER A 1 385 ? -14.923 12.784 7.641 1.00 96.88 385 SER A CA 1
ATOM 3064 C C . SER A 1 385 ? -13.485 12.673 7.151 1.00 96.88 385 SER A C 1
ATOM 3066 O O . SER A 1 385 ? -12.547 13.025 7.862 1.00 96.88 385 SER A O 1
ATOM 3068 N N . ILE A 1 386 ? -13.308 12.289 5.884 1.00 97.06 386 ILE A N 1
ATOM 3069 C CA . ILE A 1 386 ? -11.994 12.306 5.221 1.00 97.06 386 ILE A CA 1
ATOM 3070 C C . ILE A 1 386 ? -11.370 13.711 5.221 1.00 97.06 386 ILE A C 1
ATOM 3072 O O . ILE A 1 386 ? -10.153 13.853 5.291 1.00 97.06 386 ILE A O 1
ATOM 3076 N N . ASN A 1 387 ? -12.211 14.753 5.222 1.00 96.50 387 ASN A N 1
ATOM 3077 C CA . ASN A 1 387 ? -11.799 16.158 5.273 1.00 96.50 387 ASN A CA 1
ATOM 3078 C C . ASN A 1 387 ? -11.246 16.583 6.643 1.00 96.50 387 ASN A C 1
ATOM 3080 O O . ASN A 1 387 ? -10.800 17.719 6.796 1.00 96.50 387 ASN A O 1
ATOM 3084 N N . GLY A 1 388 ? -11.280 15.702 7.643 1.00 95.19 388 GLY A N 1
ATOM 3085 C CA . GLY A 1 388 ? -10.773 15.996 8.968 1.00 95.19 388 GLY A CA 1
ATOM 3086 C C . GLY A 1 388 ? -11.765 16.779 9.851 1.00 95.19 388 GLY A C 1
ATOM 3087 O O . GLY A 1 388 ? -12.986 16.669 9.686 1.00 95.19 388 GLY A O 1
ATOM 3088 N N . PRO A 1 389 ? -11.259 17.557 10.828 1.00 96.38 389 PRO A N 1
ATOM 3089 C CA . PRO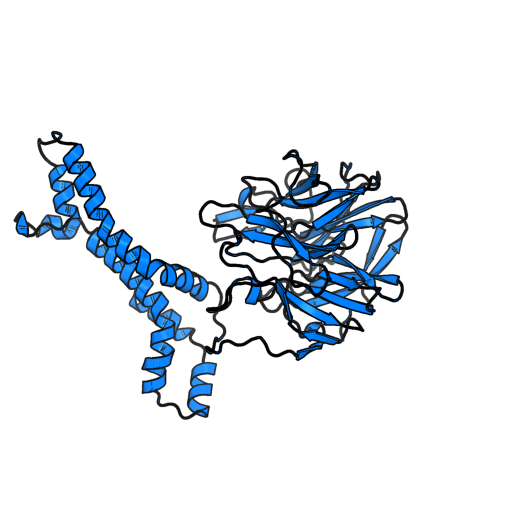 A 1 389 ? -9.839 17.712 11.153 1.00 96.38 389 PRO A CA 1
ATOM 3090 C C . PRO A 1 389 ? -9.208 16.379 11.575 1.00 96.38 389 PRO A C 1
ATOM 3092 O O . PRO A 1 389 ? -9.907 15.490 12.068 1.00 96.38 389 PRO A O 1
ATOM 3095 N N . TRP A 1 390 ? -7.901 16.253 11.359 1.00 97.38 390 TRP A N 1
ATOM 3096 C CA . TRP A 1 390 ? -7.105 15.086 11.734 1.00 97.38 390 TRP A CA 1
ATOM 3097 C C . TRP A 1 390 ? -6.255 15.399 12.963 1.00 97.38 390 TRP A C 1
ATOM 3099 O O . TRP A 1 390 ? -5.773 16.516 13.138 1.00 97.38 390 TRP A O 1
ATOM 3109 N N . SER A 1 391 ? -6.113 14.427 13.858 1.00 96.00 391 SER A N 1
ATOM 3110 C CA . SER A 1 391 ? -5.308 14.552 15.074 1.00 96.00 391 SER A CA 1
ATOM 3111 C C . SER A 1 391 ? -4.417 13.330 15.236 1.00 96.00 391 SER A C 1
ATOM 3113 O O . SER A 1 391 ? -4.905 12.201 15.210 1.00 96.00 391 SER A O 1
ATOM 3115 N N . HIS A 1 392 ? -3.116 13.557 15.400 1.00 95.44 392 HIS A N 1
ATOM 3116 C CA . HIS A 1 392 ? -2.126 12.497 15.592 1.00 95.44 392 HIS A CA 1
ATOM 3117 C C . HIS A 1 392 ? -2.190 11.920 17.003 1.00 95.44 392 HIS A C 1
ATOM 3119 O O . HIS A 1 392 ? -2.327 12.659 17.979 1.00 95.44 392 HIS A O 1
ATOM 3125 N N . ASP A 1 393 ? -2.033 10.602 17.111 1.00 91.94 393 ASP A N 1
ATOM 3126 C CA . ASP A 1 393 ? -1.642 9.972 18.367 1.00 91.94 393 ASP A CA 1
ATOM 3127 C C . ASP A 1 393 ? -0.134 9.728 18.342 1.00 91.94 393 ASP A C 1
ATOM 3129 O O . ASP A 1 393 ? 0.397 9.042 17.469 1.00 91.94 393 ASP A O 1
ATOM 3133 N N . PHE A 1 394 ? 0.566 10.298 19.316 1.00 91.12 394 PHE A N 1
ATOM 3134 C CA . PHE A 1 394 ? 2.012 10.149 19.435 1.00 91.12 394 PHE A CA 1
ATOM 3135 C C . PHE A 1 394 ? 2.430 8.814 20.070 1.00 91.12 394 PHE A C 1
ATOM 3137 O O . PHE A 1 394 ? 3.624 8.501 20.108 1.00 91.12 394 PHE A O 1
ATOM 3144 N N . ASN A 1 395 ? 1.471 8.010 20.538 1.00 90.50 395 ASN A N 1
ATOM 3145 C CA . ASN A 1 395 ? 1.696 6.607 20.857 1.00 90.50 395 ASN A CA 1
ATOM 3146 C C . ASN A 1 395 ? 1.592 5.778 19.575 1.00 90.50 395 ASN A C 1
ATOM 3148 O O . ASN A 1 395 ? 0.510 5.609 19.010 1.00 90.50 395 ASN A O 1
ATOM 3152 N N . LEU A 1 396 ? 2.732 5.243 19.142 1.00 92.50 396 LEU A N 1
ATOM 3153 C CA . LEU A 1 396 ? 2.811 4.362 17.983 1.00 92.50 396 LEU A CA 1
ATOM 3154 C C . LEU A 1 396 ? 2.050 3.059 18.257 1.00 92.50 396 LEU A C 1
ATOM 3156 O O . LEU A 1 396 ? 2.149 2.488 19.346 1.00 92.50 396 LEU A O 1
ATOM 3160 N N . LEU A 1 397 ? 1.304 2.585 17.259 1.00 93.00 397 LEU A N 1
ATOM 3161 C CA . LEU A 1 397 ? 0.584 1.316 17.339 1.00 93.00 397 LEU A CA 1
ATOM 3162 C C . LEU A 1 397 ? 1.570 0.138 17.380 1.00 93.00 397 LEU A C 1
ATOM 3164 O O . LEU A 1 397 ? 1.376 -0.793 18.163 1.00 93.00 397 LEU A O 1
ATOM 3168 N N . LEU A 1 398 ? 2.639 0.214 16.580 1.00 91.12 398 LEU A N 1
ATOM 3169 C CA . LEU A 1 398 ? 3.704 -0.787 16.490 1.00 91.12 398 LEU A CA 1
ATOM 3170 C C . LEU A 1 398 ? 5.065 -0.097 16.295 1.00 91.12 398 LEU A C 1
ATOM 3172 O O . LEU A 1 398 ? 5.181 0.786 15.451 1.00 91.12 398 LEU A O 1
ATOM 3176 N N . ASP A 1 399 ? 6.083 -0.503 17.061 1.00 89.38 399 ASP A N 1
ATOM 3177 C CA . ASP A 1 399 ? 7.479 -0.029 16.954 1.00 89.38 399 ASP A CA 1
ATOM 3178 C C . ASP A 1 399 ? 8.444 -1.209 17.170 1.00 89.38 399 ASP A C 1
ATOM 3180 O O . ASP A 1 399 ? 9.165 -1.304 18.167 1.00 89.38 399 ASP A O 1
ATOM 3184 N N . GLU A 1 400 ? 8.352 -2.175 16.255 1.00 86.94 400 GLU A N 1
ATOM 3185 C CA . GLU A 1 400 ? 9.063 -3.463 16.288 1.00 86.94 400 GLU A CA 1
ATOM 3186 C C . GLU A 1 400 ? 9.752 -3.760 14.942 1.00 86.94 400 GLU A C 1
ATOM 3188 O O . GLU A 1 400 ? 9.883 -4.914 14.546 1.00 86.94 400 GLU A O 1
ATOM 3193 N N . ASN A 1 401 ? 10.164 -2.714 14.213 1.00 89.12 401 ASN A N 1
ATOM 3194 C CA . ASN A 1 401 ? 10.713 -2.817 12.853 1.00 89.12 401 ASN A CA 1
ATOM 3195 C C . ASN A 1 401 ? 9.768 -3.547 11.875 1.00 89.12 401 ASN A C 1
ATOM 3197 O O . ASN A 1 401 ? 10.180 -4.402 11.084 1.00 89.12 401 ASN A O 1
ATOM 3201 N N . ALA A 1 402 ? 8.485 -3.206 11.974 1.00 91.00 402 ALA A N 1
ATOM 3202 C CA . ALA A 1 402 ? 7.380 -3.796 11.241 1.00 91.00 402 ALA A CA 1
ATOM 3203 C C . ALA A 1 402 ? 6.354 -2.707 10.916 1.00 91.00 402 ALA A C 1
ATOM 3205 O O . ALA A 1 402 ? 6.116 -1.797 11.716 1.00 91.00 402 ALA A O 1
ATOM 3206 N N . GLY A 1 403 ? 5.739 -2.805 9.745 1.00 94.56 403 GLY A N 1
ATOM 3207 C CA . GLY A 1 403 ? 4.809 -1.796 9.257 1.00 94.56 403 GLY A CA 1
ATOM 3208 C C . GLY A 1 403 ? 4.148 -2.226 7.961 1.00 94.56 403 GLY A C 1
ATOM 3209 O O . GLY A 1 403 ? 4.065 -3.423 7.687 1.00 94.56 403 GLY A O 1
ATOM 3210 N N . HIS A 1 404 ? 3.671 -1.249 7.195 1.00 97.12 404 HIS A N 1
ATOM 3211 C CA . HIS A 1 404 ? 2.807 -1.470 6.041 1.00 97.12 404 HIS A CA 1
ATOM 3212 C C . HIS A 1 404 ? 1.600 -2.335 6.416 1.00 97.12 404 HIS A C 1
ATOM 3214 O O . HIS A 1 404 ? 1.495 -3.505 6.045 1.00 97.12 404 HIS A O 1
ATOM 3220 N N . CYS A 1 405 ? 0.732 -1.780 7.263 1.00 96.19 405 CYS A N 1
ATOM 3221 C CA . CYS A 1 405 ? -0.365 -2.533 7.849 1.00 96.19 405 CYS A CA 1
ATOM 3222 C C . CYS A 1 405 ? -1.689 -2.358 7.115 1.00 96.19 405 CYS A C 1
ATOM 3224 O O . CYS A 1 405 ? -2.076 -1.240 6.792 1.00 96.19 405 CYS A O 1
ATOM 3226 N N . SER A 1 406 ? -2.469 -3.435 7.070 1.00 97.25 406 SER A N 1
ATOM 3227 C CA . SER A 1 406 ? -3.907 -3.384 6.795 1.00 97.25 406 SER A CA 1
ATOM 3228 C C . SER A 1 406 ? -4.705 -4.098 7.889 1.00 97.25 406 SER A C 1
ATOM 3230 O O . SER A 1 406 ? -4.195 -4.978 8.593 1.00 97.25 406 SER A O 1
ATOM 3232 N N . ILE A 1 407 ? -5.965 -3.693 8.071 1.00 97.62 407 ILE A N 1
ATOM 3233 C CA . ILE A 1 407 ? -6.900 -4.323 9.013 1.00 97.62 407 ILE A CA 1
ATOM 3234 C C . ILE A 1 407 ? -7.904 -5.172 8.239 1.00 97.62 407 ILE A C 1
ATOM 3236 O O . ILE A 1 407 ? -8.482 -4.723 7.252 1.00 97.62 407 ILE A O 1
ATOM 3240 N N . PHE A 1 408 ? -8.187 -6.371 8.743 1.00 97.56 408 PHE A N 1
ATOM 3241 C CA . PHE A 1 408 ? -9.271 -7.214 8.245 1.00 97.56 408 PHE A CA 1
ATOM 3242 C C . PHE A 1 408 ? -10.023 -7.887 9.399 1.00 97.56 408 PHE A C 1
ATOM 3244 O O . PHE A 1 408 ? -9.550 -7.930 10.536 1.00 97.56 408 PHE A O 1
ATOM 3251 N N . LYS A 1 409 ? -11.222 -8.405 9.117 1.00 96.62 409 LYS A N 1
ATOM 3252 C CA . LYS A 1 409 ? -11.960 -9.274 10.045 1.00 96.62 409 LYS A CA 1
ATOM 3253 C C . LYS A 1 409 ? -11.745 -10.725 9.649 1.00 96.62 409 LYS A C 1
ATOM 3255 O O . LYS A 1 409 ? -11.922 -11.072 8.482 1.00 96.62 409 LYS A O 1
ATOM 3260 N N . ASP A 1 410 ? -11.389 -11.566 10.611 1.00 96.62 410 ASP A N 1
ATOM 3261 C CA . ASP A 1 410 ? -11.334 -13.005 10.380 1.00 96.62 410 ASP A CA 1
ATOM 3262 C C . ASP A 1 410 ? -12.745 -13.625 10.319 1.00 96.62 410 ASP A C 1
ATOM 3264 O O . ASP A 1 410 ? -13.764 -12.962 10.539 1.00 96.62 410 ASP A O 1
ATOM 3268 N N . PHE A 1 411 ? -12.833 -14.919 10.009 1.00 96.75 411 PHE A N 1
ATOM 3269 C CA . PHE A 1 411 ? -14.116 -15.621 9.904 1.00 96.75 411 PHE A CA 1
ATOM 3270 C C . PHE A 1 411 ? -14.855 -15.807 11.233 1.00 96.75 411 PHE A C 1
ATOM 3272 O O . PHE A 1 411 ? -16.028 -16.185 11.196 1.00 96.75 411 PHE A O 1
ATOM 3279 N N . ASN A 1 412 ? -14.214 -15.514 12.367 1.00 94.56 412 ASN A N 1
ATOM 3280 C CA . ASN A 1 412 ? -14.849 -15.44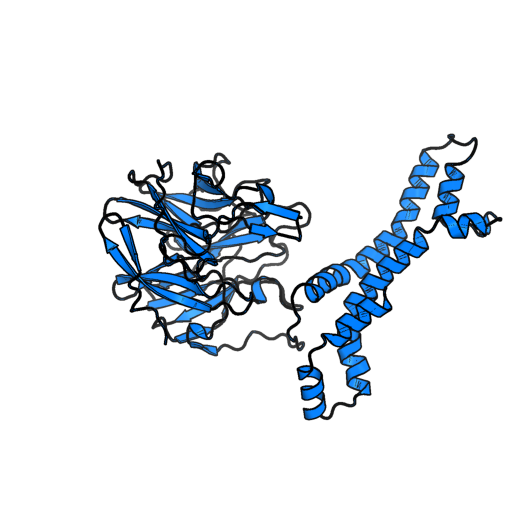8 13.683 1.00 94.56 412 ASN A CA 1
ATOM 3281 C C . ASN A 1 412 ? -15.337 -14.025 14.015 1.00 94.56 412 ASN A C 1
ATOM 3283 O O . ASN A 1 412 ? -15.977 -13.822 15.045 1.00 94.56 412 ASN A O 1
ATOM 3287 N N . GLY A 1 413 ? -15.072 -13.047 13.143 1.00 93.94 413 GLY A N 1
ATOM 3288 C CA . GLY A 1 413 ? -15.427 -11.644 13.333 1.00 93.94 413 GLY A CA 1
ATOM 3289 C C . GLY A 1 413 ? -14.424 -10.859 14.180 1.00 93.94 413 GLY A C 1
ATOM 3290 O O . GLY A 1 413 ? -14.699 -9.700 14.496 1.00 93.94 413 GLY A O 1
ATOM 3291 N N . GLU A 1 414 ? -13.278 -11.447 14.535 1.00 94.44 414 GLU A N 1
ATOM 3292 C CA . GLU A 1 414 ? -12.229 -10.748 15.280 1.00 94.44 414 GLU A CA 1
ATOM 3293 C C . GLU A 1 414 ? -11.420 -9.848 14.339 1.00 94.44 414 GLU A C 1
ATOM 3295 O O . GLU A 1 414 ? -11.116 -10.221 13.202 1.00 94.44 414 GLU A O 1
ATOM 3300 N N . LEU A 1 415 ? -11.057 -8.652 14.813 1.00 96.06 415 LEU A N 1
ATOM 3301 C CA . LEU A 1 415 ? -10.185 -7.754 14.064 1.00 96.06 415 LEU A CA 1
ATOM 3302 C C . LEU A 1 415 ? -8.739 -8.241 14.119 1.00 96.06 415 LEU A C 1
ATOM 3304 O O . LEU A 1 415 ? -8.197 -8.568 15.180 1.00 96.06 415 LEU A O 1
ATOM 3308 N N . ARG A 1 416 ? -8.107 -8.243 12.953 1.00 97.12 416 ARG A N 1
ATOM 3309 C CA . ARG A 1 416 ? -6.718 -8.624 12.743 1.00 97.12 416 ARG A CA 1
ATOM 3310 C C . ARG A 1 416 ? -5.985 -7.489 12.046 1.00 97.12 416 ARG A C 1
ATOM 3312 O O . ARG A 1 416 ? -6.559 -6.799 11.208 1.00 97.12 416 ARG A O 1
ATOM 3319 N N . LEU A 1 417 ? -4.718 -7.326 12.392 1.00 96.88 417 LEU A N 1
ATOM 3320 C CA . LEU A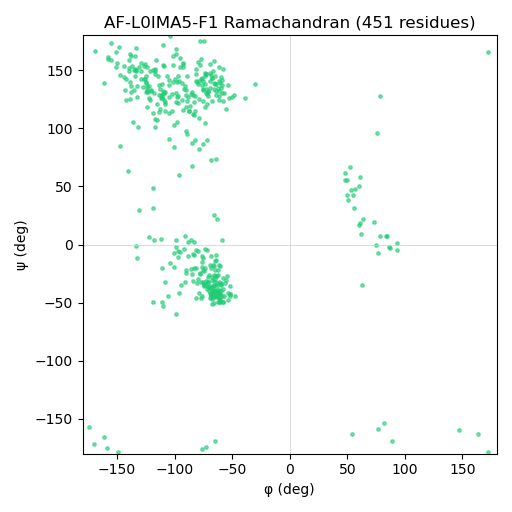 1 417 ? -3.765 -6.471 11.694 1.00 96.88 417 LEU A CA 1
ATOM 3321 C C . LEU A 1 417 ? -2.778 -7.382 10.976 1.00 96.88 417 LEU A C 1
ATOM 3323 O O . LEU A 1 417 ? -2.234 -8.281 11.616 1.00 96.88 417 LEU A O 1
ATOM 3327 N N . VAL A 1 418 ? -2.534 -7.157 9.692 1.00 97.25 418 VAL A N 1
ATOM 3328 C CA . VAL A 1 418 ? -1.446 -7.815 8.958 1.00 97.25 418 VAL A CA 1
ATOM 3329 C C . VAL A 1 418 ? -0.408 -6.773 8.556 1.00 97.25 418 VAL A C 1
ATOM 3331 O O . VAL A 1 418 ? -0.783 -5.679 8.154 1.00 97.25 418 VAL A O 1
ATOM 3334 N N . CYS A 1 419 ? 0.874 -7.096 8.711 1.00 95.50 419 CYS A N 1
ATOM 3335 C CA . CYS A 1 419 ? 2.031 -6.274 8.324 1.00 95.50 419 CYS A CA 1
ATOM 3336 C C . CYS A 1 419 ? 3.207 -7.157 7.922 1.00 95.50 419 CYS A C 1
ATOM 3338 O O . CYS A 1 419 ? 3.167 -8.361 8.167 1.00 95.50 419 CYS A O 1
ATOM 3340 N N . HIS A 1 420 ? 4.270 -6.587 7.346 1.00 94.31 420 HIS A N 1
ATOM 3341 C CA . HIS A 1 420 ? 5.539 -7.310 7.204 1.00 94.31 420 HIS A CA 1
ATOM 3342 C C . HIS A 1 420 ? 6.515 -7.006 8.341 1.00 94.31 420 HIS A C 1
ATOM 3344 O O . HIS A 1 420 ? 6.499 -5.935 8.950 1.00 94.31 420 HIS A O 1
ATOM 3350 N N . CYS A 1 421 ? 7.387 -7.974 8.605 1.00 89.44 421 CYS A N 1
ATOM 3351 C CA . CYS A 1 421 ? 8.451 -7.946 9.604 1.00 89.44 421 CYS A CA 1
ATOM 3352 C C . CYS A 1 421 ? 9.602 -8.858 9.124 1.00 89.44 421 CYS A C 1
ATOM 3354 O O . CYS A 1 421 ? 9.362 -9.797 8.382 1.00 89.44 421 CYS A O 1
ATOM 3356 N N . ASN A 1 422 ? 10.870 -8.666 9.481 1.00 85.75 422 ASN A N 1
ATOM 3357 C CA . ASN A 1 422 ? 11.479 -7.382 9.825 1.00 85.75 422 ASN A CA 1
ATOM 3358 C C . ASN A 1 422 ? 11.671 -6.580 8.539 1.00 85.75 422 ASN A C 1
ATOM 3360 O O . ASN A 1 422 ? 11.978 -7.167 7.514 1.00 85.75 422 ASN A O 1
ATOM 3364 N N . ASP A 1 423 ? 11.571 -5.257 8.591 1.00 82.56 423 ASP A N 1
ATOM 3365 C CA . ASP A 1 423 ? 11.790 -4.403 7.414 1.00 82.56 423 ASP A CA 1
ATOM 3366 C C . ASP A 1 423 ? 13.240 -4.435 6.875 1.00 82.56 423 ASP A C 1
ATOM 3368 O O . ASP A 1 423 ? 13.508 -4.016 5.752 1.00 82.56 423 ASP A O 1
ATOM 3372 N N . THR A 1 424 ? 14.179 -4.962 7.665 1.00 74.19 424 THR A N 1
ATOM 3373 C CA . THR A 1 424 ? 15.606 -5.062 7.341 1.00 74.19 424 THR A CA 1
ATOM 3374 C C . THR A 1 424 ? 16.178 -6.429 7.752 1.00 74.19 424 THR A C 1
ATOM 3376 O O . THR A 1 424 ? 15.901 -6.903 8.854 1.00 74.19 424 THR A O 1
ATOM 3379 N N . GLU A 1 425 ? 17.005 -7.109 6.941 1.00 70.94 425 GLU A N 1
ATOM 3380 C CA . GLU A 1 425 ? 17.461 -6.805 5.564 1.00 70.94 425 GLU A CA 1
ATOM 3381 C C . GLU A 1 425 ? 16.378 -7.028 4.489 1.00 70.94 425 GLU A C 1
ATOM 3383 O O . GLU A 1 425 ? 15.599 -7.980 4.563 1.00 70.94 425 GLU A O 1
ATOM 3388 N N . HIS A 1 426 ? 16.374 -6.179 3.454 1.00 71.38 426 HIS A N 1
ATOM 3389 C CA . HIS A 1 426 ? 15.404 -6.270 2.361 1.00 71.38 426 HIS A CA 1
ATOM 3390 C C . HIS A 1 426 ? 15.478 -7.599 1.597 1.00 71.38 426 HIS A C 1
ATOM 3392 O O . HIS A 1 426 ? 16.558 -8.095 1.275 1.00 71.38 426 HIS A O 1
ATOM 3398 N N . GLY A 1 427 ? 14.315 -8.151 1.256 1.00 73.00 427 GLY A N 1
ATOM 3399 C CA . GLY A 1 427 ? 14.140 -9.440 0.582 1.00 73.00 427 GLY A CA 1
ATOM 3400 C C . GLY A 1 427 ? 13.934 -10.632 1.523 1.00 73.00 427 GLY A C 1
ATOM 3401 O O . GLY A 1 427 ? 13.689 -11.736 1.036 1.00 73.00 427 GLY A O 1
ATOM 3402 N N . SER A 1 428 ? 14.032 -10.429 2.840 1.00 82.69 428 SER A N 1
ATOM 3403 C CA . SER A 1 428 ? 13.793 -11.462 3.862 1.00 82.69 428 SER A CA 1
ATOM 3404 C C . SER A 1 428 ? 12.533 -11.203 4.693 1.00 82.69 428 SER A C 1
ATOM 3406 O O . SER A 1 428 ? 12.262 -11.947 5.636 1.00 82.69 428 SER A O 1
ATOM 3408 N N . GLU A 1 429 ? 11.766 -10.167 4.355 1.00 90.44 429 GLU A N 1
ATOM 3409 C CA . GLU A 1 429 ? 10.547 -9.787 5.063 1.00 90.44 429 GLU A CA 1
ATOM 3410 C C . GLU A 1 429 ? 9.483 -10.874 4.922 1.00 90.44 429 GLU A C 1
ATOM 3412 O O . GLU A 1 429 ? 9.381 -11.529 3.884 1.00 90.44 429 GLU A O 1
ATOM 3417 N N . TYR A 1 430 ? 8.686 -11.061 5.966 1.00 92.19 430 TYR A N 1
ATOM 3418 C CA . TYR A 1 430 ? 7.597 -12.022 6.016 1.00 92.19 430 TYR A CA 1
ATOM 3419 C C . TYR A 1 430 ? 6.348 -11.383 6.640 1.00 92.19 430 TYR A C 1
ATOM 3421 O O . TYR A 1 430 ? 6.463 -10.496 7.495 1.00 92.19 430 TYR A O 1
ATOM 3429 N N . PRO A 1 431 ? 5.139 -11.817 6.247 1.00 95.12 431 PRO A N 1
ATOM 3430 C CA . PRO A 1 431 ? 3.911 -11.342 6.860 1.00 95.12 431 PRO A CA 1
ATOM 3431 C C . PRO A 1 431 ? 3.771 -11.813 8.311 1.00 95.12 431 PRO A C 1
ATOM 3433 O O . PRO A 1 431 ? 4.065 -12.958 8.656 1.00 95.12 431 PRO A O 1
ATOM 3436 N N . VAL A 1 432 ? 3.224 -10.943 9.148 1.00 94.56 432 VAL A N 1
ATOM 3437 C CA . VAL A 1 432 ? 2.841 -11.205 10.534 1.00 94.56 432 VAL A CA 1
ATOM 3438 C C . VAL A 1 432 ? 1.408 -10.750 10.753 1.00 94.56 432 VAL A C 1
ATOM 3440 O O . VAL A 1 432 ? 0.974 -9.740 10.203 1.00 94.56 432 VAL A O 1
ATOM 3443 N N . ILE A 1 433 ? 0.663 -11.511 11.555 1.00 95.62 433 ILE A N 1
ATOM 3444 C CA . ILE A 1 433 ? -0.718 -11.189 11.917 1.00 95.62 433 ILE A CA 1
ATOM 3445 C C . ILE A 1 433 ? -0.797 -10.990 13.425 1.00 95.62 433 ILE A C 1
ATOM 3447 O O . ILE A 1 433 ? -0.346 -11.836 14.201 1.00 95.62 433 ILE A O 1
ATOM 3451 N N . TYR A 1 434 ? -1.416 -9.883 13.819 1.00 94.56 434 TYR A N 1
ATOM 3452 C CA . TYR A 1 434 ?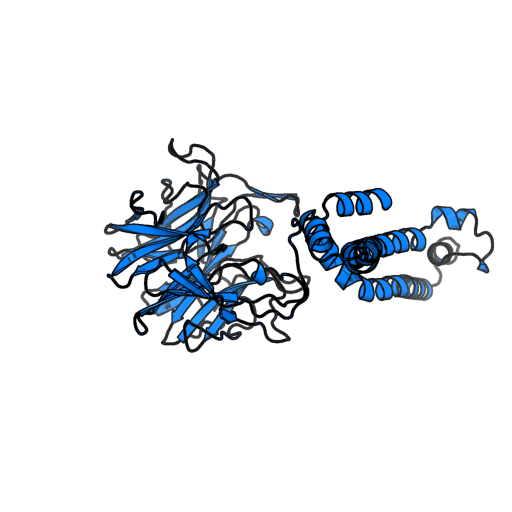 -1.706 -9.540 15.201 1.00 94.56 434 TYR A CA 1
ATOM 3453 C C . TYR A 1 434 ? -3.212 -9.525 15.440 1.00 94.56 434 TYR A C 1
ATOM 3455 O O . TYR A 1 434 ? -3.992 -9.089 14.588 1.00 94.56 434 TYR A O 1
ATOM 3463 N N . LYS A 1 435 ? -3.631 -9.941 16.635 1.00 95.12 435 LYS A N 1
ATOM 3464 C CA . LYS A 1 435 ? -4.991 -9.677 17.109 1.00 95.12 435 LYS A CA 1
ATOM 3465 C C . LYS A 1 435 ? -5.133 -8.220 17.542 1.00 95.12 435 LYS A C 1
ATOM 3467 O O . LYS A 1 435 ? -4.305 -7.707 18.301 1.00 95.12 435 LYS A O 1
ATOM 3472 N N . LEU A 1 436 ? -6.208 -7.579 17.094 1.00 94.69 436 LEU A N 1
ATOM 3473 C CA . LEU A 1 436 ? -6.585 -6.243 17.535 1.00 94.69 436 LEU A CA 1
ATOM 3474 C C . LEU A 1 436 ? -7.709 -6.306 18.565 1.00 94.69 436 LEU A C 1
ATOM 3476 O O . LEU A 1 436 ? -8.668 -7.066 18.428 1.00 94.69 436 LEU A O 1
ATOM 3480 N N . ILE A 1 437 ? -7.603 -5.449 19.572 1.00 92.81 437 ILE A N 1
ATOM 3481 C CA . ILE A 1 437 ? -8.701 -5.089 20.463 1.00 92.81 437 ILE A CA 1
ATOM 3482 C C . ILE A 1 437 ? -9.193 -3.721 20.016 1.00 92.81 437 ILE A C 1
ATOM 3484 O O . ILE A 1 437 ? -8.399 -2.794 19.856 1.00 92.81 437 ILE A O 1
ATOM 3488 N N . GLN A 1 438 ? -10.500 -3.600 19.812 1.00 91.06 438 GLN A N 1
ATOM 3489 C CA . GLN A 1 438 ? -11.133 -2.341 19.452 1.00 91.06 438 GLN A CA 1
ATOM 3490 C C . GLN A 1 438 ? -12.041 -1.866 20.586 1.00 91.06 438 GLN A C 1
ATOM 3492 O O . GLN A 1 438 ? -12.898 -2.612 21.056 1.00 91.06 438 GLN A O 1
ATOM 3497 N N . ASN A 1 439 ? -11.838 -0.611 20.978 1.00 88.00 439 ASN A N 1
ATOM 3498 C CA . ASN A 1 439 ? -12.750 0.176 21.801 1.00 88.00 439 ASN A CA 1
ATOM 3499 C C . ASN A 1 439 ? -13.488 1.185 20.899 1.00 88.00 439 ASN A C 1
ATOM 3501 O O . ASN A 1 439 ? -13.221 1.250 19.699 1.00 88.00 439 ASN A O 1
ATOM 3505 N N . ASP A 1 440 ? -14.381 1.993 21.473 1.00 85.88 440 ASP A N 1
ATOM 3506 C CA . ASP A 1 440 ? -15.253 2.899 20.713 1.00 85.88 440 ASP A CA 1
ATOM 3507 C C . ASP A 1 440 ? -14.509 3.833 19.744 1.00 85.88 440 ASP A C 1
ATOM 3509 O O . ASP A 1 440 ? -14.970 3.976 18.617 1.00 85.88 440 ASP A O 1
ATOM 3513 N N . ASP A 1 441 ? -13.364 4.408 20.142 1.00 83.44 441 ASP A N 1
ATOM 3514 C CA . ASP A 1 441 ? -12.592 5.381 19.345 1.00 83.44 441 ASP A CA 1
ATOM 3515 C C . ASP A 1 441 ? -11.133 4.963 19.070 1.00 83.44 441 ASP A C 1
ATOM 3517 O O . ASP A 1 441 ? -10.342 5.747 18.536 1.00 83.44 441 ASP A O 1
ATOM 3521 N N . ASN A 1 442 ? -10.737 3.740 19.441 1.00 84.94 442 ASN A N 1
ATOM 3522 C CA . ASN A 1 442 ? -9.335 3.326 19.396 1.00 84.94 442 ASN A CA 1
ATOM 3523 C C . ASN A 1 442 ? -9.150 1.827 19.136 1.00 84.94 442 ASN A C 1
ATOM 3525 O O . ASN A 1 442 ? -9.992 1.002 19.487 1.00 84.94 442 ASN A O 1
ATOM 3529 N N . ILE A 1 443 ? -7.984 1.476 18.597 1.00 92.00 443 ILE A N 1
ATOM 3530 C CA . ILE A 1 443 ? -7.517 0.097 18.456 1.00 92.00 443 ILE A CA 1
ATOM 3531 C C . ILE A 1 443 ? -6.189 -0.102 19.188 1.00 92.00 443 ILE A C 1
ATOM 3533 O O . ILE A 1 443 ? -5.364 0.809 19.292 1.00 92.00 443 ILE A O 1
ATOM 3537 N N . SER A 1 444 ? -5.956 -1.308 19.687 1.00 91.25 444 SER A N 1
ATOM 3538 C CA . SER A 1 444 ? -4.687 -1.709 20.291 1.00 91.25 444 SER A CA 1
ATOM 3539 C C . SER A 1 444 ? -4.314 -3.132 19.886 1.00 91.25 444 SER A C 1
ATOM 3541 O O . SER A 1 444 ? -5.174 -3.956 19.580 1.00 91.25 444 SER A O 1
ATOM 3543 N N . ILE A 1 445 ? -3.012 -3.418 19.861 1.00 90.19 445 ILE A N 1
ATOM 3544 C CA . ILE A 1 445 ? -2.486 -4.753 19.563 1.00 90.19 445 ILE A CA 1
ATOM 3545 C C . ILE A 1 445 ? -2.447 -5.583 20.847 1.00 90.19 445 ILE A C 1
ATOM 3547 O O . ILE A 1 445 ? -1.849 -5.168 21.845 1.00 90.19 445 ILE A O 1
ATOM 3551 N N . LEU A 1 446 ? -3.006 -6.793 20.808 1.00 84.44 446 LEU A N 1
ATOM 3552 C CA . LEU A 1 446 ? -2.826 -7.777 21.872 1.00 84.44 446 LEU A CA 1
ATOM 3553 C C . LEU A 1 446 ? -1.484 -8.504 21.674 1.00 84.44 446 LEU A C 1
ATOM 3555 O O . LEU A 1 446 ? -1.401 -9.532 21.008 1.00 84.44 446 LEU A O 1
ATOM 3559 N N . ARG A 1 447 ? -0.413 -7.955 22.262 1.00 68.81 447 ARG A N 1
ATOM 3560 C CA . ARG A 1 447 ? 0.984 -8.371 22.009 1.00 68.81 447 ARG A CA 1
ATOM 3561 C C . ARG A 1 447 ? 1.327 -9.832 22.345 1.00 68.81 447 ARG A C 1
ATOM 3563 O O . ARG A 1 447 ? 2.330 -10.329 21.855 1.00 68.81 447 ARG A O 1
ATOM 3570 N N . HIS A 1 448 ? 0.524 -10.524 23.155 1.00 57.06 448 HIS A N 1
ATOM 3571 C CA . HIS A 1 448 ? 0.741 -11.943 23.482 1.00 57.06 448 HIS A CA 1
ATOM 3572 C C . HIS A 1 448 ? 0.166 -12.919 22.440 1.00 57.06 448 HIS A C 1
ATOM 3574 O O . HIS A 1 448 ? 0.434 -14.112 22.529 1.00 57.06 448 HIS A O 1
ATOM 3580 N N . GLU A 1 449 ? -0.593 -12.424 21.458 1.00 57.00 449 GLU A N 1
ATOM 3581 C CA . GLU A 1 449 ? -1.171 -13.209 20.358 1.00 57.00 449 GLU A CA 1
ATOM 3582 C C . GLU A 1 449 ? -0.637 -12.709 19.006 1.00 57.00 449 GLU A C 1
ATOM 3584 O O . GLU A 1 449 ? -1.387 -12.432 18.066 1.00 57.00 449 GLU A O 1
ATOM 3589 N N . ARG A 1 450 ? 0.689 -12.552 18.924 1.00 62.72 450 ARG A N 1
ATOM 3590 C CA . ARG A 1 450 ? 1.399 -12.575 17.643 1.00 62.72 450 ARG A CA 1
ATOM 3591 C C . ARG A 1 450 ? 1.396 -14.028 17.174 1.00 62.72 450 ARG A C 1
ATOM 3593 O O . ARG A 1 450 ? 1.680 -14.918 17.976 1.00 62.72 450 ARG A O 1
ATOM 3600 N N . ASN A 1 451 ? 1.074 -14.282 15.905 1.00 57.53 451 ASN A N 1
ATOM 3601 C CA . ASN A 1 451 ? 1.261 -15.612 15.315 1.00 57.53 451 ASN A CA 1
ATOM 3602 C C . ASN A 1 451 ? 2.769 -15.912 15.180 1.00 57.53 451 ASN A C 1
ATOM 3604 O O . ASN A 1 451 ? 3.327 -15.906 14.085 1.00 57.53 451 ASN A O 1
ATOM 3608 N N . ASP A 1 452 ? 3.436 -16.172 16.302 1.00 40.81 452 ASP A N 1
ATOM 3609 C CA . ASP A 1 452 ? 4.741 -16.826 16.366 1.00 40.81 452 ASP A CA 1
ATOM 3610 C C . ASP A 1 452 ? 4.490 -18.349 16.343 1.00 40.81 452 ASP A C 1
ATOM 3612 O O . ASP A 1 452 ? 4.603 -19.040 17.353 1.00 40.81 452 ASP A O 1
ATOM 3616 N N . CYS A 1 453 ? 4.002 -18.860 15.207 1.00 34.28 453 CYS A N 1
ATOM 3617 C CA . CYS A 1 453 ? 3.822 -20.297 14.935 1.00 34.28 453 CYS A CA 1
ATOM 3618 C C . CYS A 1 453 ? 5.063 -20.972 14.346 1.00 34.28 453 CYS A C 1
ATOM 3620 O O . CYS A 1 453 ? 5.809 -20.273 13.632 1.00 34.28 453 CYS A O 1
#

Organism: NCBI:txid698948

Mean predicted aligned error: 14.24 Å

Sequence (453 aa):
MDVYLIYNFLKDFPKELEEAAVIERVSLFSILINIITQSIKPIVMTLGFITFLGIYNDYLWPSLIATSNEMRTITVGISSLVIGSNFANPVMMMAATVFSVLPALIIFLFVNKYVVNGITNVFLGGRDYNMETTTKKIRLLKLQEIHMRDPYIFADTADKTYYLYGTTSVCNGAADIDPYFEIWRSKDLVHFEGPYAAFRPKKGFWGVKDYWAPEVHEYKGKYYMFASFKGGIGENRGTAILKADSPAGPFYEWSKGPVTLRGHECLDGTLYVDESGKPWVVFCLEWTSAYFGKILALPLTDDLRSSENQNPVFIVDTETDGLPWIRHMSDARVEKIGYLTDAPFLHRNPDGSLLLLWSSYSISKWGGTGQGGYVVARCISRSGSINGPWSHDFNLLLDENAGHCSIFKDFNGELRLVCHCNDTEHGSEYPVIYKLIQNDDNISILRHERNDC